Protein AF-A0A1Y2UCR2-F1 (afdb_monomer_lite)

Sequence (639 aa):
MSYIPVLADTTKVDWYMVKNGRCTLCQLPLKKGDPIFFGLPLLSESTAQDSPRFFDPNAMFIGPNFEVCCRCDLYHQHKDVDCFHAGCYQSINVFKITPQFRAAIRYSFQPPVYGSSAKYRSDRLSDIMVRDLKRDSFPKRLPNEIWCMIAKHAPMEFLMATTHEQVQRIQSSDSDVDLSRDVYARFIMYGGVPYLKELSNSSSPGSKGEMLLFRSQPTRKVRKIYIAEDHLGVRGIKLVSSNSSVPPGPSPDIPGVWWRRLSHDRGIYTIRAVTDGFKVRDIRVMSPADARRTVPRGFDSLRWQVWEPPSVAVVNLRTLDATVDNACGDSPRMNFFDCNSPDLIGYSVAITEQNVITVHSHRQDTDLSFYQNVKPIRKPILWLYMPIEKDEYVTEIGRFHLNGWSRPGVYIGLAFTTNRGRTTIFGNNDHLVRRRMNCTLLYSPPRHSTRIYFNAVDQETYERGIRILACGEPQSLGFMQVSPSVYSLRAQSLDPNQDYFYSSCRMNDVTSVTPCINEDHPDKLVIGLLFQYEDGHRECVGQMRLDWTTDTIEVDRTRRTLRVGMTKPKIRNRGRPFGESFINVTRTVGRVVVSNSSKYVGYRSGYTWIDVPWYGTLEWWFSATNTIVSHNCGVAVSG

Structure (mmCIF, N/CA/C/O backbone):
data_AF-A0A1Y2UCR2-F1
#
_entry.id   AF-A0A1Y2UCR2-F1
#
loop_
_atom_site.group_PDB
_atom_site.id
_atom_site.type_symbol
_atom_site.label_atom_id
_atom_site.label_alt_id
_atom_site.label_comp_id
_atom_site.label_asym_id
_atom_site.label_entity_id
_atom_site.label_seq_id
_atom_site.pdbx_PDB_ins_code
_atom_site.Cartn_x
_atom_site.Cartn_y
_atom_site.Cartn_z
_atom_site.occupancy
_atom_site.B_iso_or_equiv
_atom_site.auth_seq_id
_atom_site.auth_comp_id
_atom_site.auth_asym_id
_atom_site.auth_atom_id
_atom_site.pdbx_PDB_model_num
ATOM 1 N N . MET A 1 1 ? 11.506 5.783 10.822 1.00 40.09 1 MET A N 1
ATOM 2 C CA . MET A 1 1 ? 12.866 6.319 10.906 1.00 40.09 1 MET A CA 1
ATOM 3 C C . MET A 1 1 ? 13.338 5.914 12.258 1.00 40.09 1 MET A C 1
ATOM 5 O O . MET A 1 1 ? 12.792 6.313 13.277 1.00 40.09 1 MET A O 1
ATOM 9 N N . SER A 1 2 ? 14.287 5.009 12.211 1.00 33.03 2 SER A N 1
ATOM 10 C CA . SER A 1 2 ? 15.056 4.607 13.357 1.00 33.03 2 SER A CA 1
ATOM 11 C C . SER A 1 2 ? 15.994 5.750 13.708 1.00 33.03 2 SER A C 1
ATOM 13 O O . SER A 1 2 ? 16.797 6.143 12.861 1.00 33.03 2 SER A O 1
ATOM 15 N N . TYR A 1 3 ? 15.881 6.298 14.912 1.00 37.53 3 TYR A N 1
ATOM 16 C CA . TYR A 1 3 ? 16.919 7.180 15.423 1.00 37.53 3 TYR A CA 1
ATOM 17 C C . TYR A 1 3 ? 18.074 6.299 15.881 1.00 37.53 3 TYR A C 1
ATOM 19 O O . TYR A 1 3 ? 17.862 5.308 16.583 1.00 37.53 3 TYR A O 1
ATOM 27 N N . ILE A 1 4 ? 19.286 6.643 15.461 1.00 39.97 4 ILE A N 1
ATOM 28 C CA . ILE A 1 4 ? 20.491 6.028 16.003 1.00 39.97 4 ILE A CA 1
ATOM 29 C C . ILE A 1 4 ? 21.095 7.067 16.947 1.00 39.97 4 ILE A C 1
ATOM 31 O O . ILE A 1 4 ? 21.562 8.106 16.466 1.00 39.97 4 ILE A O 1
ATOM 35 N N . PRO A 1 5 ? 21.048 6.849 18.274 1.00 37.75 5 PRO A N 1
ATOM 36 C CA . PRO A 1 5 ? 21.845 7.646 19.188 1.00 37.75 5 PRO A CA 1
ATOM 37 C C . PRO A 1 5 ? 23.313 7.322 18.933 1.00 37.75 5 PRO A C 1
ATOM 39 O O . PRO A 1 5 ? 23.724 6.164 18.997 1.00 37.75 5 PRO A O 1
ATOM 42 N N . VAL A 1 6 ? 24.110 8.343 18.651 1.00 38.38 6 VAL A N 1
ATOM 43 C CA . VAL A 1 6 ? 25.556 8.217 18.507 1.00 38.38 6 VAL A CA 1
ATOM 44 C C . VAL A 1 6 ? 26.175 9.016 19.640 1.00 38.38 6 VAL A C 1
ATOM 46 O O . VAL A 1 6 ? 26.048 10.236 19.692 1.00 38.38 6 VAL A O 1
ATOM 49 N N . LEU A 1 7 ? 26.842 8.337 20.574 1.00 34.38 7 LEU A N 1
ATOM 50 C CA . LEU A 1 7 ? 27.711 9.020 21.529 1.00 34.38 7 LEU A CA 1
ATOM 51 C C . LEU A 1 7 ? 28.896 9.593 20.749 1.00 34.38 7 LEU A C 1
ATOM 53 O O . LEU A 1 7 ? 29.820 8.875 20.370 1.00 34.38 7 LEU A O 1
ATOM 57 N N . ALA A 1 8 ? 28.833 10.889 20.463 1.00 34.16 8 ALA A N 1
ATOM 58 C CA . ALA A 1 8 ? 29.964 11.658 19.992 1.00 34.16 8 ALA A CA 1
ATOM 59 C C . ALA A 1 8 ? 30.682 12.157 21.247 1.00 34.16 8 ALA A C 1
ATOM 61 O O . ALA A 1 8 ? 30.458 13.270 21.715 1.00 34.16 8 ALA A O 1
ATOM 62 N N . ASP A 1 9 ? 31.518 11.279 21.795 1.00 32.31 9 ASP A N 1
ATOM 63 C CA . ASP A 1 9 ? 32.269 11.499 23.027 1.00 32.31 9 ASP A CA 1
ATOM 64 C C . ASP A 1 9 ? 31.415 11.454 24.310 1.00 32.31 9 ASP A C 1
ATOM 66 O O . ASP A 1 9 ? 30.208 11.696 24.309 1.00 32.31 9 ASP A O 1
ATOM 70 N N . THR A 1 10 ? 32.048 11.105 25.430 1.00 36.91 10 THR A N 1
ATOM 71 C CA . THR A 1 10 ? 31.442 10.737 26.735 1.00 36.91 10 THR A CA 1
ATOM 72 C C . THR A 1 10 ? 30.524 11.788 27.388 1.00 36.91 10 THR A C 1
ATOM 74 O O . THR A 1 10 ? 30.010 11.577 28.486 1.00 36.91 10 THR A O 1
ATOM 77 N N . THR A 1 11 ? 30.268 12.911 26.717 1.00 33.69 11 THR A N 1
ATOM 78 C CA . THR A 1 11 ? 29.457 14.029 27.207 1.00 33.69 11 THR A CA 1
ATOM 79 C C . THR A 1 11 ? 28.368 14.505 26.232 1.00 33.69 11 THR A C 1
ATOM 81 O O . THR A 1 11 ? 27.526 15.308 26.641 1.00 33.69 11 THR A O 1
ATOM 84 N N . LYS A 1 12 ? 28.305 14.001 24.983 1.00 34.72 12 LYS A N 1
ATOM 85 C CA . LYS A 1 12 ? 27.299 14.414 23.982 1.00 34.72 12 LYS A CA 1
ATOM 86 C C . LYS A 1 12 ? 26.735 13.232 23.181 1.00 34.72 12 LYS A C 1
ATOM 88 O O . LYS A 1 12 ? 27.455 12.492 22.519 1.00 34.72 12 LYS A O 1
ATOM 93 N N . VAL A 1 13 ? 25.411 13.069 23.220 1.00 40.81 13 VAL A N 1
ATOM 94 C CA . VAL A 1 13 ? 24.679 12.155 22.326 1.00 40.81 13 VAL A CA 1
ATOM 95 C C . VAL A 1 13 ? 24.207 12.968 21.125 1.00 40.81 13 VAL A C 1
ATOM 97 O O . VAL A 1 13 ? 23.294 13.783 21.260 1.00 40.81 13 VAL A O 1
ATOM 100 N N . ASP A 1 14 ? 24.822 12.747 19.969 1.00 40.62 14 ASP A N 1
ATOM 101 C CA . ASP A 1 14 ? 24.347 13.269 18.693 1.00 40.62 14 ASP A CA 1
ATOM 102 C C . ASP A 1 14 ? 23.336 12.279 18.097 1.00 40.62 14 ASP A C 1
ATOM 104 O O . ASP A 1 14 ? 23.567 11.069 18.036 1.00 40.62 14 ASP A O 1
ATOM 108 N N . TRP A 1 15 ? 22.183 12.785 17.665 1.00 43.53 15 TRP A N 1
ATOM 109 C CA . TRP A 1 15 ? 21.132 11.980 17.044 1.00 43.53 15 TRP A CA 1
ATOM 110 C C . TRP A 1 15 ? 21.194 12.144 15.527 1.00 43.53 15 TRP A C 1
ATOM 112 O O . TRP A 1 15 ? 21.058 13.255 15.016 1.00 43.53 15 TRP A O 1
ATOM 122 N N . TYR A 1 16 ? 21.387 11.041 14.804 1.00 48.03 16 TYR A N 1
ATOM 123 C CA . TYR A 1 16 ? 21.443 11.049 13.341 1.00 48.03 16 TYR A CA 1
ATOM 124 C C . TYR A 1 16 ? 20.155 10.480 12.740 1.00 48.03 16 TYR A C 1
ATOM 126 O O . TYR A 1 16 ? 19.633 9.459 13.202 1.00 48.03 16 TYR A O 1
ATOM 134 N N . MET A 1 17 ? 19.654 11.132 11.684 1.00 51.16 17 MET A N 1
ATOM 135 C CA . MET A 1 17 ? 18.486 10.669 10.933 1.00 51.16 17 MET A CA 1
ATOM 136 C C . MET A 1 17 ? 18.917 9.795 9.759 1.00 51.16 17 MET A C 1
ATOM 138 O O . MET A 1 17 ? 19.530 10.260 8.797 1.00 51.16 17 MET A O 1
ATOM 142 N N . VAL A 1 18 ? 18.551 8.514 9.816 1.00 53.47 18 VAL A N 1
ATOM 143 C CA . VAL A 1 18 ? 18.734 7.592 8.693 1.00 53.47 18 VAL A CA 1
ATOM 144 C C . VAL A 1 18 ? 17.733 7.931 7.600 1.00 53.47 18 VAL A C 1
ATOM 146 O O . VAL A 1 18 ? 16.522 7.761 7.783 1.00 53.47 18 VAL A O 1
ATOM 149 N N . LYS A 1 19 ? 18.250 8.353 6.441 1.00 51.16 19 LYS A N 1
ATOM 150 C CA . LYS A 1 19 ? 17.432 8.924 5.374 1.00 51.16 19 LYS A CA 1
ATOM 151 C C . LYS A 1 19 ? 16.346 7.989 4.866 1.00 51.16 19 LYS A C 1
ATOM 153 O O . LYS A 1 19 ? 15.288 8.512 4.592 1.00 51.16 19 LYS A O 1
ATOM 158 N N . ASN A 1 20 ? 16.539 6.661 4.787 1.00 55.06 20 ASN A N 1
ATOM 159 C CA . ASN A 1 20 ? 15.603 5.779 4.057 1.00 55.06 20 ASN A CA 1
ATOM 160 C C . ASN A 1 20 ? 15.217 4.437 4.711 1.00 55.06 20 ASN A C 1
ATOM 162 O O . ASN A 1 20 ? 14.536 3.630 4.079 1.00 55.06 20 ASN A O 1
ATOM 166 N N . GLY A 1 21 ? 15.672 4.129 5.935 1.00 63.22 21 GLY A N 1
ATOM 167 C CA . GLY A 1 21 ? 15.485 2.788 6.534 1.00 63.22 21 GLY A CA 1
ATOM 168 C C . GLY A 1 21 ? 15.962 1.633 5.629 1.00 63.22 21 GLY A C 1
ATOM 169 O O . GLY A 1 21 ? 15.539 0.489 5.784 1.00 63.22 21 GLY A O 1
ATOM 170 N N . ARG A 1 22 ? 16.801 1.952 4.641 1.00 72.31 22 ARG A N 1
ATOM 171 C CA . ARG A 1 22 ? 17.295 1.108 3.554 1.00 72.31 22 ARG A CA 1
ATOM 172 C C . ARG A 1 22 ? 18.755 1.448 3.333 1.00 72.31 22 ARG A C 1
ATOM 174 O O . ARG A 1 22 ? 19.163 2.587 3.564 1.00 72.31 22 ARG A O 1
ATOM 181 N N . CYS A 1 23 ? 19.518 0.477 2.858 1.00 76.94 23 CYS A N 1
ATOM 182 C CA . CYS A 1 23 ? 20.887 0.735 2.450 1.00 76.94 23 CYS A CA 1
ATOM 183 C C . CYS A 1 23 ? 20.922 1.514 1.130 1.00 76.94 23 CYS A C 1
ATOM 185 O O . CYS A 1 23 ? 20.298 1.125 0.148 1.00 76.94 23 CYS A O 1
ATOM 187 N N . THR A 1 24 ? 21.715 2.580 1.089 1.00 77.56 24 THR A N 1
ATOM 188 C CA . THR A 1 24 ? 21.897 3.457 -0.071 1.00 77.56 24 THR A CA 1
ATOM 189 C C . THR A 1 24 ? 22.513 2.742 -1.290 1.00 77.56 24 THR A C 1
ATOM 191 O O . THR A 1 24 ? 22.338 3.198 -2.418 1.00 77.56 24 THR A O 1
ATOM 194 N N . LEU A 1 25 ? 23.201 1.608 -1.109 1.00 80.31 25 LEU A N 1
ATOM 195 C CA . LEU A 1 25 ? 23.802 0.840 -2.208 1.00 80.31 25 LEU A CA 1
ATOM 196 C C . LEU A 1 25 ? 22.878 -0.259 -2.736 1.00 80.31 25 LEU A C 1
ATOM 198 O O . LEU A 1 25 ? 22.467 -0.218 -3.892 1.00 80.31 25 LEU A O 1
ATOM 202 N N . CYS A 1 26 ? 22.528 -1.232 -1.894 1.00 80.25 26 CYS A N 1
ATOM 203 C CA . CYS A 1 26 ? 21.729 -2.383 -2.317 1.00 80.25 26 CYS A CA 1
ATOM 204 C C . CYS A 1 26 ? 20.216 -2.122 -2.285 1.00 80.25 26 CYS A C 1
ATOM 206 O O . CYS A 1 26 ? 19.450 -2.946 -2.779 1.00 80.25 26 CYS A O 1
ATOM 208 N N . GLN A 1 27 ? 19.774 -0.999 -1.702 1.00 79.31 27 GLN A N 1
ATOM 209 C CA . GLN A 1 27 ? 18.377 -0.544 -1.668 1.00 79.31 27 GLN A CA 1
ATOM 210 C C . GLN A 1 27 ? 17.396 -1.447 -0.898 1.00 79.31 27 GLN A C 1
ATOM 212 O O . GLN A 1 27 ? 16.185 -1.188 -0.829 1.00 79.31 27 GLN A O 1
ATOM 217 N N . LEU A 1 28 ? 17.920 -2.483 -0.247 1.00 77.50 28 LEU A N 1
ATOM 218 C CA . LEU A 1 28 ? 17.166 -3.381 0.610 1.00 77.50 28 LEU A CA 1
ATOM 219 C C . LEU A 1 28 ? 16.955 -2.772 2.010 1.00 77.50 28 LEU A C 1
ATOM 221 O O . LEU A 1 28 ? 17.774 -1.960 2.459 1.00 77.50 28 LEU A O 1
ATOM 225 N N . PRO A 1 29 ? 15.857 -3.136 2.705 1.00 72.88 29 PRO A N 1
ATOM 226 C CA . PRO A 1 29 ? 15.562 -2.634 4.046 1.00 72.88 29 PRO A CA 1
ATOM 227 C C . PRO A 1 29 ? 16.668 -2.954 5.056 1.00 72.88 29 PRO A C 1
ATOM 229 O O . PRO A 1 29 ? 17.224 -4.051 5.042 1.00 72.88 29 PRO A O 1
ATOM 232 N N . LEU A 1 30 ? 16.938 -2.008 5.955 1.00 71.12 30 LEU A N 1
ATOM 233 C CA . LEU A 1 30 ? 17.745 -2.225 7.155 1.00 71.12 30 LEU A CA 1
ATOM 234 C C . LEU A 1 30 ? 16.854 -2.886 8.216 1.00 71.12 30 LEU A C 1
ATOM 236 O O . LEU A 1 30 ? 15.749 -2.405 8.484 1.00 71.12 30 LEU A O 1
ATOM 240 N N . LYS A 1 31 ? 17.308 -3.988 8.812 1.00 67.12 31 LYS A N 1
ATOM 241 C CA . LYS A 1 31 ? 16.588 -4.708 9.868 1.00 67.12 31 LYS A CA 1
ATOM 242 C C . LYS A 1 31 ? 17.213 -4.441 11.235 1.00 67.12 31 LYS A C 1
ATOM 244 O O . LYS A 1 31 ? 18.356 -4.009 11.365 1.00 67.12 31 LYS A O 1
ATOM 249 N N . LYS A 1 32 ? 16.431 -4.692 12.286 1.00 56.81 32 LYS A N 1
ATOM 250 C CA . LYS A 1 32 ? 16.921 -4.630 13.667 1.00 56.81 32 LYS A CA 1
ATOM 251 C C . LYS A 1 32 ? 18.024 -5.676 13.854 1.00 56.81 32 LYS A C 1
ATOM 253 O O . LYS A 1 32 ? 17.802 -6.841 13.542 1.00 56.81 32 LYS A O 1
ATOM 258 N N . GLY A 1 33 ? 19.168 -5.249 14.385 1.00 59.09 33 GLY A N 1
ATOM 259 C CA . GLY A 1 33 ? 20.348 -6.097 14.576 1.00 59.09 33 GLY A CA 1
ATOM 260 C C . GLY A 1 33 ? 21.312 -6.130 13.386 1.00 59.09 33 GLY A C 1
ATOM 261 O O . GLY A 1 33 ? 22.389 -6.701 13.526 1.00 59.09 33 GLY A O 1
ATOM 262 N N . ASP A 1 34 ? 20.979 -5.502 12.250 1.00 63.94 34 ASP A N 1
ATOM 263 C CA . ASP A 1 34 ? 21.917 -5.394 11.129 1.00 63.94 34 ASP A CA 1
ATOM 264 C C . ASP A 1 34 ? 23.109 -4.490 11.516 1.00 63.94 34 ASP A C 1
ATOM 266 O O . ASP A 1 34 ? 22.892 -3.368 11.990 1.00 63.94 34 ASP A O 1
ATOM 270 N N . PRO A 1 35 ? 24.365 -4.910 11.276 1.00 69.19 35 PRO A N 1
ATOM 271 C CA . PRO A 1 35 ? 25.518 -4.021 11.376 1.00 69.19 35 PRO A CA 1
ATOM 272 C C . PRO A 1 35 ? 25.514 -3.019 10.210 1.00 69.19 35 PRO A C 1
ATOM 274 O O . PRO A 1 35 ? 25.358 -3.401 9.042 1.00 69.19 35 PRO A O 1
ATOM 277 N N . ILE A 1 36 ? 25.690 -1.728 10.513 1.00 70.88 36 ILE A N 1
ATOM 278 C CA . ILE A 1 36 ? 25.544 -0.629 9.546 1.00 70.88 36 ILE A CA 1
ATOM 279 C C . ILE A 1 36 ? 26.675 0.402 9.634 1.00 70.88 36 ILE A C 1
ATOM 281 O O . ILE A 1 36 ? 27.288 0.598 10.679 1.00 70.88 36 ILE A O 1
ATOM 285 N N . PHE A 1 37 ? 26.905 1.103 8.525 1.00 69.12 37 PHE A N 1
ATOM 286 C CA . PHE A 1 37 ? 27.762 2.289 8.432 1.00 69.12 37 PHE A CA 1
ATOM 287 C C . PHE A 1 37 ? 26.924 3.498 8.001 1.00 69.12 37 PHE A C 1
ATOM 289 O O . PHE A 1 37 ? 26.002 3.343 7.198 1.00 69.12 37 PHE A O 1
ATOM 296 N N . PHE A 1 38 ? 27.250 4.700 8.482 1.00 63.94 38 PHE A N 1
ATOM 297 C CA . PHE A 1 38 ? 26.561 5.942 8.109 1.00 63.94 38 PHE A CA 1
ATOM 298 C C . PHE A 1 38 ? 27.533 7.119 7.956 1.00 63.94 38 PHE A C 1
ATOM 300 O O . PHE A 1 38 ? 28.656 7.078 8.455 1.00 63.94 38 PHE A O 1
ATOM 307 N N . GLY A 1 39 ? 27.088 8.178 7.272 1.00 53.50 39 GLY A N 1
ATOM 308 C CA . GLY A 1 39 ? 27.812 9.458 7.225 1.00 53.50 39 GLY A CA 1
ATOM 309 C C . GLY A 1 39 ? 28.812 9.620 6.079 1.00 53.50 39 GLY A C 1
ATOM 310 O O . GLY A 1 39 ? 29.680 10.480 6.152 1.00 53.50 39 GLY A O 1
ATOM 311 N N . LEU A 1 40 ? 28.695 8.830 5.009 1.00 51.88 40 LEU A N 1
ATOM 312 C CA . LEU A 1 40 ? 29.531 9.010 3.825 1.00 51.88 40 LEU A CA 1
ATOM 313 C C . LEU A 1 40 ? 28.783 9.764 2.721 1.00 51.88 40 LEU A C 1
ATOM 315 O O . LEU A 1 40 ? 27.743 9.277 2.274 1.00 51.88 40 LEU A O 1
ATOM 319 N N . PRO A 1 41 ? 29.344 10.855 2.173 1.00 49.50 41 PRO A N 1
ATOM 320 C CA . PRO A 1 41 ? 28.899 11.439 0.916 1.00 49.50 41 PRO A CA 1
ATOM 321 C C . PRO A 1 41 ? 29.426 10.588 -0.249 1.00 49.50 41 PRO A C 1
ATOM 323 O O . PRO A 1 41 ? 30.175 11.044 -1.104 1.00 49.50 41 PRO A O 1
ATOM 326 N N . LEU A 1 42 ? 29.070 9.301 -0.297 1.00 50.41 42 LEU A N 1
ATOM 327 C CA . LEU A 1 42 ? 29.429 8.452 -1.439 1.00 50.41 42 LEU A CA 1
ATOM 328 C C . LEU A 1 42 ? 28.599 8.790 -2.684 1.00 50.41 42 LEU A C 1
ATOM 330 O O . LEU A 1 42 ? 28.943 8.324 -3.770 1.00 50.41 42 LEU A O 1
ATOM 334 N N . LEU A 1 43 ? 27.520 9.568 -2.542 1.00 48.47 43 LEU A N 1
ATOM 335 C CA . LEU A 1 43 ? 26.608 9.944 -3.625 1.00 48.47 43 LEU A CA 1
ATOM 336 C C . LEU A 1 43 ? 26.499 11.454 -3.892 1.00 48.47 43 LEU A C 1
ATOM 338 O O . LEU A 1 43 ? 25.902 11.817 -4.904 1.00 48.47 43 LEU A O 1
ATOM 342 N N . SER A 1 44 ? 27.067 12.327 -3.054 1.00 41.44 44 SER A N 1
ATOM 343 C CA . SER A 1 44 ? 27.144 13.767 -3.332 1.00 41.44 44 SER A CA 1
ATOM 344 C C . SER A 1 44 ? 28.548 14.141 -3.791 1.00 41.44 44 SER A C 1
ATOM 346 O O . SER A 1 44 ? 29.528 13.827 -3.127 1.00 41.44 44 SER A O 1
ATOM 348 N N . GLU A 1 45 ? 28.653 14.841 -4.920 1.00 39.25 45 GLU A N 1
ATOM 349 C CA . GLU A 1 45 ? 29.927 15.344 -5.458 1.00 39.25 45 GLU A CA 1
ATOM 350 C C . GLU A 1 45 ? 30.589 16.411 -4.563 1.00 39.25 45 GLU A C 1
ATOM 352 O O . GLU A 1 45 ? 31.739 16.776 -4.784 1.00 39.25 45 GLU A O 1
ATOM 357 N N . SER A 1 46 ? 29.897 16.894 -3.526 1.00 36.75 46 SER A N 1
ATOM 358 C CA . SER A 1 46 ? 30.388 17.925 -2.618 1.00 36.75 46 SER A CA 1
ATOM 359 C C . SER A 1 46 ? 30.716 17.375 -1.226 1.00 36.75 46 SER A C 1
ATOM 361 O O . SER A 1 46 ? 29.900 16.682 -0.618 1.00 36.75 46 SER A O 1
ATOM 363 N N . THR A 1 47 ? 31.883 17.799 -0.730 1.00 34.09 47 THR A N 1
ATOM 364 C CA . THR A 1 47 ? 32.444 17.699 0.633 1.00 34.09 47 THR A CA 1
ATOM 365 C C . THR A 1 47 ? 32.971 16.332 1.075 1.00 34.09 47 THR A C 1
ATOM 367 O O . THR A 1 47 ? 32.309 15.570 1.767 1.00 34.09 47 THR A O 1
ATOM 370 N N . ALA A 1 48 ? 34.235 16.076 0.734 1.00 34.59 48 ALA A N 1
ATOM 371 C CA . ALA A 1 48 ? 35.111 15.169 1.465 1.00 34.59 48 ALA A CA 1
ATOM 372 C C . ALA A 1 48 ? 35.620 15.883 2.728 1.00 34.59 48 ALA A C 1
ATOM 374 O O . ALA A 1 48 ? 36.403 16.819 2.594 1.00 34.59 48 ALA A O 1
ATOM 375 N N . GLN A 1 49 ? 35.178 15.478 3.924 1.00 34.06 49 GLN A N 1
ATOM 376 C CA . GLN A 1 49 ? 35.907 15.788 5.168 1.00 34.06 49 GLN A CA 1
ATOM 377 C C . GLN A 1 49 ? 35.529 14.953 6.404 1.00 34.06 49 GLN A C 1
ATOM 379 O O . GLN A 1 49 ? 36.290 14.978 7.365 1.00 34.06 49 GLN A O 1
ATOM 384 N N . ASP A 1 50 ? 34.457 14.155 6.388 1.00 39.69 50 ASP A N 1
ATOM 385 C CA . ASP A 1 50 ? 34.121 13.302 7.538 1.00 39.69 50 ASP A CA 1
ATOM 386 C C . ASP A 1 50 ? 34.661 11.870 7.369 1.00 39.69 50 ASP A C 1
ATOM 388 O O . ASP A 1 50 ? 34.394 11.185 6.378 1.00 39.69 50 ASP A O 1
ATOM 392 N N . SER A 1 51 ? 35.445 11.412 8.348 1.00 37.69 51 SER A N 1
ATOM 393 C CA . SER A 1 51 ? 35.934 10.035 8.444 1.00 37.69 51 SER A CA 1
ATOM 394 C C . SER A 1 51 ? 34.787 9.059 8.768 1.00 37.69 51 SER A C 1
ATOM 396 O O . SER A 1 51 ? 33.891 9.392 9.551 1.00 37.69 51 SER A O 1
ATOM 398 N N . PRO A 1 52 ? 34.784 7.842 8.182 1.00 43.41 52 PRO A N 1
ATOM 399 C CA . PRO A 1 52 ? 33.704 6.877 8.370 1.00 43.41 52 PRO A CA 1
ATOM 400 C C . PRO A 1 52 ? 33.599 6.460 9.838 1.00 43.41 52 PRO A C 1
ATOM 402 O O . PRO A 1 52 ? 34.583 6.030 10.441 1.00 43.41 52 PRO A O 1
ATOM 405 N N . ARG A 1 53 ? 32.391 6.531 10.406 1.00 48.78 53 ARG A N 1
ATOM 406 C CA . ARG A 1 53 ? 32.106 5.978 11.735 1.00 48.78 53 ARG A CA 1
ATOM 407 C C . ARG A 1 53 ? 31.542 4.565 11.570 1.00 48.78 53 ARG A C 1
ATOM 409 O O . ARG A 1 53 ? 30.458 4.383 11.018 1.00 48.78 53 ARG A O 1
ATOM 416 N N . PHE A 1 54 ? 32.308 3.564 12.005 1.00 41.47 54 PHE A N 1
ATOM 417 C CA . PHE A 1 54 ? 31.835 2.183 12.131 1.00 41.47 54 PHE A CA 1
ATOM 418 C C . PHE A 1 54 ? 30.966 2.051 13.379 1.00 41.47 54 PHE A C 1
ATOM 420 O O . PHE A 1 54 ? 31.300 2.619 14.419 1.00 41.47 54 PHE A O 1
ATOM 427 N N . PHE A 1 55 ? 29.875 1.294 13.284 1.00 49.81 55 PHE A N 1
ATOM 428 C CA . PHE A 1 55 ? 29.004 1.023 14.419 1.00 49.81 55 PHE A CA 1
ATOM 429 C C . PHE A 1 55 ? 28.813 -0.486 14.597 1.00 49.81 55 PHE A C 1
ATOM 431 O O . PHE A 1 55 ? 28.263 -1.155 13.720 1.00 49.81 55 PHE A O 1
ATOM 438 N N . ASP A 1 56 ? 29.256 -1.010 15.743 1.00 38.91 56 ASP A N 1
ATOM 439 C CA . ASP A 1 56 ? 28.964 -2.376 16.183 1.00 38.91 56 ASP A CA 1
ATOM 440 C C . ASP A 1 56 ? 27.686 -2.364 17.046 1.00 38.91 56 ASP A C 1
ATOM 442 O O . ASP A 1 56 ? 27.686 -1.751 18.120 1.00 38.91 56 ASP A O 1
ATOM 446 N N . PRO A 1 57 ? 26.592 -3.026 16.622 1.00 40.25 57 PRO A N 1
ATOM 447 C CA . PRO A 1 57 ? 25.354 -3.087 17.397 1.00 40.25 57 PRO A CA 1
ATOM 448 C C . PRO A 1 57 ? 25.510 -3.761 18.774 1.00 40.25 57 PRO A C 1
ATOM 450 O O . PRO A 1 57 ? 24.647 -3.578 19.627 1.00 40.25 57 PRO A O 1
ATOM 453 N N . ASN A 1 58 ? 26.597 -4.494 19.039 1.00 33.09 58 ASN A N 1
ATOM 454 C CA . ASN A 1 58 ? 26.842 -5.110 20.348 1.00 33.09 58 ASN A CA 1
ATOM 455 C C . ASN A 1 58 ? 27.472 -4.153 21.380 1.00 33.09 58 ASN A C 1
ATOM 457 O O . ASN A 1 58 ? 27.520 -4.486 22.563 1.00 33.09 58 ASN A O 1
ATOM 461 N N . ALA A 1 59 ? 27.949 -2.973 20.963 1.00 30.92 59 ALA A N 1
ATOM 462 C CA . ALA A 1 59 ? 28.726 -2.064 21.810 1.00 30.92 59 ALA A CA 1
ATOM 463 C C . ALA A 1 59 ? 27.898 -1.005 22.576 1.00 30.92 59 ALA A C 1
ATOM 465 O O . ALA A 1 59 ? 28.476 -0.192 23.297 1.00 30.92 59 ALA A O 1
ATOM 466 N N . MET A 1 60 ? 26.558 -0.991 22.484 1.00 33.53 60 MET A N 1
ATOM 467 C CA . MET A 1 60 ? 25.726 -0.111 23.322 1.00 33.53 60 MET A CA 1
ATOM 468 C C . MET A 1 60 ? 24.303 -0.643 23.528 1.00 33.53 60 MET A C 1
ATOM 470 O O . MET A 1 60 ? 23.785 -1.371 22.691 1.00 33.53 60 MET A O 1
ATOM 474 N N . PHE A 1 61 ? 23.672 -0.254 24.645 1.00 29.61 61 PHE A N 1
ATOM 475 C CA . PHE A 1 61 ? 22.305 -0.598 25.060 1.00 29.61 61 PHE A CA 1
ATOM 476 C C . PHE A 1 61 ? 21.267 -0.385 23.940 1.00 29.61 61 PHE A C 1
ATOM 478 O O . PHE A 1 61 ? 20.652 0.675 23.827 1.00 29.61 61 PHE A O 1
ATOM 485 N N . ILE A 1 62 ? 21.027 -1.425 23.143 1.00 29.67 62 ILE A N 1
ATOM 486 C CA . ILE A 1 62 ? 19.862 -1.523 22.267 1.00 29.67 62 ILE A CA 1
ATOM 487 C C . ILE A 1 62 ? 18.678 -1.887 23.164 1.00 29.67 62 ILE A C 1
ATOM 489 O O . ILE A 1 62 ? 18.396 -3.058 23.426 1.00 29.67 62 ILE A O 1
ATOM 493 N N . GLY A 1 63 ? 17.983 -0.866 23.666 1.00 25.27 63 GLY A N 1
ATOM 494 C CA . GLY A 1 63 ? 16.610 -1.044 24.126 1.00 25.27 63 GLY A CA 1
ATOM 495 C C . GLY A 1 63 ? 15.761 -1.668 23.005 1.00 25.27 63 GLY A C 1
ATOM 496 O O . GLY A 1 63 ? 16.091 -1.538 21.825 1.00 25.27 63 GLY A O 1
ATOM 497 N N . PRO A 1 64 ? 14.673 -2.382 23.329 1.00 23.00 64 PRO A N 1
ATOM 498 C CA . PRO A 1 64 ? 13.968 -3.263 22.397 1.00 23.00 64 PRO A CA 1
ATOM 499 C C . PRO A 1 64 ? 13.320 -2.567 21.189 1.00 23.00 64 PRO A C 1
ATOM 501 O O . PRO A 1 64 ? 12.844 -3.267 20.298 1.00 23.00 64 PRO A O 1
ATOM 504 N N . ASN A 1 65 ? 13.383 -1.245 21.074 1.00 30.27 65 ASN A N 1
ATOM 505 C CA . ASN A 1 65 ? 12.809 -0.492 19.973 1.00 30.27 65 ASN A CA 1
ATOM 506 C C . ASN A 1 65 ? 13.887 0.366 19.309 1.00 30.27 65 ASN A C 1
ATOM 508 O O . ASN A 1 65 ? 14.699 0.995 19.982 1.00 30.27 65 ASN A O 1
ATOM 512 N N . PHE A 1 66 ? 13.866 0.437 17.977 1.00 31.66 66 PHE A N 1
ATOM 513 C CA . PHE A 1 66 ? 14.332 1.639 17.297 1.00 31.66 66 PHE A CA 1
ATOM 514 C C . PHE A 1 66 ? 13.451 2.781 17.816 1.00 31.66 66 PHE A C 1
ATOM 516 O O . PHE A 1 66 ? 12.344 2.973 17.315 1.00 31.66 66 PHE A O 1
ATOM 523 N N . GLU A 1 67 ? 13.860 3.445 18.896 1.00 31.05 67 GLU A N 1
ATOM 524 C CA . GLU A 1 67 ? 13.043 4.480 19.515 1.00 31.05 67 GLU A CA 1
ATOM 525 C C . GLU A 1 67 ? 12.883 5.624 18.519 1.00 31.05 67 GLU A C 1
ATOM 527 O O . GLU A 1 67 ? 13.818 6.362 18.214 1.00 31.05 67 GLU A O 1
ATOM 532 N N . VAL A 1 68 ? 11.669 5.754 17.986 1.00 31.27 68 VAL A N 1
ATOM 533 C CA . VAL A 1 68 ? 11.183 7.002 17.414 1.00 31.27 68 VAL A CA 1
ATOM 534 C C . VAL A 1 68 ? 11.164 7.990 18.575 1.00 31.27 68 VAL A C 1
ATOM 536 O O . VAL A 1 68 ? 10.266 7.938 19.415 1.00 31.27 68 VAL A O 1
ATOM 539 N N . CYS A 1 69 ? 12.160 8.872 18.669 1.00 31.72 69 CYS A N 1
ATOM 540 C CA . CYS A 1 69 ? 12.091 10.001 19.587 1.00 31.72 69 CYS A CA 1
ATOM 541 C C . CYS A 1 69 ? 10.979 10.933 19.092 1.00 31.72 69 CYS A C 1
ATOM 543 O O . CYS A 1 69 ? 11.222 11.887 18.357 1.00 31.72 69 CYS A O 1
ATOM 545 N N . CYS A 1 70 ? 9.745 10.673 19.526 1.00 31.81 70 CYS A N 1
ATOM 546 C CA . CYS A 1 70 ? 8.526 11.388 19.133 1.00 31.81 70 CYS A CA 1
ATOM 547 C C . CYS A 1 70 ? 8.536 12.890 19.509 1.00 31.81 70 CYS A C 1
ATOM 549 O O . CYS A 1 70 ? 7.549 13.589 19.309 1.00 31.81 70 CYS A O 1
ATOM 551 N N . ARG A 1 71 ? 9.623 13.398 20.109 1.00 33.03 71 ARG A N 1
ATOM 55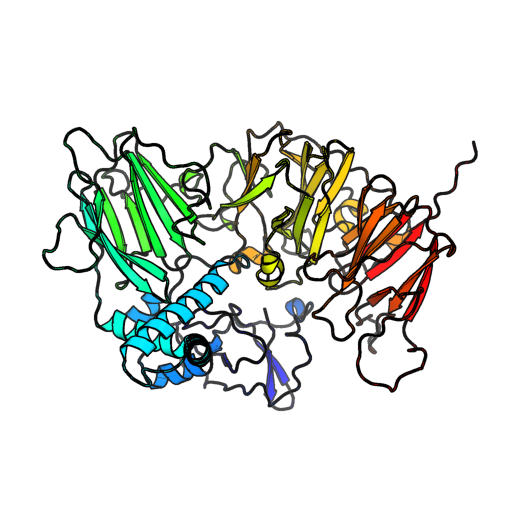2 C CA . ARG A 1 71 ? 9.784 14.790 20.563 1.00 33.03 71 ARG A CA 1
ATOM 553 C C . ARG A 1 71 ? 11.078 15.461 20.082 1.00 33.03 71 ARG A C 1
ATOM 555 O O . ARG A 1 71 ? 11.311 16.615 20.435 1.00 33.03 71 ARG A O 1
ATOM 562 N N . CYS A 1 72 ? 11.909 14.780 19.290 1.00 34.47 72 CYS A N 1
ATOM 563 C CA . CYS A 1 72 ? 13.189 15.334 18.834 1.00 34.47 72 CYS A CA 1
ATOM 564 C C . CYS A 1 72 ? 13.048 16.356 17.687 1.00 34.47 72 CYS A C 1
ATOM 566 O O . CYS A 1 72 ? 14.020 17.041 17.369 1.00 34.47 72 CYS A O 1
ATOM 568 N N . ASP A 1 73 ? 11.848 16.528 17.120 1.00 37.00 73 ASP A N 1
ATOM 569 C CA . ASP A 1 73 ? 11.544 17.554 16.106 1.00 37.00 73 ASP A CA 1
ATOM 570 C C . ASP A 1 73 ? 11.710 18.995 16.623 1.00 37.00 73 ASP A C 1
ATOM 572 O O . ASP A 1 73 ? 11.807 19.930 15.835 1.00 37.00 73 ASP A O 1
ATOM 576 N N . LEU A 1 74 ? 11.753 19.199 17.945 1.00 35.38 74 LEU A N 1
ATOM 577 C CA . LEU A 1 74 ? 11.766 20.537 18.546 1.00 35.38 74 LEU A CA 1
ATOM 578 C C . LEU A 1 74 ? 13.164 21.098 18.854 1.00 35.38 74 LEU A C 1
ATOM 580 O O . LEU A 1 74 ? 13.255 22.287 19.149 1.00 35.38 74 LEU A O 1
ATOM 584 N N . TYR A 1 75 ? 14.239 20.296 18.815 1.00 32.94 75 TYR A N 1
ATOM 585 C CA . TYR A 1 75 ? 15.528 20.724 19.397 1.00 32.94 75 TYR A CA 1
ATOM 586 C C . TYR A 1 75 ? 16.802 20.388 18.613 1.00 32.94 75 TYR A C 1
ATOM 588 O O . TYR A 1 75 ? 17.872 20.861 19.004 1.00 32.94 75 TYR A O 1
ATOM 596 N N . HIS A 1 76 ? 16.744 19.627 17.517 1.00 37.81 76 HIS A N 1
ATOM 597 C CA . HIS A 1 76 ? 17.957 19.210 16.809 1.00 37.81 76 HIS A CA 1
ATOM 598 C C . HIS A 1 76 ? 17.884 19.517 15.310 1.00 37.81 76 HIS A C 1
ATOM 600 O O . HIS A 1 76 ? 16.932 19.153 14.625 1.00 37.81 76 HIS A O 1
ATOM 606 N N . GLN A 1 77 ? 18.910 20.209 14.803 1.00 35.75 77 GLN A N 1
ATOM 607 C CA . GLN A 1 77 ? 19.183 20.325 13.371 1.00 35.75 77 GLN A CA 1
ATOM 608 C C . GLN A 1 77 ? 19.646 18.955 12.879 1.00 35.75 77 GLN A C 1
ATOM 610 O O . GLN A 1 77 ? 20.830 18.627 12.911 1.00 35.75 77 GLN A O 1
ATOM 615 N N . HIS A 1 78 ? 18.694 18.114 12.504 1.00 46.91 78 HIS A N 1
ATOM 616 C CA . HIS A 1 78 ? 18.999 16.769 12.053 1.00 46.91 78 HIS A CA 1
ATOM 617 C C . HIS A 1 78 ? 19.623 16.803 10.654 1.00 46.91 78 HIS A C 1
ATOM 619 O O . HIS A 1 78 ? 19.077 17.421 9.740 1.00 46.91 78 HIS A O 1
ATOM 625 N N . LYS A 1 79 ? 20.759 16.123 10.473 1.00 45.06 79 LYS A N 1
ATOM 626 C CA . LYS A 1 79 ? 21.361 15.898 9.153 1.00 45.06 79 LYS A CA 1
ATOM 627 C C . LYS A 1 79 ? 20.882 14.552 8.611 1.00 45.06 79 LYS A C 1
ATOM 629 O O . LYS A 1 79 ? 21.078 13.527 9.264 1.00 45.06 79 LYS A O 1
ATOM 634 N N . ASP A 1 80 ? 20.273 14.564 7.427 1.00 54.31 80 ASP A N 1
ATOM 635 C CA . ASP A 1 80 ? 19.980 13.344 6.671 1.00 54.31 80 ASP A CA 1
ATOM 636 C C . ASP A 1 80 ? 21.300 12.671 6.287 1.00 54.31 80 ASP A C 1
ATOM 638 O O . ASP A 1 80 ? 22.110 13.260 5.567 1.00 54.31 80 ASP A O 1
ATOM 642 N N . VAL A 1 81 ? 21.516 11.437 6.745 1.00 57.38 81 VAL A N 1
ATOM 643 C CA . VAL A 1 81 ? 22.723 10.670 6.415 1.00 57.38 81 VAL A CA 1
ATOM 644 C C . VAL A 1 81 ? 22.394 9.423 5.603 1.00 57.38 81 VAL A C 1
ATOM 646 O O . VAL A 1 81 ? 21.408 8.722 5.859 1.00 57.38 81 VAL A O 1
ATOM 649 N N . ASP A 1 82 ? 23.249 9.139 4.620 1.00 67.56 82 ASP A N 1
ATOM 650 C CA . ASP A 1 82 ? 23.255 7.861 3.915 1.00 67.56 82 ASP A CA 1
ATOM 651 C C . ASP A 1 82 ? 23.654 6.735 4.870 1.00 67.56 82 ASP A C 1
ATOM 653 O O . ASP A 1 82 ? 24.476 6.924 5.773 1.00 67.56 82 ASP A O 1
ATOM 657 N N . CYS A 1 83 ? 23.062 5.559 4.668 1.00 71.12 83 CYS A N 1
ATOM 658 C CA . CYS A 1 83 ? 23.309 4.376 5.486 1.00 71.12 83 CYS A CA 1
ATOM 659 C C . CYS A 1 83 ? 23.588 3.159 4.613 1.00 71.12 83 CYS A C 1
ATOM 661 O O . CYS A 1 83 ? 23.008 2.991 3.540 1.00 71.12 83 CYS A O 1
ATOM 663 N N . PHE A 1 84 ? 24.460 2.280 5.091 1.00 75.06 84 PHE A N 1
ATOM 664 C CA . PHE A 1 84 ? 24.944 1.125 4.349 1.00 75.06 84 PHE A CA 1
ATOM 665 C C . PHE A 1 84 ? 24.917 -0.122 5.225 1.00 75.06 84 PHE A C 1
ATOM 667 O O . PHE A 1 84 ? 25.323 -0.058 6.383 1.00 75.06 84 PHE A O 1
ATOM 674 N N . HIS A 1 85 ? 24.492 -1.265 4.677 1.00 79.00 85 HIS A N 1
ATOM 675 C CA . HIS A 1 85 ? 24.781 -2.558 5.305 1.00 79.00 85 HIS A CA 1
ATOM 676 C C . HIS A 1 85 ? 26.296 -2.739 5.403 1.00 79.00 85 HIS A C 1
ATOM 678 O O . HIS A 1 85 ? 27.007 -2.387 4.458 1.00 79.00 85 HIS A O 1
ATOM 684 N N . ALA A 1 86 ? 26.791 -3.326 6.495 1.00 77.31 86 ALA A N 1
ATOM 685 C CA . ALA A 1 86 ? 28.225 -3.560 6.673 1.00 77.31 86 ALA A CA 1
ATOM 686 C C . ALA A 1 86 ? 28.852 -4.321 5.498 1.00 77.31 86 ALA A C 1
ATOM 688 O O . ALA A 1 86 ? 29.869 -3.882 4.966 1.00 77.31 86 ALA A O 1
ATOM 689 N N . GLY A 1 87 ? 28.195 -5.379 5.018 1.00 77.44 87 GLY A N 1
ATOM 690 C CA . GLY A 1 87 ? 28.649 -6.128 3.846 1.00 77.44 87 GLY A CA 1
ATOM 691 C C . GLY A 1 87 ? 28.654 -5.313 2.548 1.00 77.44 87 GLY A C 1
ATOM 692 O O . GLY A 1 87 ? 29.595 -5.389 1.757 1.00 77.44 87 GLY A O 1
ATOM 693 N N . CYS A 1 88 ? 27.660 -4.437 2.349 1.00 79.56 88 CYS A N 1
ATOM 694 C CA . CYS A 1 88 ? 27.644 -3.516 1.205 1.00 79.56 88 CYS A CA 1
ATOM 695 C C . CYS A 1 88 ? 28.784 -2.503 1.273 1.00 79.56 88 CYS A C 1
ATOM 697 O O . CYS A 1 88 ? 29.392 -2.206 0.250 1.00 79.56 88 CYS A O 1
ATOM 699 N N . TYR A 1 89 ? 29.074 -1.982 2.466 1.00 77.94 89 TYR A N 1
ATOM 700 C CA . TYR A 1 89 ? 30.176 -1.053 2.672 1.00 77.94 89 TYR A CA 1
ATOM 701 C C . TYR A 1 89 ? 31.532 -1.727 2.439 1.00 77.94 89 TYR A C 1
ATOM 703 O O . TYR A 1 89 ? 32.353 -1.213 1.686 1.00 77.94 89 TYR A O 1
ATOM 711 N N . GLN A 1 90 ? 31.742 -2.918 3.001 1.00 76.31 90 GLN A N 1
ATOM 712 C CA . GLN A 1 90 ? 32.954 -3.710 2.770 1.00 76.31 90 GLN A CA 1
ATOM 713 C C . GLN A 1 90 ? 33.153 -4.030 1.283 1.00 76.31 90 GLN A C 1
ATOM 715 O O . GLN A 1 90 ? 34.279 -3.991 0.790 1.00 76.31 90 GLN A O 1
ATOM 720 N N . SER A 1 91 ? 32.062 -4.256 0.544 1.00 76.25 91 SER A N 1
ATOM 721 C CA . SER A 1 91 ? 32.105 -4.498 -0.902 1.00 76.25 91 SER A CA 1
ATOM 722 C C . SER A 1 91 ? 32.652 -3.310 -1.705 1.00 76.25 91 SER A C 1
ATOM 724 O O . SER A 1 91 ? 33.175 -3.522 -2.795 1.00 76.25 91 SER A O 1
ATOM 726 N N . ILE A 1 92 ? 32.594 -2.076 -1.187 1.00 72.00 92 ILE A N 1
ATOM 727 C CA . ILE A 1 92 ? 33.170 -0.888 -1.849 1.00 72.00 92 ILE A CA 1
ATOM 728 C C . ILE A 1 92 ? 34.696 -0.998 -1.955 1.00 72.00 92 ILE A C 1
ATOM 730 O O . ILE A 1 92 ? 35.282 -0.531 -2.929 1.00 72.00 92 ILE A O 1
ATOM 734 N N . ASN A 1 93 ? 35.343 -1.643 -0.979 1.00 67.31 93 ASN A N 1
ATOM 735 C CA . ASN A 1 93 ? 36.789 -1.872 -1.018 1.00 67.31 93 ASN A CA 1
ATOM 736 C C . ASN A 1 93 ? 37.181 -2.899 -2.091 1.00 67.31 93 ASN A C 1
ATOM 738 O O . ASN A 1 93 ? 38.325 -2.911 -2.534 1.00 67.31 93 ASN A O 1
ATOM 742 N N . VAL A 1 94 ? 36.237 -3.748 -2.509 1.00 73.44 94 VAL A N 1
ATOM 743 C CA . VAL A 1 94 ? 36.445 -4.784 -3.530 1.00 73.44 94 VAL A CA 1
ATOM 744 C C . VAL A 1 94 ? 36.063 -4.273 -4.922 1.00 73.44 94 VAL A C 1
ATOM 746 O O . VAL A 1 94 ? 36.766 -4.534 -5.896 1.00 73.44 94 VAL A O 1
ATOM 749 N N . PHE A 1 95 ? 34.970 -3.516 -5.028 1.00 74.44 95 PHE A N 1
ATOM 750 C CA . PHE A 1 95 ? 34.427 -3.027 -6.292 1.00 74.44 95 PHE A CA 1
ATOM 751 C C . PHE A 1 95 ? 34.257 -1.504 -6.260 1.00 74.44 95 PHE A C 1
ATOM 753 O O . PHE A 1 95 ? 33.498 -0.959 -5.455 1.00 74.44 95 PHE A O 1
ATOM 760 N N . LYS A 1 96 ? 34.931 -0.798 -7.178 1.00 75.81 96 LYS A N 1
ATOM 761 C CA . LYS A 1 96 ? 34.836 0.664 -7.284 1.00 75.81 96 LYS A CA 1
ATOM 762 C C . LYS A 1 96 ? 33.429 1.072 -7.726 1.00 75.81 96 LYS A C 1
ATOM 764 O O . LYS A 1 96 ? 32.971 0.699 -8.803 1.00 75.81 96 LYS A O 1
ATOM 769 N N . ILE A 1 97 ? 32.768 1.915 -6.935 1.00 78.44 97 ILE A N 1
ATOM 770 C CA . ILE A 1 97 ? 31.455 2.472 -7.283 1.00 78.44 97 ILE A CA 1
ATOM 771 C C . ILE A 1 97 ? 31.611 3.487 -8.424 1.00 78.44 97 ILE A C 1
ATOM 773 O O . ILE A 1 97 ? 32.085 4.605 -8.222 1.00 78.44 97 ILE A O 1
ATOM 777 N N . THR A 1 98 ? 31.222 3.094 -9.637 1.00 82.81 98 THR A N 1
ATOM 778 C CA . THR A 1 98 ? 31.276 3.947 -10.835 1.00 82.81 98 THR A CA 1
ATOM 779 C C . THR A 1 98 ? 30.017 4.814 -10.981 1.00 82.81 98 THR A C 1
ATOM 781 O O . THR A 1 98 ? 28.968 4.486 -10.415 1.00 82.81 98 THR A O 1
ATOM 784 N N . PRO A 1 99 ? 30.056 5.906 -11.771 1.00 83.31 99 PRO A N 1
ATOM 785 C CA . PRO A 1 99 ? 28.855 6.672 -12.113 1.00 83.31 99 PRO A CA 1
ATOM 786 C C . PRO A 1 99 ? 27.746 5.811 -12.733 1.00 83.31 99 PRO A C 1
ATOM 788 O O . PRO A 1 99 ? 26.577 5.982 -12.398 1.00 83.31 99 PRO A O 1
ATOM 791 N N . GLN A 1 100 ? 28.107 4.834 -13.569 1.00 85.75 100 GLN A N 1
ATOM 792 C CA . GLN A 1 100 ? 27.166 3.894 -14.180 1.00 85.75 100 GLN A CA 1
ATOM 793 C C . GLN A 1 100 ? 26.520 2.985 -13.127 1.00 85.75 100 GLN A C 1
ATOM 795 O O . GLN A 1 100 ? 25.315 2.753 -13.168 1.00 85.75 100 GLN A O 1
ATOM 800 N N . PHE A 1 101 ? 27.290 2.521 -12.136 1.00 86.06 101 PHE A N 1
ATOM 801 C CA . PHE A 1 101 ? 26.742 1.747 -11.022 1.00 86.06 101 PHE A CA 1
ATOM 802 C C . PHE A 1 101 ? 25.725 2.577 -10.231 1.00 86.06 101 PHE A C 1
ATOM 804 O O . PHE A 1 101 ? 24.620 2.114 -9.952 1.00 86.06 101 PHE A O 1
ATOM 811 N N . ARG A 1 102 ? 26.066 3.837 -9.921 1.00 84.19 102 ARG A N 1
ATOM 812 C CA . ARG A 1 102 ? 25.156 4.771 -9.237 1.00 84.19 102 ARG A CA 1
ATOM 813 C C . ARG A 1 102 ? 23.877 4.999 -10.042 1.00 84.19 102 ARG A C 1
ATOM 815 O O . ARG A 1 102 ? 22.787 4.970 -9.474 1.00 84.19 102 ARG A O 1
ATOM 822 N N . ALA A 1 103 ? 23.999 5.184 -11.355 1.00 86.62 103 ALA A N 1
ATOM 823 C CA . ALA A 1 103 ? 22.858 5.339 -12.249 1.00 86.62 103 ALA A CA 1
ATOM 824 C C . ALA A 1 103 ? 21.961 4.087 -12.241 1.00 86.62 103 ALA A C 1
ATOM 826 O O . ALA A 1 103 ? 20.739 4.215 -12.152 1.00 86.62 103 ALA A O 1
ATOM 827 N N . ALA A 1 104 ? 22.552 2.888 -12.214 1.00 88.31 104 ALA A N 1
ATOM 828 C CA . ALA A 1 104 ? 21.826 1.622 -12.165 1.00 88.31 104 ALA A CA 1
ATOM 829 C C . ALA A 1 104 ? 21.021 1.426 -10.865 1.00 88.31 104 ALA A C 1
ATOM 831 O O . ALA A 1 104 ? 19.911 0.899 -10.910 1.00 88.31 104 ALA A O 1
ATOM 832 N N . ILE A 1 105 ? 21.509 1.869 -9.708 1.00 86.25 105 ILE A N 1
ATOM 833 C CA . ILE A 1 105 ? 20.792 1.668 -8.432 1.00 86.25 105 ILE A CA 1
ATOM 834 C C . ILE A 1 105 ? 19.838 2.814 -8.068 1.00 86.25 105 ILE A C 1
ATOM 836 O O . ILE A 1 105 ? 19.039 2.684 -7.141 1.00 86.25 105 ILE A O 1
ATOM 840 N N . ARG A 1 106 ? 19.908 3.948 -8.779 1.00 85.50 106 ARG A N 1
ATOM 841 C CA . ARG A 1 106 ? 19.107 5.142 -8.479 1.00 85.50 106 ARG A CA 1
ATOM 842 C C . ARG A 1 106 ? 17.615 4.860 -8.631 1.00 85.50 106 ARG A C 1
ATOM 844 O O . ARG A 1 106 ? 17.205 4.172 -9.563 1.00 85.50 106 ARG A O 1
ATOM 851 N N . TYR A 1 107 ? 16.790 5.441 -7.771 1.00 84.75 107 TYR A N 1
ATOM 852 C CA . TYR A 1 107 ? 15.343 5.382 -7.937 1.00 84.75 107 TYR A CA 1
ATOM 853 C C . TYR A 1 107 ? 14.835 6.402 -8.961 1.00 84.75 107 TYR A C 1
ATOM 855 O O . TYR A 1 107 ? 15.233 7.565 -8.934 1.00 84.75 107 TYR A O 1
ATOM 863 N N . SER A 1 108 ? 13.929 5.968 -9.839 1.00 82.19 108 SER A N 1
ATOM 864 C CA . SER A 1 108 ? 13.133 6.854 -10.699 1.00 82.19 108 SER A CA 1
ATOM 865 C C . SER A 1 108 ? 12.099 7.637 -9.880 1.00 82.19 108 SER A C 1
ATOM 867 O O . SER A 1 108 ? 11.707 8.735 -10.258 1.00 82.19 108 SER A O 1
ATOM 869 N N . PHE A 1 109 ? 11.651 7.062 -8.762 1.00 81.25 109 PHE A N 1
ATOM 870 C CA . PHE A 1 109 ? 10.803 7.686 -7.748 1.00 81.25 109 PHE A CA 1
ATOM 871 C C . PHE A 1 109 ? 10.896 6.893 -6.439 1.00 81.25 109 PHE A C 1
ATOM 873 O O . PHE A 1 109 ? 11.213 5.705 -6.478 1.00 81.25 109 PHE A O 1
ATOM 880 N N . GLN A 1 110 ? 10.595 7.502 -5.290 1.00 78.88 110 GLN A N 1
ATOM 881 C CA . GLN A 1 110 ? 10.683 6.790 -4.012 1.00 78.88 110 GLN A CA 1
ATOM 882 C C . GLN A 1 110 ? 9.710 5.600 -3.949 1.00 78.88 110 GLN A C 1
ATOM 884 O O . GLN A 1 110 ? 8.537 5.744 -4.315 1.00 78.88 110 GLN A O 1
ATOM 889 N N . PRO A 1 111 ? 10.154 4.418 -3.478 1.00 77.88 111 PRO A N 1
ATOM 890 C CA . PRO A 1 111 ? 9.243 3.313 -3.223 1.00 77.88 111 PRO A CA 1
ATOM 891 C C . PRO A 1 111 ? 8.211 3.729 -2.160 1.00 77.88 111 PRO A C 1
ATOM 893 O O . PRO A 1 111 ? 8.563 4.452 -1.223 1.00 77.88 111 PRO A O 1
ATOM 896 N N . PRO A 1 112 ? 6.950 3.270 -2.257 1.00 75.94 112 PRO A N 1
ATOM 897 C CA . PRO A 1 112 ? 5.977 3.531 -1.208 1.00 75.94 112 PRO A CA 1
ATOM 898 C C . PRO A 1 112 ? 6.441 2.975 0.138 1.00 75.94 112 PRO A C 1
ATOM 900 O O . PRO A 1 112 ? 7.195 1.999 0.208 1.00 75.94 112 PRO A O 1
ATOM 903 N N . VAL A 1 113 ? 5.933 3.571 1.215 1.00 72.00 113 VAL A N 1
ATOM 904 C CA . VAL A 1 113 ? 6.250 3.181 2.602 1.00 72.00 113 VAL A CA 1
ATOM 905 C C . VAL A 1 113 ? 5.616 1.848 3.009 1.00 72.00 113 VAL A C 1
ATOM 907 O O . VAL A 1 113 ? 5.777 1.406 4.143 1.00 72.00 113 VAL A O 1
ATOM 910 N N . TYR A 1 114 ? 4.878 1.229 2.087 1.00 70.06 114 TYR A N 1
ATOM 911 C CA . TYR A 1 114 ? 4.143 -0.013 2.250 1.00 70.06 114 TYR A CA 1
ATOM 912 C C . TYR A 1 114 ? 4.082 -0.807 0.942 1.00 70.06 114 TYR A C 1
ATOM 914 O O . TYR A 1 114 ? 4.412 -0.312 -0.136 1.00 70.06 114 TYR A O 1
ATOM 922 N N . GLY A 1 115 ? 3.631 -2.056 1.040 1.00 65.62 115 GLY A N 1
ATOM 923 C CA . GLY A 1 115 ? 3.495 -2.971 -0.091 1.00 65.62 115 GLY A CA 1
ATOM 924 C C . GLY A 1 115 ? 4.565 -4.061 -0.130 1.00 65.62 115 GLY A C 1
ATOM 925 O O . GLY A 1 115 ? 5.618 -3.979 0.501 1.00 65.62 115 GLY A O 1
ATOM 926 N N . SER A 1 116 ? 4.277 -5.113 -0.890 1.00 63.25 116 SER A N 1
ATOM 927 C CA . SER A 1 116 ? 5.086 -6.332 -0.946 1.00 63.25 116 SER A CA 1
ATOM 928 C C . SER A 1 116 ? 6.331 -6.211 -1.825 1.00 63.25 116 SER A C 1
ATOM 930 O O . SER A 1 116 ? 7.136 -7.136 -1.847 1.00 63.25 116 SER A O 1
ATOM 932 N N . SER A 1 117 ? 6.552 -5.086 -2.519 1.00 66.44 117 SER A N 1
ATOM 933 C CA . SER A 1 117 ? 7.641 -4.953 -3.498 1.00 66.44 117 SER A CA 1
ATOM 934 C C . SER A 1 117 ? 9.032 -5.190 -2.899 1.00 66.44 117 SER A C 1
ATOM 936 O O . SER A 1 117 ? 9.885 -5.767 -3.566 1.00 66.44 117 SER A O 1
ATOM 938 N N . ALA A 1 118 ? 9.282 -4.788 -1.648 1.00 68.19 118 ALA A N 1
ATOM 939 C CA . ALA A 1 118 ? 10.573 -5.029 -0.993 1.00 68.19 118 ALA A CA 1
ATOM 940 C C . ALA A 1 118 ? 10.775 -6.507 -0.621 1.00 68.19 118 ALA A C 1
ATOM 942 O O . ALA A 1 118 ? 11.836 -7.065 -0.895 1.00 68.19 118 ALA A O 1
ATOM 943 N N . LYS A 1 119 ? 9.744 -7.144 -0.047 1.00 71.56 119 LYS A N 1
ATOM 944 C CA . LYS A 1 119 ? 9.745 -8.576 0.286 1.00 71.56 119 LYS A CA 1
ATOM 945 C C . LYS A 1 119 ? 9.892 -9.422 -0.977 1.00 71.56 119 LYS A C 1
ATOM 947 O O . LYS A 1 119 ? 10.835 -10.193 -1.079 1.00 71.56 119 LYS A O 1
ATOM 952 N N . TYR A 1 120 ? 9.060 -9.152 -1.983 1.00 76.94 120 TYR A N 1
ATOM 953 C CA . TYR A 1 120 ? 9.128 -9.775 -3.302 1.00 76.94 120 TYR A CA 1
ATOM 954 C C . TYR A 1 120 ? 10.540 -9.703 -3.893 1.00 76.94 120 TYR A C 1
ATOM 956 O O . TYR A 1 120 ? 11.063 -10.706 -4.360 1.00 76.94 120 TYR A O 1
ATOM 964 N N . ARG A 1 121 ? 11.205 -8.542 -3.836 1.00 77.19 121 ARG A N 1
ATOM 965 C CA . ARG A 1 121 ? 12.593 -8.423 -4.310 1.00 77.19 121 ARG A CA 1
ATOM 966 C C . ARG A 1 121 ? 13.573 -9.270 -3.512 1.00 77.19 121 ARG A C 1
ATOM 968 O O . ARG A 1 121 ? 14.432 -9.898 -4.116 1.00 77.19 121 ARG A O 1
ATOM 975 N N . SER A 1 122 ? 13.459 -9.278 -2.188 1.00 77.62 122 SER A N 1
ATOM 976 C CA . SER A 1 122 ? 14.316 -10.100 -1.328 1.00 77.62 122 SER A CA 1
ATOM 977 C C . SER A 1 122 ? 14.157 -11.594 -1.630 1.00 77.62 122 SER A C 1
ATOM 979 O O . SER A 1 122 ? 15.149 -12.322 -1.685 1.00 77.62 122 SER A O 1
ATOM 981 N N . ASP A 1 123 ? 12.923 -12.041 -1.863 1.00 81.69 123 ASP A N 1
ATOM 982 C CA . ASP A 1 123 ? 12.617 -13.433 -2.197 1.00 81.69 123 ASP A CA 1
ATOM 983 C C . ASP A 1 123 ? 13.192 -13.784 -3.579 1.00 81.69 123 ASP A C 1
ATOM 985 O O . ASP A 1 123 ? 13.955 -14.736 -3.719 1.00 81.69 123 ASP A O 1
ATOM 989 N N . ARG A 1 124 ? 12.964 -12.929 -4.586 1.00 86.56 124 ARG A N 1
ATOM 990 C CA . ARG A 1 124 ? 13.508 -13.107 -5.945 1.00 86.56 124 ARG A CA 1
ATOM 991 C C . ARG A 1 124 ? 15.033 -13.068 -6.000 1.00 86.56 124 ARG A C 1
ATOM 993 O O . ARG A 1 124 ? 15.635 -13.759 -6.823 1.00 86.56 124 ARG A O 1
ATOM 1000 N N . LEU A 1 125 ? 15.659 -12.255 -5.154 1.00 87.56 125 LEU A N 1
ATOM 1001 C CA . LEU A 1 125 ? 17.108 -12.219 -4.997 1.00 87.56 125 LEU A CA 1
ATOM 1002 C C . LEU A 1 125 ? 17.625 -13.543 -4.422 1.00 87.56 125 LEU A C 1
ATOM 1004 O O . LEU A 1 125 ? 18.597 -14.095 -4.926 1.00 87.56 125 LEU A O 1
ATOM 1008 N N . SER A 1 126 ? 16.937 -14.094 -3.426 1.00 86.25 126 SER A N 1
ATOM 1009 C CA . SER A 1 126 ? 17.293 -15.403 -2.871 1.00 86.25 126 SER A CA 1
ATOM 1010 C C . SER A 1 126 ? 17.155 -16.508 -3.928 1.00 86.25 126 SER A C 1
ATOM 10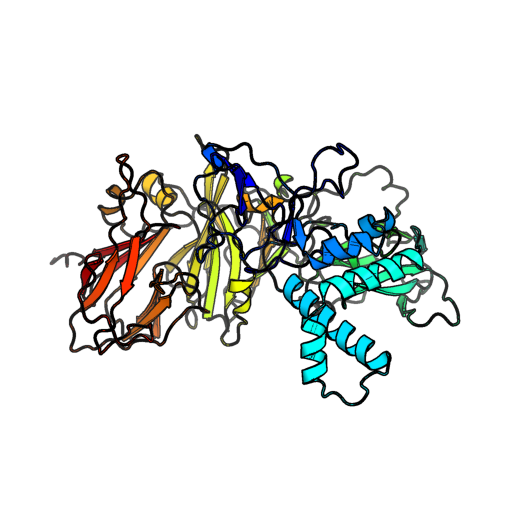12 O O . SER A 1 126 ? 18.056 -17.330 -4.078 1.00 86.25 126 SER A O 1
ATOM 1014 N N . ASP A 1 127 ? 16.086 -16.490 -4.730 1.00 87.31 127 ASP A N 1
ATOM 1015 C CA . ASP A 1 127 ? 15.864 -17.472 -5.800 1.00 87.31 127 ASP A CA 1
ATOM 1016 C C . ASP A 1 127 ? 16.965 -17.442 -6.868 1.00 87.31 127 ASP A C 1
ATOM 1018 O O . ASP A 1 127 ? 17.476 -18.488 -7.286 1.00 87.31 127 ASP A O 1
ATOM 1022 N N . ILE A 1 128 ? 17.344 -16.242 -7.327 1.00 88.81 128 ILE A N 1
ATOM 1023 C CA . ILE A 1 128 ? 18.371 -16.092 -8.364 1.00 88.81 128 ILE A CA 1
ATOM 1024 C C . ILE A 1 128 ? 19.745 -16.521 -7.839 1.00 88.81 128 ILE A C 1
ATOM 1026 O O . ILE A 1 128 ? 20.486 -17.183 -8.562 1.00 88.81 128 ILE A O 1
ATOM 1030 N N . MET A 1 129 ? 20.045 -16.233 -6.570 1.00 88.31 129 MET A N 1
ATOM 1031 C CA . MET A 1 129 ? 21.260 -16.697 -5.903 1.00 88.31 129 MET A CA 1
ATOM 1032 C C . MET A 1 129 ? 21.320 -18.212 -5.828 1.00 88.31 129 MET A C 1
ATOM 1034 O O . MET A 1 129 ? 22.321 -18.798 -6.221 1.00 88.31 129 MET A O 1
ATOM 1038 N N . VAL A 1 130 ? 20.246 -18.862 -5.367 1.00 87.69 130 VAL A N 1
ATOM 1039 C CA . VAL A 1 130 ? 20.167 -20.329 -5.309 1.00 87.69 130 VAL A CA 1
ATOM 1040 C C . VAL A 1 130 ? 20.427 -20.930 -6.687 1.00 87.69 130 VAL A C 1
ATOM 1042 O O . VAL A 1 130 ? 21.154 -21.913 -6.815 1.00 87.69 130 VAL A O 1
ATOM 1045 N N . ARG A 1 131 ? 19.838 -20.345 -7.731 1.00 86.50 131 ARG A N 1
ATOM 1046 C CA . ARG A 1 131 ? 20.016 -20.818 -9.103 1.00 86.50 131 ARG A CA 1
ATOM 1047 C C . ARG A 1 131 ? 21.457 -20.656 -9.593 1.00 86.50 131 ARG A C 1
ATOM 1049 O O . ARG A 1 131 ? 21.978 -21.580 -10.213 1.00 86.50 131 ARG A O 1
ATOM 1056 N N . ASP A 1 132 ? 22.085 -19.517 -9.327 1.00 84.56 132 ASP A N 1
ATOM 1057 C CA . ASP A 1 132 ? 23.450 -19.243 -9.778 1.00 84.56 132 ASP A CA 1
ATOM 1058 C C . ASP A 1 132 ? 24.475 -20.077 -8.975 1.00 84.56 132 ASP A C 1
ATOM 1060 O O . ASP A 1 132 ? 25.339 -20.712 -9.576 1.00 84.56 132 ASP A O 1
ATOM 1064 N N . LEU A 1 133 ? 24.287 -20.238 -7.657 1.00 82.62 133 LEU A N 1
ATOM 1065 C CA . LEU A 1 133 ? 25.079 -21.145 -6.808 1.00 82.62 133 LEU A CA 1
ATOM 1066 C C . LEU A 1 133 ? 25.030 -22.601 -7.298 1.00 82.62 133 LEU A C 1
ATOM 1068 O O . LEU A 1 133 ? 26.049 -23.289 -7.338 1.00 82.62 133 LEU A O 1
ATOM 1072 N N . LYS A 1 134 ? 23.853 -23.076 -7.724 1.00 83.06 134 LYS A N 1
ATOM 1073 C CA . LYS A 1 134 ? 23.696 -24.422 -8.301 1.00 83.06 134 LYS A CA 1
ATOM 1074 C C . LYS A 1 134 ? 24.439 -24.595 -9.626 1.00 83.06 134 LYS A C 1
ATOM 1076 O O . LYS A 1 134 ? 24.838 -25.714 -9.948 1.00 83.06 134 LYS A O 1
ATOM 1081 N N . ARG A 1 135 ? 24.608 -23.520 -10.404 1.00 79.31 135 ARG A N 1
ATOM 1082 C CA . ARG A 1 135 ? 25.315 -23.551 -11.693 1.00 79.31 135 ARG A CA 1
ATOM 1083 C C . ARG A 1 135 ? 26.822 -23.709 -11.498 1.00 79.31 135 ARG A C 1
ATOM 1085 O O . ARG A 1 135 ? 27.447 -24.483 -12.225 1.00 79.31 135 ARG A O 1
ATOM 1092 N N . ASP A 1 136 ? 27.378 -23.059 -10.480 1.00 69.50 136 ASP A N 1
ATOM 1093 C CA . ASP A 1 136 ? 28.827 -22.971 -10.250 1.00 69.50 136 ASP A CA 1
ATOM 1094 C C . ASP A 1 136 ? 29.442 -24.241 -9.616 1.00 69.50 136 ASP A C 1
ATOM 1096 O O . ASP A 1 136 ? 30.607 -24.278 -9.234 1.00 69.50 136 ASP A O 1
ATOM 1100 N N . SER A 1 137 ? 28.706 -25.360 -9.636 1.00 59.72 137 SER A N 1
ATOM 1101 C CA . SER A 1 137 ? 29.251 -26.719 -9.523 1.00 59.72 137 SER A CA 1
ATOM 1102 C C . SER A 1 137 ? 29.936 -27.100 -8.200 1.00 59.72 137 SER A C 1
ATOM 1104 O O . SER A 1 137 ? 30.628 -28.121 -8.179 1.00 59.72 137 SER A O 1
ATOM 1106 N N . PHE A 1 138 ? 29.688 -26.407 -7.080 1.00 60.47 138 PHE A N 1
ATOM 1107 C CA . PHE A 1 138 ? 30.116 -26.895 -5.761 1.00 60.47 138 PHE A CA 1
ATOM 1108 C C . PHE A 1 138 ? 29.272 -26.356 -4.586 1.00 60.47 138 PHE A C 1
ATOM 1110 O O . PHE A 1 138 ? 29.121 -25.142 -4.478 1.00 60.47 138 PHE A O 1
ATOM 1117 N N . PRO A 1 139 ? 28.754 -27.218 -3.677 1.00 65.88 139 PRO A N 1
ATOM 1118 C CA . PRO A 1 139 ? 28.693 -28.685 -3.724 1.00 65.88 139 PRO A CA 1
ATOM 1119 C C . PRO A 1 139 ? 27.425 -29.171 -4.457 1.00 65.88 139 PRO A C 1
ATOM 1121 O O . PRO A 1 139 ? 26.312 -28.927 -4.004 1.00 65.88 139 PRO A O 1
ATOM 1124 N N . LYS A 1 140 ? 27.570 -29.941 -5.549 1.00 65.56 140 LYS A N 1
ATOM 1125 C CA . LYS A 1 140 ? 26.477 -30.413 -6.447 1.00 65.56 140 LYS A CA 1
ATOM 1126 C C . LYS A 1 140 ? 25.358 -31.266 -5.801 1.00 65.56 140 LYS A C 1
ATOM 1128 O O . LYS A 1 140 ? 24.494 -31.757 -6.519 1.00 65.56 140 LYS A O 1
ATOM 1133 N N . ARG A 1 141 ? 25.377 -31.503 -4.485 1.00 69.75 141 ARG A N 1
ATOM 1134 C CA . ARG A 1 141 ? 24.500 -32.462 -3.781 1.00 69.75 141 ARG A CA 1
ATOM 1135 C C . ARG A 1 141 ? 23.749 -31.892 -2.577 1.00 69.75 141 ARG A C 1
ATOM 1137 O O . ARG A 1 141 ? 23.143 -32.657 -1.835 1.00 69.75 141 ARG A O 1
ATOM 1144 N N . LEU A 1 142 ? 23.788 -30.581 -2.352 1.00 81.69 142 LEU A N 1
ATOM 1145 C CA . LEU A 1 142 ? 23.004 -30.000 -1.265 1.00 81.69 142 LEU A CA 1
ATOM 1146 C C . LEU A 1 142 ? 21.504 -29.992 -1.625 1.00 81.69 142 LEU A C 1
ATOM 1148 O O . LEU A 1 142 ? 21.163 -29.619 -2.754 1.00 81.69 142 LEU A O 1
ATOM 1152 N N . PRO A 1 143 ? 20.612 -30.374 -0.691 1.00 86.69 143 PRO A N 1
ATOM 1153 C CA . PRO A 1 143 ? 19.173 -30.177 -0.838 1.00 86.69 143 PRO A CA 1
ATOM 1154 C C . PRO A 1 143 ? 18.817 -28.704 -1.078 1.00 86.69 143 PRO A C 1
ATOM 1156 O O . PRO A 1 143 ? 19.572 -27.797 -0.706 1.00 86.69 143 PRO A O 1
ATOM 1159 N N . ASN A 1 144 ? 17.657 -28.448 -1.689 1.00 84.31 144 ASN A N 1
ATOM 1160 C CA . ASN A 1 144 ? 17.195 -27.085 -1.982 1.00 84.31 144 ASN A CA 1
ATOM 1161 C C . ASN A 1 144 ? 17.118 -26.221 -0.722 1.00 84.31 144 ASN A C 1
ATOM 1163 O O . ASN A 1 144 ? 17.441 -25.039 -0.770 1.00 84.31 144 ASN A O 1
ATOM 1167 N N . GLU A 1 145 ? 16.751 -26.823 0.400 1.00 87.38 145 GLU A N 1
ATOM 1168 C CA . GLU A 1 145 ? 16.636 -26.197 1.709 1.00 87.38 145 GLU A CA 1
ATOM 1169 C C . GLU A 1 145 ? 17.979 -25.611 2.152 1.00 87.38 145 GLU A C 1
ATOM 1171 O O . GLU A 1 145 ? 18.041 -24.455 2.570 1.00 87.38 145 GLU A O 1
ATOM 1176 N N . ILE A 1 146 ? 19.069 -26.366 1.979 1.00 87.06 146 ILE A N 1
ATOM 1177 C CA . ILE A 1 146 ? 20.415 -25.913 2.342 1.00 87.06 146 ILE A CA 1
ATOM 1178 C C . ILE A 1 146 ? 20.880 -24.807 1.397 1.00 87.06 146 ILE A C 1
ATOM 1180 O O . ILE A 1 146 ? 21.455 -23.821 1.851 1.00 87.06 146 ILE A O 1
ATOM 1184 N N . TRP A 1 147 ? 20.572 -24.899 0.100 1.00 85.31 147 TRP A N 1
ATOM 1185 C CA . TRP A 1 147 ? 20.849 -23.797 -0.823 1.00 85.31 147 TRP A CA 1
ATOM 1186 C C . TRP A 1 147 ? 20.111 -22.518 -0.437 1.00 85.31 147 TRP A C 1
ATOM 1188 O O . TRP A 1 147 ? 20.707 -21.443 -0.445 1.00 85.31 147 TRP A O 1
ATOM 1198 N N . CYS A 1 148 ? 18.837 -22.625 -0.064 1.00 85.00 148 CYS A N 1
ATOM 1199 C CA . CYS A 1 148 ? 18.057 -21.495 0.421 1.00 85.00 148 CYS A CA 1
ATOM 1200 C C . CYS A 1 148 ? 18.628 -20.928 1.729 1.00 85.00 148 CYS A C 1
ATOM 1202 O O . CYS A 1 148 ? 18.598 -19.715 1.918 1.00 85.00 148 CYS A O 1
ATOM 1204 N N . MET A 1 149 ? 19.164 -21.766 2.623 1.00 86.25 149 MET A N 1
ATOM 1205 C CA . MET A 1 149 ? 19.877 -21.301 3.819 1.00 86.25 149 MET A CA 1
ATOM 1206 C C . MET A 1 149 ? 21.156 -20.545 3.445 1.00 86.25 149 MET A C 1
ATOM 1208 O O . MET A 1 149 ? 21.349 -19.431 3.918 1.00 86.25 149 MET A O 1
ATOM 1212 N N . ILE A 1 150 ? 21.976 -21.089 2.541 1.00 83.75 150 ILE A N 1
ATOM 1213 C CA . ILE A 1 150 ? 23.209 -20.446 2.057 1.00 83.75 150 ILE A CA 1
ATOM 1214 C C . ILE A 1 150 ? 22.903 -19.090 1.410 1.00 83.75 150 ILE A C 1
ATOM 1216 O O . ILE A 1 150 ? 23.526 -18.089 1.753 1.00 83.75 150 ILE A O 1
ATOM 1220 N N . ALA A 1 151 ? 21.907 -19.029 0.522 1.00 84.25 151 ALA A N 1
ATOM 1221 C CA . ALA A 1 151 ? 21.532 -17.796 -0.167 1.00 84.25 151 ALA A CA 1
ATOM 1222 C C . ALA A 1 151 ? 21.086 -16.679 0.795 1.00 84.25 151 ALA A C 1
ATOM 1224 O O . ALA A 1 151 ? 21.266 -15.500 0.497 1.00 84.25 151 ALA A O 1
ATOM 1225 N N . LYS A 1 152 ? 20.568 -17.025 1.980 1.00 82.31 152 LYS A N 1
ATOM 1226 C CA . LYS A 1 152 ? 20.195 -16.043 3.009 1.00 82.31 152 LYS A CA 1
ATOM 1227 C C . LYS A 1 152 ? 21.394 -15.389 3.704 1.00 82.31 152 LYS A C 1
ATOM 1229 O O . LYS A 1 152 ? 21.195 -14.355 4.334 1.00 82.31 152 LYS A O 1
ATOM 1234 N N . HIS A 1 153 ? 22.603 -15.947 3.602 1.00 83.12 153 HIS A N 1
ATOM 1235 C CA . HIS A 1 153 ? 23.776 -15.421 4.310 1.00 83.12 153 HIS A CA 1
ATOM 1236 C C . HIS A 1 153 ? 24.442 -14.224 3.628 1.00 83.12 153 HIS A C 1
ATOM 1238 O O . HIS A 1 153 ? 24.985 -13.383 4.335 1.00 83.12 153 HIS A O 1
ATOM 1244 N N . ALA A 1 154 ? 24.412 -14.136 2.294 1.00 81.88 154 ALA A N 1
ATOM 1245 C CA . ALA A 1 154 ? 25.106 -13.073 1.555 1.00 81.88 154 ALA A CA 1
ATOM 1246 C C . ALA A 1 154 ? 24.280 -12.428 0.416 1.00 81.88 154 ALA A C 1
ATOM 1248 O O . ALA A 1 154 ? 24.785 -12.270 -0.704 1.00 81.88 154 ALA A O 1
ATOM 1249 N N . PRO A 1 155 ? 22.990 -12.085 0.629 1.00 83.06 155 PRO A N 1
ATOM 1250 C CA . PRO A 1 155 ? 22.159 -11.536 -0.439 1.00 83.06 155 PRO A CA 1
ATOM 1251 C C . PRO A 1 155 ? 22.639 -10.178 -0.940 1.00 83.06 155 PRO A C 1
ATOM 1253 O O . PRO A 1 155 ? 22.534 -9.868 -2.129 1.00 83.06 155 PRO A O 1
ATOM 1256 N N . MET A 1 156 ? 23.200 -9.368 -0.050 1.00 82.75 156 MET A N 1
ATOM 1257 C CA . MET A 1 156 ? 23.547 -7.985 -0.353 1.00 82.75 156 MET A CA 1
ATOM 1258 C C . MET A 1 156 ? 24.825 -7.936 -1.183 1.00 82.75 156 MET A C 1
ATOM 1260 O O . MET A 1 156 ? 24.885 -7.249 -2.196 1.00 82.75 156 MET A O 1
ATOM 1264 N N . GLU A 1 157 ? 25.817 -8.723 -0.784 1.00 84.19 157 GLU A N 1
ATOM 1265 C CA . GLU A 1 157 ? 27.106 -8.904 -1.442 1.00 84.19 157 GLU A CA 1
ATOM 1266 C C . GLU A 1 157 ? 26.911 -9.484 -2.840 1.00 84.19 157 GLU A C 1
ATOM 1268 O O . GLU A 1 157 ? 27.475 -8.972 -3.807 1.00 84.19 157 GLU A O 1
ATOM 1273 N N . PHE A 1 158 ? 26.044 -10.493 -2.973 1.00 86.25 158 PHE A N 1
ATOM 1274 C CA . PHE A 1 158 ? 25.696 -11.053 -4.274 1.00 86.25 158 PHE A CA 1
ATOM 1275 C C . PHE A 1 158 ? 25.051 -10.010 -5.191 1.00 86.25 158 PHE A C 1
ATOM 1277 O O . PHE A 1 158 ? 25.443 -9.882 -6.354 1.00 86.25 158 PHE A O 1
ATOM 1284 N N . LEU A 1 159 ? 24.086 -9.230 -4.686 1.00 87.69 159 LEU A N 1
ATOM 1285 C CA . LEU A 1 159 ? 23.462 -8.163 -5.471 1.00 87.69 159 LEU A CA 1
ATOM 1286 C C . LEU A 1 159 ? 24.499 -7.125 -5.916 1.00 87.69 159 LEU A C 1
ATOM 1288 O O . LEU A 1 159 ? 24.501 -6.725 -7.078 1.00 87.69 159 LEU A O 1
ATOM 1292 N N . MET A 1 160 ? 25.399 -6.712 -5.022 1.00 86.31 160 MET A N 1
ATOM 1293 C CA . MET A 1 160 ? 26.457 -5.748 -5.332 1.00 86.31 160 MET A CA 1
ATOM 1294 C C . MET A 1 160 ? 27.418 -6.277 -6.403 1.00 86.31 160 MET A C 1
ATOM 1296 O O . MET A 1 160 ? 27.648 -5.593 -7.401 1.00 86.31 160 MET A O 1
ATOM 1300 N N . ALA A 1 161 ? 27.929 -7.500 -6.232 1.00 86.25 161 ALA A N 1
ATOM 1301 C CA . ALA A 1 161 ? 28.881 -8.121 -7.149 1.00 86.25 161 ALA A CA 1
ATOM 1302 C C . ALA A 1 161 ? 28.279 -8.324 -8.548 1.00 86.25 161 ALA A C 1
ATOM 1304 O O . ALA A 1 161 ? 28.867 -7.902 -9.545 1.00 86.25 161 ALA A O 1
ATOM 1305 N N . THR A 1 162 ? 27.070 -8.891 -8.623 1.00 88.12 162 THR A N 1
ATOM 1306 C CA . THR A 1 162 ? 26.379 -9.123 -9.904 1.00 88.12 162 THR A CA 1
ATOM 1307 C C . THR A 1 162 ? 26.026 -7.819 -10.612 1.00 88.12 162 THR A C 1
ATOM 1309 O O . THR A 1 162 ? 26.217 -7.704 -11.821 1.00 88.12 162 THR A O 1
ATOM 1312 N N . THR A 1 163 ? 25.573 -6.801 -9.874 1.00 88.56 163 THR A N 1
ATOM 1313 C CA . THR A 1 163 ? 25.288 -5.479 -10.452 1.00 88.56 163 THR A CA 1
ATOM 1314 C C . THR A 1 163 ? 26.555 -4.850 -11.017 1.00 88.56 163 THR A C 1
ATOM 1316 O O . THR A 1 163 ? 26.546 -4.349 -12.139 1.00 88.56 163 THR A O 1
ATOM 1319 N N . HIS A 1 164 ? 27.657 -4.895 -10.267 1.00 87.75 164 HIS A N 1
ATOM 1320 C CA . HIS A 1 164 ? 28.930 -4.336 -10.707 1.00 87.75 164 HIS A CA 1
ATOM 1321 C C . HIS A 1 164 ? 29.452 -5.032 -11.973 1.00 87.75 164 HIS A C 1
ATOM 1323 O O . HIS A 1 164 ? 29.774 -4.359 -12.951 1.00 87.75 164 HIS A O 1
ATOM 1329 N N . GLU A 1 165 ? 29.464 -6.368 -11.995 1.00 88.12 165 GLU A N 1
ATOM 1330 C CA . GLU A 1 165 ? 29.880 -7.158 -13.160 1.00 88.12 165 GLU A CA 1
ATOM 1331 C C . GLU A 1 165 ? 29.036 -6.836 -14.405 1.00 88.12 165 GLU A C 1
ATOM 1333 O O . GLU A 1 165 ? 29.570 -6.637 -15.499 1.00 88.12 165 GLU A O 1
ATOM 1338 N N . GLN A 1 166 ? 27.712 -6.755 -14.253 1.00 89.38 166 GLN A N 1
ATOM 1339 C CA . GLN A 1 166 ? 26.823 -6.482 -15.377 1.00 89.38 166 GLN A CA 1
ATOM 1340 C C . GLN A 1 166 ? 26.974 -5.051 -15.904 1.00 89.38 166 GLN A C 1
ATOM 1342 O O . GLN A 1 166 ? 27.024 -4.865 -17.118 1.00 89.38 166 GLN A O 1
ATOM 1347 N N . VAL A 1 167 ? 27.078 -4.048 -15.026 1.00 88.12 167 VAL A N 1
ATOM 1348 C CA . VAL A 1 167 ? 27.235 -2.636 -15.422 1.00 88.12 167 VAL A CA 1
ATOM 1349 C C . VAL A 1 167 ? 28.553 -2.392 -16.168 1.00 88.12 167 VAL A C 1
ATOM 1351 O O . VAL A 1 167 ? 28.608 -1.536 -17.045 1.00 88.12 167 VAL A O 1
ATOM 1354 N N . GLN A 1 168 ? 29.612 -3.151 -15.876 1.00 85.00 168 GLN A N 1
ATOM 1355 C CA . GLN A 1 168 ? 30.872 -3.055 -16.623 1.00 85.00 168 GLN A CA 1
ATOM 1356 C C . GLN A 1 168 ? 30.782 -3.642 -18.036 1.00 85.00 168 GLN A C 1
ATOM 1358 O O . GLN A 1 168 ? 31.442 -3.155 -18.951 1.00 85.00 168 GLN A O 1
ATOM 1363 N N . ARG A 1 169 ? 29.977 -4.693 -18.221 1.00 85.06 169 ARG A N 1
ATOM 1364 C CA . ARG A 1 169 ? 29.831 -5.388 -19.511 1.00 85.06 169 ARG A CA 1
ATOM 1365 C C . ARG A 1 169 ? 28.756 -4.790 -20.407 1.00 85.06 169 ARG A C 1
ATOM 1367 O O . ARG A 1 169 ? 28.738 -5.063 -21.604 1.00 85.06 169 ARG A O 1
ATOM 1374 N N . ILE A 1 170 ? 27.814 -4.058 -19.825 1.00 82.19 170 ILE A N 1
ATOM 1375 C CA . ILE A 1 170 ? 26.605 -3.611 -20.504 1.00 82.19 170 ILE A CA 1
ATOM 1376 C C . ILE A 1 170 ? 26.603 -2.095 -20.565 1.00 82.19 170 ILE A C 1
ATOM 1378 O O . ILE A 1 170 ? 26.586 -1.420 -19.542 1.00 82.19 170 ILE A O 1
ATOM 1382 N N . GLN A 1 171 ? 26.543 -1.583 -21.787 1.00 79.38 171 GLN A N 1
ATOM 1383 C CA . GLN A 1 171 ? 26.249 -0.188 -22.063 1.00 79.38 171 GLN A CA 1
ATOM 1384 C C . GLN A 1 171 ? 25.122 -0.148 -23.082 1.00 79.38 171 GLN A C 1
ATOM 1386 O O . GLN A 1 171 ? 25.237 -0.698 -24.175 1.00 79.38 171 GLN A O 1
ATOM 1391 N N . SER A 1 172 ? 24.008 0.444 -22.678 1.00 83.25 172 SER A N 1
ATOM 1392 C CA . SER A 1 172 ? 22.864 0.716 -23.542 1.00 83.25 172 SER A CA 1
ATOM 1393 C C . SER A 1 172 ? 22.772 2.224 -23.725 1.00 83.25 172 SER A C 1
ATOM 1395 O O . SER A 1 172 ? 22.954 2.969 -22.763 1.00 83.25 172 SER A O 1
ATOM 1397 N N . SER A 1 173 ? 22.494 2.682 -24.937 1.00 87.94 173 SER A N 1
ATOM 1398 C CA . SER A 1 173 ? 22.192 4.087 -25.204 1.00 87.94 173 SER A CA 1
ATOM 1399 C C . SER A 1 173 ? 20.689 4.291 -25.322 1.00 87.94 173 SER A C 1
ATOM 1401 O O . SER A 1 173 ? 19.926 3.334 -25.489 1.00 87.94 173 SER A O 1
ATOM 1403 N N . ASP A 1 174 ? 20.263 5.548 -25.254 1.00 91.69 174 ASP A N 1
ATOM 1404 C CA . ASP A 1 174 ? 18.907 5.905 -25.650 1.00 91.69 174 ASP A CA 1
ATOM 1405 C C . ASP A 1 174 ? 18.651 5.416 -27.082 1.00 91.69 174 ASP A C 1
ATOM 1407 O O . ASP A 1 174 ? 19.555 5.398 -27.925 1.00 91.69 174 ASP A O 1
ATOM 1411 N N . SER A 1 175 ? 17.420 4.987 -27.343 1.00 92.00 175 SER A N 1
ATOM 1412 C CA . SER A 1 175 ? 17.017 4.434 -28.638 1.00 92.00 175 SER A CA 1
ATOM 1413 C C . SER A 1 175 ? 15.691 5.027 -29.088 1.00 92.00 175 SER A C 1
ATOM 1415 O O . SER A 1 175 ? 14.739 5.113 -28.309 1.00 92.00 175 SER A O 1
ATOM 1417 N N . ASP A 1 176 ? 15.638 5.422 -30.358 1.00 93.75 176 ASP A N 1
ATOM 1418 C CA . ASP A 1 176 ? 14.412 5.834 -31.032 1.00 9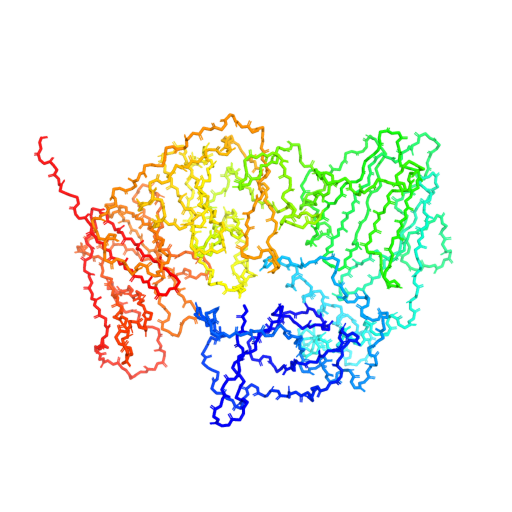3.75 176 ASP A CA 1
ATOM 1419 C C . ASP A 1 176 ? 13.863 4.637 -31.811 1.00 93.75 176 ASP A C 1
ATOM 1421 O O . ASP A 1 176 ? 14.571 4.011 -32.600 1.00 93.75 176 ASP A O 1
ATOM 1425 N N . VAL A 1 177 ? 12.601 4.301 -31.558 1.00 92.94 177 VAL A N 1
ATOM 1426 C CA . VAL A 1 177 ? 11.948 3.097 -32.074 1.00 92.94 177 VAL A CA 1
ATOM 1427 C C . VAL A 1 177 ? 10.744 3.498 -32.902 1.00 92.94 177 VAL A C 1
ATOM 1429 O O . VAL A 1 177 ? 9.824 4.159 -32.411 1.00 92.94 177 VAL A O 1
ATOM 1432 N N . ASP A 1 178 ? 10.748 3.067 -34.156 1.00 91.44 178 ASP A N 1
ATOM 1433 C CA . ASP A 1 178 ? 9.676 3.275 -35.116 1.00 91.44 178 ASP A CA 1
ATOM 1434 C C . ASP A 1 178 ? 8.612 2.177 -34.977 1.00 91.44 178 ASP A C 1
ATOM 1436 O O . ASP A 1 178 ? 8.839 1.007 -35.278 1.00 91.44 178 ASP A O 1
ATOM 1440 N N . LEU A 1 179 ? 7.421 2.554 -34.528 1.00 90.25 179 LEU A N 1
ATOM 1441 C CA . LEU A 1 179 ? 6.286 1.657 -34.326 1.00 90.25 179 LEU A CA 1
ATOM 1442 C C . LEU A 1 179 ? 5.577 1.270 -35.637 1.00 90.25 179 LEU A C 1
ATOM 1444 O O . LEU A 1 179 ? 4.619 0.498 -35.601 1.00 90.25 179 LEU A O 1
ATOM 1448 N N . SER A 1 180 ? 6.022 1.780 -36.791 1.00 87.38 180 SER A N 1
ATOM 1449 C CA . SER A 1 180 ? 5.616 1.282 -38.114 1.00 87.38 180 SER A CA 1
ATOM 1450 C C . SER A 1 180 ? 6.371 0.015 -38.538 1.00 87.38 180 SER A C 1
ATOM 1452 O O . SER A 1 180 ? 6.006 -0.636 -39.521 1.00 87.38 180 SER A O 1
ATOM 1454 N N . ARG A 1 181 ? 7.397 -0.372 -37.775 1.00 90.25 181 ARG A N 1
ATOM 1455 C CA . ARG A 1 181 ? 8.216 -1.569 -37.981 1.00 90.25 181 ARG A CA 1
ATOM 1456 C C . ARG A 1 181 ? 8.012 -2.555 -36.836 1.00 90.25 181 ARG A C 1
ATOM 1458 O O . ARG A 1 181 ? 7.443 -2.212 -35.799 1.00 90.25 181 ARG A O 1
ATOM 1465 N N . ASP A 1 182 ? 8.465 -3.789 -37.035 1.00 91.62 182 ASP A N 1
ATOM 1466 C CA . ASP A 1 182 ? 8.525 -4.763 -35.949 1.00 91.62 182 ASP A CA 1
ATOM 1467 C C . ASP A 1 182 ? 9.324 -4.182 -34.778 1.00 91.62 182 ASP A C 1
ATOM 1469 O O . ASP A 1 182 ? 10.328 -3.496 -34.979 1.00 91.62 182 ASP A O 1
ATOM 1473 N N . VAL A 1 183 ? 8.855 -4.436 -33.559 1.00 91.06 183 VAL A N 1
ATOM 1474 C CA . VAL A 1 183 ? 9.486 -3.953 -32.329 1.00 91.06 183 VAL A CA 1
ATOM 1475 C C . VAL A 1 183 ? 9.893 -5.140 -31.483 1.00 91.06 183 VAL A C 1
ATOM 1477 O O . VAL A 1 183 ? 9.056 -5.960 -31.095 1.00 91.06 183 VAL A O 1
ATOM 1480 N N . TYR A 1 184 ? 11.174 -5.189 -31.152 1.00 91.88 184 TYR A N 1
ATOM 1481 C CA . TYR A 1 184 ? 11.789 -6.202 -30.313 1.00 91.88 184 TYR A CA 1
ATOM 1482 C C . TYR A 1 184 ? 12.180 -5.588 -28.970 1.00 91.88 184 TYR A C 1
ATOM 1484 O O . TYR A 1 184 ? 12.560 -4.420 -28.892 1.00 91.88 184 TYR A O 1
ATOM 1492 N N . ALA A 1 185 ? 12.082 -6.379 -27.905 1.00 91.69 185 ALA A N 1
ATOM 1493 C CA . ALA A 1 185 ? 12.578 -6.029 -26.583 1.00 91.69 185 ALA A CA 1
ATOM 1494 C C . ALA A 1 185 ? 13.611 -7.025 -26.096 1.00 91.69 185 ALA A C 1
ATOM 1496 O O . ALA A 1 185 ? 13.495 -8.234 -26.301 1.00 91.69 185 ALA A O 1
ATOM 1497 N N . ARG A 1 186 ? 14.571 -6.500 -25.342 1.00 91.31 186 ARG A N 1
ATOM 1498 C CA . ARG A 1 186 ? 15.506 -7.292 -24.551 1.00 91.31 186 ARG A CA 1
ATOM 1499 C C . ARG A 1 186 ? 15.331 -6.962 -23.085 1.00 91.31 186 ARG A C 1
ATOM 1501 O O . ARG A 1 186 ? 15.116 -5.806 -22.727 1.00 91.31 186 ARG A O 1
ATOM 1508 N N . PHE A 1 187 ? 15.483 -7.971 -22.237 1.00 91.12 187 PHE A N 1
ATOM 1509 C CA . PHE A 1 187 ? 15.385 -7.814 -20.791 1.00 91.12 187 PHE A CA 1
ATOM 1510 C C . PHE A 1 187 ? 16.712 -8.124 -20.106 1.00 91.12 187 PHE A C 1
ATOM 1512 O O . PHE A 1 187 ? 17.518 -8.919 -20.592 1.00 91.12 187 PHE A O 1
ATOM 1519 N N . ILE A 1 188 ? 16.925 -7.492 -18.958 1.00 90.75 188 ILE A N 1
ATOM 1520 C CA . ILE A 1 188 ? 18.047 -7.737 -18.059 1.00 90.75 188 ILE A CA 1
ATOM 1521 C C . ILE A 1 188 ? 17.524 -8.101 -16.672 1.00 90.75 188 ILE A C 1
ATOM 1523 O O . ILE A 1 188 ? 16.531 -7.548 -16.202 1.00 90.75 188 ILE A O 1
ATOM 1527 N N . MET A 1 189 ? 18.188 -9.050 -16.015 1.00 89.69 189 MET A N 1
ATOM 1528 C CA . MET A 1 189 ? 17.865 -9.440 -14.646 1.00 89.69 189 MET A CA 1
ATOM 1529 C C . MET A 1 189 ? 18.653 -8.583 -13.664 1.00 89.69 189 MET A C 1
ATOM 1531 O O . MET A 1 189 ? 19.880 -8.634 -13.661 1.00 89.69 189 MET A O 1
ATOM 1535 N N . TYR A 1 190 ? 17.943 -7.862 -12.800 1.00 89.12 190 TYR A N 1
ATOM 1536 C CA . TYR A 1 190 ? 18.516 -7.071 -11.715 1.00 89.12 190 TYR A CA 1
ATOM 1537 C C . TYR A 1 190 ? 17.823 -7.425 -10.397 1.00 89.12 190 TYR A C 1
ATOM 1539 O O . TYR A 1 190 ? 16.605 -7.282 -10.267 1.00 89.12 190 TYR A O 1
ATOM 1547 N N . GLY A 1 191 ? 18.588 -7.939 -9.428 1.00 84.56 191 GLY A N 1
ATOM 1548 C CA . GLY A 1 191 ? 18.055 -8.390 -8.137 1.00 84.56 191 GLY A CA 1
ATOM 1549 C C . GLY A 1 191 ? 16.929 -9.423 -8.256 1.00 84.56 191 GLY A C 1
ATOM 1550 O O . GLY A 1 191 ? 15.917 -9.312 -7.573 1.00 84.56 191 GLY A O 1
ATOM 1551 N N . GLY A 1 192 ? 17.055 -10.374 -9.189 1.00 86.00 192 GLY A N 1
ATOM 1552 C CA . GLY A 1 192 ? 16.041 -11.412 -9.428 1.00 86.00 192 GLY A CA 1
ATOM 1553 C C . GLY A 1 192 ? 14.780 -10.943 -10.172 1.00 86.00 192 GLY A C 1
ATOM 1554 O O . GLY A 1 192 ? 13.847 -11.728 -10.381 1.00 86.00 192 GLY A O 1
ATOM 1555 N N . VAL A 1 193 ? 14.750 -9.684 -10.620 1.00 88.94 193 VAL A N 1
ATOM 1556 C CA . VAL A 1 193 ? 13.607 -9.066 -11.302 1.00 88.94 193 VAL A CA 1
ATOM 1557 C C . VAL A 1 193 ? 13.982 -8.666 -12.739 1.00 88.94 193 VAL A C 1
ATOM 1559 O O . VAL A 1 193 ? 15.041 -8.068 -12.934 1.00 88.94 193 VAL A O 1
ATOM 1562 N N . PRO A 1 194 ? 13.147 -8.978 -13.752 1.00 90.94 194 PRO A N 1
ATOM 1563 C CA . PRO A 1 194 ? 13.393 -8.558 -15.128 1.00 90.94 194 PRO A CA 1
ATOM 1564 C C . PRO A 1 194 ? 13.055 -7.076 -15.335 1.00 90.94 194 PRO A C 1
ATOM 1566 O O . PRO A 1 194 ? 11.989 -6.608 -14.922 1.00 90.94 194 PRO A O 1
ATOM 1569 N N . TYR A 1 195 ? 13.956 -6.373 -16.018 1.00 93.19 195 TYR A N 1
ATOM 1570 C CA . TYR A 1 195 ? 13.817 -4.993 -16.478 1.00 93.19 195 TYR A CA 1
ATOM 1571 C C . TYR A 1 195 ? 13.998 -4.911 -17.982 1.00 93.19 195 TYR A C 1
ATOM 1573 O O . TYR A 1 195 ? 14.796 -5.654 -18.551 1.00 93.19 195 TYR A O 1
ATOM 1581 N N . LEU A 1 196 ? 13.282 -3.990 -18.619 1.00 93.94 196 LEU A N 1
ATOM 1582 C CA . LEU A 1 196 ? 13.483 -3.677 -20.023 1.00 93.94 196 LEU A CA 1
ATOM 1583 C C . LEU A 1 196 ? 14.883 -3.079 -20.187 1.00 93.94 196 LEU A C 1
ATOM 1585 O O . LEU A 1 196 ? 15.207 -2.066 -19.575 1.00 93.94 196 LEU A O 1
ATOM 1589 N N . LYS A 1 197 ? 15.722 -3.731 -20.986 1.00 93.06 197 LYS A N 1
ATOM 1590 C CA . LYS A 1 197 ? 17.087 -3.290 -21.276 1.00 93.06 197 LYS A CA 1
ATOM 1591 C C . LYS A 1 197 ? 17.118 -2.366 -22.487 1.00 93.06 197 LYS A C 1
ATOM 1593 O O . LYS A 1 197 ? 17.746 -1.317 -22.437 1.00 93.06 197 LYS A O 1
ATOM 1598 N N . GLU A 1 198 ? 16.450 -2.776 -23.558 1.00 92.12 198 GLU A N 1
ATOM 1599 C CA . GLU A 1 198 ? 16.535 -2.135 -24.868 1.00 92.12 198 GLU A CA 1
ATOM 1600 C C . GLU A 1 198 ? 15.269 -2.422 -25.679 1.00 92.12 198 GLU A C 1
ATOM 1602 O O . GLU A 1 198 ? 14.657 -3.488 -25.526 1.00 92.12 198 GLU A O 1
ATOM 1607 N N . LEU A 1 199 ? 14.910 -1.473 -26.543 1.00 92.62 199 LEU A N 1
ATOM 1608 C CA . LEU A 1 199 ? 13.915 -1.631 -27.595 1.00 92.62 199 LEU A CA 1
ATOM 1609 C C . LEU A 1 199 ? 14.579 -1.374 -28.951 1.00 92.62 199 LEU A C 1
ATOM 1611 O O . LEU A 1 199 ? 15.344 -0.424 -29.087 1.00 92.62 199 LEU A O 1
ATOM 1615 N N . SER A 1 200 ? 14.269 -2.190 -29.954 1.00 91.50 200 SER A N 1
ATOM 1616 C CA . SER A 1 200 ? 14.864 -2.068 -31.287 1.00 91.50 200 SER A CA 1
ATOM 1617 C C . SER A 1 200 ? 13.871 -2.430 -32.393 1.00 91.50 200 SER A C 1
ATOM 1619 O O . SER A 1 200 ? 12.893 -3.147 -32.170 1.00 91.50 200 SER A O 1
ATOM 1621 N N . ASN A 1 201 ? 14.138 -1.953 -33.613 1.00 92.38 201 ASN A N 1
ATOM 1622 C CA . ASN A 1 201 ? 13.399 -2.357 -34.816 1.00 92.38 201 ASN A CA 1
ATOM 1623 C C . ASN A 1 201 ? 14.046 -3.501 -35.604 1.00 92.38 201 ASN A C 1
ATOM 1625 O O . ASN A 1 201 ? 13.511 -3.933 -36.627 1.00 92.38 201 ASN A O 1
ATOM 1629 N N . SER A 1 202 ? 15.205 -3.968 -35.151 1.00 84.81 202 SER A N 1
ATOM 1630 C CA . SER A 1 202 ? 15.976 -5.019 -35.805 1.00 84.81 202 SER A CA 1
ATOM 1631 C C . SER A 1 202 ? 16.136 -6.175 -34.838 1.00 84.81 202 SER A C 1
ATOM 1633 O O . SER A 1 202 ? 16.615 -5.974 -33.720 1.00 84.81 202 SER A O 1
ATOM 1635 N N . SER A 1 203 ? 15.778 -7.376 -35.290 1.00 80.12 203 SER A N 1
ATOM 1636 C CA . SER A 1 203 ? 16.194 -8.587 -34.596 1.00 80.12 203 SER A CA 1
ATOM 1637 C C . SER A 1 203 ? 17.692 -8.775 -34.785 1.00 80.12 203 SER A C 1
ATOM 1639 O O . SER A 1 203 ? 18.207 -8.566 -35.884 1.00 80.12 203 SER A O 1
ATOM 1641 N N . SER A 1 204 ? 18.390 -9.162 -33.723 1.00 69.06 204 SER A N 1
ATOM 1642 C CA . SER A 1 204 ? 19.804 -9.533 -33.789 1.00 69.06 204 SER A CA 1
ATOM 1643 C C . SER A 1 204 ? 19.923 -11.064 -33.811 1.00 69.06 204 SER A C 1
ATOM 1645 O O . SER A 1 204 ? 19.845 -11.679 -32.738 1.00 69.06 204 SER A O 1
ATOM 1647 N N . PRO A 1 205 ? 20.118 -11.710 -34.983 1.00 54.34 205 PRO A N 1
ATOM 1648 C CA . PRO A 1 205 ? 20.145 -13.168 -35.097 1.00 54.34 205 PRO A CA 1
ATOM 1649 C C . PRO A 1 205 ? 21.206 -13.763 -34.162 1.00 54.34 205 PRO A C 1
ATOM 1651 O O . PRO A 1 205 ? 22.374 -13.393 -34.225 1.00 54.34 205 PRO A O 1
ATOM 1654 N N . GLY A 1 206 ? 20.796 -14.652 -33.252 1.00 55.97 206 GLY A N 1
ATOM 1655 C CA . GLY A 1 206 ? 21.680 -15.260 -32.243 1.00 55.97 206 GLY A CA 1
ATOM 1656 C C . GLY A 1 206 ? 21.654 -14.600 -30.856 1.00 55.97 206 GLY A C 1
ATOM 1657 O O . GLY A 1 206 ? 22.226 -15.142 -29.907 1.00 55.97 206 GLY A O 1
ATOM 1658 N N . SER A 1 207 ? 20.941 -13.484 -30.683 1.00 60.78 207 SER A N 1
ATOM 1659 C CA . SER A 1 207 ? 20.738 -12.862 -29.369 1.00 60.78 207 SER A CA 1
ATOM 1660 C C . SER A 1 207 ? 19.749 -13.660 -28.521 1.00 60.78 207 SER A C 1
ATOM 1662 O O . SER A 1 207 ? 18.535 -13.513 -28.651 1.00 60.78 207 SER A O 1
ATOM 1664 N N . LYS A 1 208 ? 20.249 -14.496 -27.602 1.00 61.72 208 LYS A N 1
ATOM 1665 C CA . LYS A 1 208 ? 19.393 -15.137 -26.588 1.00 61.72 208 LYS A CA 1
ATOM 1666 C C . LYS A 1 208 ? 18.656 -14.065 -25.768 1.00 61.72 208 LYS A C 1
ATOM 1668 O O . LYS A 1 208 ? 19.290 -13.156 -25.232 1.00 61.72 208 LYS A O 1
ATOM 1673 N N . GLY A 1 209 ? 17.334 -14.206 -25.638 1.00 69.38 209 GLY A N 1
ATOM 1674 C CA . GLY A 1 209 ? 16.494 -13.351 -24.783 1.00 69.38 209 GLY A CA 1
ATOM 1675 C C . GLY A 1 209 ? 15.865 -12.126 -25.459 1.00 69.38 209 GLY A C 1
ATOM 1676 O O . GLY A 1 209 ? 15.409 -11.228 -24.753 1.00 69.38 209 GLY A O 1
ATOM 1677 N N . GLU A 1 210 ? 15.849 -12.070 -26.793 1.00 81.94 210 GLU A N 1
ATOM 1678 C CA . GLU A 1 210 ? 15.070 -11.089 -27.560 1.00 81.94 210 GLU A CA 1
ATOM 1679 C C . GLU A 1 210 ? 13.615 -11.564 -27.732 1.00 81.94 210 GLU A C 1
ATOM 1681 O O . GLU A 1 210 ? 13.363 -12.734 -28.021 1.00 81.94 210 GLU A O 1
ATOM 1686 N N . MET A 1 211 ? 12.653 -10.662 -27.529 1.00 85.81 211 MET A N 1
ATOM 1687 C CA . MET A 1 211 ? 11.218 -10.941 -27.595 1.00 85.81 211 MET A CA 1
ATOM 1688 C C . MET A 1 211 ? 10.537 -9.969 -28.558 1.00 85.81 211 MET A C 1
ATOM 1690 O O . MET A 1 211 ? 10.626 -8.756 -28.377 1.00 85.81 211 MET A O 1
ATOM 1694 N N . LEU A 1 212 ? 9.823 -10.491 -29.559 1.00 86.94 212 LEU A N 1
ATOM 1695 C CA . LEU A 1 212 ? 8.992 -9.675 -30.446 1.00 86.94 212 LEU A CA 1
ATOM 1696 C C . LEU A 1 212 ? 7.787 -9.134 -29.660 1.00 86.94 212 LEU A C 1
ATOM 1698 O O . LEU A 1 212 ? 6.923 -9.900 -29.238 1.00 86.94 212 LEU A O 1
ATOM 1702 N N . LEU A 1 213 ? 7.727 -7.817 -29.469 1.00 84.94 213 LEU A N 1
ATOM 1703 C CA . LEU A 1 213 ? 6.640 -7.136 -28.761 1.00 84.94 213 LEU A CA 1
ATOM 1704 C C . LEU A 1 213 ? 5.489 -6.740 -29.675 1.00 84.94 213 LEU A C 1
ATOM 1706 O O . LEU A 1 213 ? 4.332 -6.721 -29.254 1.00 84.94 213 LEU A O 1
ATOM 1710 N N . PHE A 1 214 ? 5.812 -6.355 -30.905 1.00 84.12 214 PHE A N 1
ATOM 1711 C CA . PHE A 1 214 ? 4.838 -5.869 -31.866 1.00 84.12 214 PHE A CA 1
ATOM 1712 C C . PHE A 1 214 ? 5.284 -6.232 -33.270 1.00 84.12 214 PHE A C 1
ATOM 1714 O O . PHE A 1 214 ? 6.419 -5.960 -33.649 1.00 84.12 214 PHE A O 1
ATOM 1721 N N . ARG A 1 215 ? 4.370 -6.837 -34.030 1.00 84.62 215 ARG A N 1
ATOM 1722 C CA . ARG A 1 215 ? 4.544 -7.078 -35.458 1.00 84.62 215 ARG A CA 1
ATOM 1723 C C . ARG A 1 215 ? 3.841 -5.971 -36.220 1.00 84.62 215 ARG A C 1
ATOM 1725 O O . ARG A 1 215 ? 2.625 -5.812 -36.055 1.00 84.62 215 ARG A O 1
ATOM 1732 N N . SER A 1 216 ? 4.574 -5.227 -37.036 1.00 80.31 216 SER A N 1
ATOM 1733 C CA . SER A 1 216 ? 3.953 -4.161 -37.805 1.00 80.31 216 SER A CA 1
ATOM 1734 C C . SER A 1 216 ? 3.092 -4.714 -38.932 1.00 80.31 216 SER A C 1
ATOM 1736 O O . SER A 1 216 ? 3.340 -5.778 -39.500 1.00 80.31 216 SER A O 1
ATOM 1738 N N . GLN A 1 217 ? 2.005 -3.999 -39.220 1.00 78.50 217 GLN A N 1
ATOM 1739 C CA . GLN A 1 217 ? 1.122 -4.283 -40.345 1.00 78.50 217 GLN A CA 1
ATOM 1740 C C . GLN A 1 217 ? 0.710 -2.946 -40.976 1.00 78.50 217 GLN A C 1
ATOM 1742 O O . GLN A 1 217 ? 0.443 -2.002 -40.226 1.00 78.50 217 GLN A O 1
ATOM 1747 N N . PRO A 1 218 ? 0.596 -2.843 -42.315 1.00 68.44 218 PRO A N 1
ATOM 1748 C CA . PRO A 1 218 ? 0.373 -1.567 -43.010 1.00 68.44 218 PRO A CA 1
ATOM 1749 C C . PRO A 1 218 ? -0.848 -0.770 -42.523 1.00 68.44 218 PRO A C 1
ATOM 1751 O O . PRO A 1 218 ? -0.851 0.457 -42.535 1.00 68.44 218 PRO A O 1
ATOM 1754 N N . THR A 1 219 ? -1.889 -1.461 -42.058 1.00 66.94 219 THR A N 1
ATOM 1755 C CA . THR A 1 219 ? -3.153 -0.863 -41.600 1.00 66.94 219 THR A CA 1
ATOM 1756 C C . THR A 1 219 ? -3.233 -0.682 -40.081 1.00 66.94 219 THR A C 1
ATOM 1758 O O . THR A 1 219 ? -4.188 -0.090 -39.572 1.00 66.94 219 THR A O 1
ATOM 1761 N N . ARG A 1 220 ? -2.247 -1.180 -39.325 1.00 73.00 220 ARG A N 1
ATOM 1762 C CA . ARG A 1 220 ? -2.346 -1.370 -37.875 1.00 73.00 220 ARG A CA 1
ATOM 1763 C C . ARG A 1 220 ? -1.445 -0.386 -37.134 1.00 73.00 220 ARG A C 1
ATOM 1765 O O . ARG A 1 220 ? -0.290 -0.667 -36.843 1.00 73.00 220 ARG A O 1
ATOM 1772 N N . LYS A 1 221 ? -2.003 0.780 -36.804 1.00 80.62 221 LYS A N 1
ATOM 1773 C CA . LYS A 1 221 ? -1.304 1.821 -36.035 1.00 80.62 221 LYS A CA 1
ATOM 1774 C C . LYS A 1 221 ? -1.388 1.546 -34.537 1.00 80.62 221 LYS A C 1
ATOM 1776 O O . LYS A 1 221 ? -2.470 1.248 -34.022 1.00 80.62 221 LYS A O 1
ATOM 1781 N N . VAL A 1 222 ? -0.271 1.694 -33.827 1.00 85.62 222 VAL A N 1
ATOM 1782 C CA . VAL A 1 222 ? -0.274 1.702 -32.359 1.00 85.62 222 VAL A CA 1
ATOM 1783 C C . VAL A 1 222 ? -1.013 2.954 -31.894 1.00 85.62 222 VAL A C 1
ATOM 1785 O O . VAL A 1 222 ? -0.684 4.063 -32.300 1.00 85.62 222 VAL A O 1
ATOM 1788 N N . ARG A 1 223 ? -2.042 2.782 -31.063 1.00 84.38 223 ARG A N 1
ATOM 1789 C CA . ARG A 1 223 ? -2.822 3.896 -30.492 1.00 84.38 223 ARG A CA 1
ATOM 1790 C C . ARG A 1 223 ? -2.593 4.070 -29.002 1.00 84.38 223 ARG A C 1
ATOM 1792 O O . ARG A 1 223 ? -2.733 5.180 -28.496 1.00 84.38 223 ARG A O 1
ATOM 1799 N N . LYS A 1 224 ? -2.273 2.975 -28.311 1.00 85.25 224 LYS A N 1
ATOM 1800 C CA . LYS A 1 224 ? -2.046 2.949 -26.870 1.00 85.25 224 LYS A CA 1
ATOM 1801 C C . LYS A 1 224 ? -0.767 2.182 -26.556 1.00 85.25 224 LYS A C 1
ATOM 1803 O O . LYS A 1 224 ? -0.507 1.134 -27.149 1.00 85.25 224 LYS A O 1
ATOM 1808 N N . ILE A 1 225 ? -0.003 2.695 -25.602 1.00 87.94 225 ILE A N 1
ATOM 1809 C CA . ILE A 1 225 ? 1.180 2.047 -25.038 1.00 87.94 225 ILE A CA 1
ATOM 1810 C C . ILE A 1 225 ? 0.977 1.968 -23.533 1.00 87.94 225 ILE A C 1
ATOM 1812 O O . ILE A 1 225 ? 0.732 2.988 -22.891 1.00 87.94 225 ILE A O 1
ATOM 1816 N N . TYR A 1 226 ? 1.087 0.767 -22.980 1.00 88.81 226 TYR A N 1
ATOM 1817 C CA . TYR A 1 226 ? 1.039 0.530 -21.541 1.00 88.81 226 TYR A CA 1
ATOM 1818 C C . TYR A 1 226 ? 2.442 0.232 -21.052 1.00 88.81 226 TYR A C 1
ATOM 1820 O O . TYR A 1 226 ? 3.104 -0.651 -21.595 1.00 88.81 226 TYR A O 1
ATOM 1828 N N . ILE A 1 227 ? 2.887 0.963 -20.039 1.00 90.69 227 ILE A N 1
ATOM 1829 C CA . ILE A 1 227 ? 4.234 0.867 -19.484 1.00 90.69 227 ILE A CA 1
ATOM 1830 C C . ILE A 1 227 ? 4.097 0.420 -18.037 1.00 90.69 227 ILE A C 1
ATOM 1832 O O . ILE A 1 227 ? 3.489 1.129 -17.241 1.00 90.69 227 ILE A O 1
ATOM 1836 N N . ALA A 1 228 ? 4.656 -0.741 -17.710 1.00 91.81 228 ALA A N 1
ATOM 1837 C CA . ALA A 1 228 ? 4.782 -1.222 -16.341 1.00 91.81 228 ALA A CA 1
ATOM 1838 C C . ALA A 1 228 ? 6.122 -0.768 -15.772 1.00 91.81 228 ALA A C 1
ATOM 1840 O O . ALA A 1 228 ? 7.175 -1.178 -16.267 1.00 91.81 228 ALA A O 1
ATOM 1841 N N . GLU A 1 229 ? 6.092 0.033 -14.715 1.00 90.94 229 GLU A N 1
ATOM 1842 C CA . GLU A 1 229 ? 7.292 0.567 -14.076 1.00 90.94 229 GLU A CA 1
ATOM 1843 C C . GLU A 1 229 ? 7.220 0.466 -12.549 1.00 90.94 229 GLU A C 1
ATOM 1845 O O . GLU A 1 229 ? 6.159 0.593 -11.932 1.00 90.94 229 GLU A O 1
ATOM 1850 N N . ASP A 1 230 ? 8.368 0.204 -11.928 1.00 89.50 230 ASP A N 1
ATOM 1851 C CA . ASP A 1 230 ? 8.553 0.358 -10.488 1.00 89.50 230 ASP A CA 1
ATOM 1852 C C . ASP A 1 230 ? 9.585 1.453 -10.193 1.00 89.50 230 ASP A C 1
ATOM 1854 O O . ASP A 1 230 ? 10.066 2.148 -11.089 1.00 89.50 230 ASP A O 1
ATOM 1858 N N . HIS A 1 231 ? 9.920 1.620 -8.916 1.00 86.00 231 HIS A N 1
ATOM 1859 C CA . HIS A 1 231 ? 10.847 2.647 -8.446 1.00 86.00 231 HIS A CA 1
ATOM 1860 C C . HIS A 1 231 ? 12.251 2.542 -9.068 1.00 86.00 231 HIS A C 1
ATOM 1862 O O . HIS A 1 231 ? 13.011 3.500 -8.986 1.00 86.00 231 HIS A O 1
ATOM 1868 N N . LEU A 1 232 ? 12.610 1.425 -9.710 1.00 88.62 232 LEU A N 1
ATOM 1869 C CA . LEU A 1 232 ? 13.912 1.205 -10.346 1.00 88.62 232 LEU A CA 1
ATOM 1870 C C . LEU A 1 232 ? 13.864 1.228 -11.877 1.00 88.62 232 LEU A C 1
ATOM 1872 O O . LEU A 1 232 ? 14.921 1.187 -12.492 1.00 88.62 232 LEU A O 1
ATOM 1876 N N . GLY A 1 233 ? 12.701 1.317 -12.518 1.00 92.19 233 GLY A N 1
ATOM 1877 C CA . GLY A 1 233 ? 12.616 1.478 -13.972 1.00 92.19 233 GLY A CA 1
ATOM 1878 C C . GLY A 1 233 ? 11.523 0.650 -14.630 1.00 92.19 233 GLY A C 1
ATOM 1879 O O . GLY A 1 233 ? 10.628 0.113 -13.972 1.00 92.19 233 GLY A O 1
ATOM 1880 N N . VAL A 1 234 ? 11.604 0.557 -15.958 1.00 93.81 234 VAL A N 1
ATOM 1881 C CA . VAL A 1 234 ? 10.585 -0.092 -16.784 1.00 93.81 234 VAL A CA 1
ATOM 1882 C C . VAL A 1 234 ? 10.766 -1.606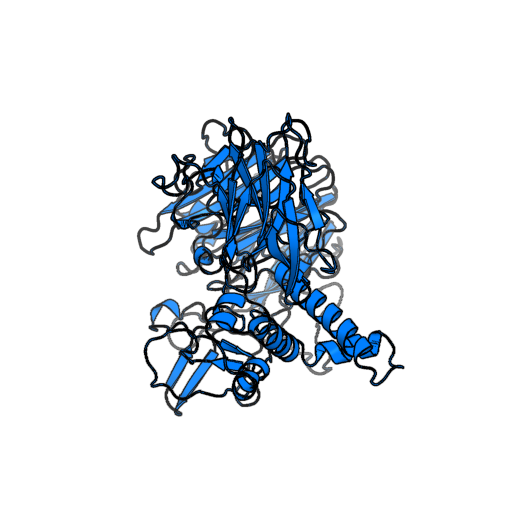 -16.742 1.00 93.81 234 VAL A C 1
ATOM 1884 O O . VAL A 1 234 ? 11.833 -2.136 -17.044 1.00 93.81 234 VAL A O 1
ATOM 1887 N N . ARG A 1 235 ? 9.701 -2.316 -16.379 1.00 92.44 235 ARG A N 1
ATOM 1888 C CA . ARG A 1 235 ? 9.656 -3.780 -16.271 1.00 92.44 235 ARG A CA 1
ATOM 1889 C C . ARG A 1 235 ? 8.896 -4.448 -17.404 1.00 92.44 235 ARG A C 1
ATOM 1891 O O . ARG A 1 235 ? 9.104 -5.630 -17.654 1.00 92.44 235 ARG A O 1
ATOM 1898 N N . GLY A 1 236 ? 8.030 -3.712 -18.089 1.00 90.81 236 GLY A N 1
ATOM 1899 C CA . GLY A 1 236 ? 7.261 -4.242 -19.203 1.00 90.81 236 GLY A CA 1
ATOM 1900 C C . GLY A 1 236 ? 6.629 -3.142 -20.038 1.00 90.81 236 GLY A C 1
ATOM 1901 O O . GLY A 1 236 ? 6.437 -2.017 -19.578 1.00 90.81 236 GLY A O 1
ATOM 1902 N N . ILE A 1 237 ? 6.301 -3.491 -21.274 1.00 90.38 237 ILE A N 1
ATOM 1903 C CA . ILE A 1 237 ? 5.629 -2.616 -22.226 1.00 90.38 237 ILE A CA 1
ATOM 1904 C C . ILE A 1 237 ? 4.633 -3.448 -23.038 1.00 90.38 237 ILE A C 1
ATOM 1906 O O . ILE A 1 237 ? 4.929 -4.581 -23.420 1.00 90.38 237 ILE A O 1
ATOM 1910 N N . LYS A 1 238 ? 3.453 -2.892 -23.313 1.00 88.75 238 LYS A N 1
ATOM 1911 C CA . LYS A 1 238 ? 2.474 -3.475 -24.235 1.00 88.75 238 LYS A CA 1
ATOM 1912 C C . LYS A 1 238 ? 2.026 -2.439 -25.252 1.00 88.75 238 LYS A C 1
ATOM 1914 O O . LYS A 1 238 ? 1.537 -1.372 -24.885 1.00 88.75 238 LYS A O 1
ATOM 1919 N N . LEU A 1 239 ? 2.179 -2.783 -26.526 1.00 88.12 239 LEU A N 1
ATOM 1920 C CA . LEU A 1 239 ? 1.804 -1.957 -27.669 1.00 88.12 239 LEU A CA 1
ATOM 1921 C C . LEU A 1 239 ? 0.449 -2.431 -28.202 1.00 88.12 239 LEU A C 1
ATOM 1923 O O . LEU A 1 239 ? 0.280 -3.603 -28.532 1.00 88.12 239 LEU A O 1
ATOM 1927 N N . VAL A 1 240 ? -0.532 -1.528 -28.259 1.00 85.12 240 VAL A N 1
ATOM 1928 C CA . VAL A 1 240 ? -1.918 -1.855 -28.613 1.00 85.12 240 VAL A CA 1
ATOM 1929 C C . VAL A 1 240 ? -2.390 -1.021 -29.796 1.00 85.12 240 VAL A C 1
ATOM 1931 O O . VAL A 1 240 ? -2.325 0.211 -29.808 1.00 85.12 240 VAL A O 1
ATOM 1934 N N . SER A 1 241 ? -2.927 -1.720 -30.790 1.00 78.00 241 SER A N 1
ATOM 1935 C CA . SER A 1 241 ? -3.525 -1.158 -31.997 1.00 78.00 241 SER A CA 1
ATOM 1936 C C . SER A 1 241 ? -5.044 -1.263 -31.900 1.00 78.00 241 SER A C 1
ATOM 1938 O O . SER A 1 241 ? -5.576 -2.341 -32.112 1.00 78.00 241 SER A O 1
ATOM 1940 N N . SER A 1 242 ? -5.703 -0.162 -31.524 1.00 67.19 242 SER A N 1
ATOM 1941 C CA . SER A 1 242 ? -7.155 0.168 -31.490 1.00 67.19 242 SER A CA 1
ATOM 1942 C C . SER A 1 242 ? -8.213 -0.880 -31.081 1.00 67.19 242 SER A C 1
ATOM 1944 O O . SER A 1 242 ? -9.142 -0.513 -30.374 1.00 67.19 242 SER A O 1
ATOM 1946 N N . ASN A 1 243 ? -8.116 -2.137 -31.518 1.00 56.56 243 ASN A N 1
ATOM 1947 C CA . ASN A 1 243 ? -9.162 -3.160 -31.453 1.00 56.56 243 ASN A CA 1
ATOM 1948 C C . ASN A 1 243 ? -8.911 -4.248 -30.396 1.00 56.56 243 ASN A C 1
ATOM 1950 O O . ASN A 1 243 ? -9.793 -5.062 -30.156 1.00 56.56 243 ASN A O 1
ATOM 1954 N N . SER A 1 244 ? -7.729 -4.308 -29.773 1.00 58.44 244 SER A N 1
ATOM 1955 C CA . SER A 1 244 ? -7.479 -5.258 -28.679 1.00 58.44 244 SER A CA 1
ATOM 1956 C C . SER A 1 244 ? -7.677 -4.577 -27.329 1.00 58.44 244 SER A C 1
ATOM 1958 O O . SER A 1 244 ? -6.927 -3.659 -26.988 1.00 58.44 244 SER A O 1
ATOM 1960 N N . SER A 1 245 ? -8.659 -5.044 -26.560 1.00 58.81 245 SER A N 1
ATOM 1961 C CA . SER A 1 245 ? -8.810 -4.690 -25.152 1.00 58.81 245 SER A CA 1
ATOM 1962 C C . SER A 1 245 ? -7.708 -5.352 -24.322 1.00 58.81 245 SER A C 1
ATOM 1964 O O . SER A 1 245 ? -7.226 -6.448 -24.618 1.00 58.81 245 SER A O 1
ATOM 1966 N N . VAL A 1 246 ? -7.258 -4.650 -23.288 1.00 64.44 246 VAL A N 1
ATOM 1967 C CA . VAL A 1 246 ? -6.419 -5.228 -22.239 1.00 64.44 246 VAL A CA 1
ATOM 1968 C C . VAL A 1 246 ? -7.350 -5.663 -21.101 1.00 64.44 246 VAL A C 1
ATOM 1970 O O . VAL A 1 246 ? -8.347 -4.973 -20.876 1.00 64.44 246 VAL A O 1
ATOM 1973 N N . PRO A 1 247 ? -7.084 -6.786 -20.405 1.00 61.56 247 PRO A N 1
ATOM 1974 C CA . PRO A 1 247 ? -7.930 -7.213 -19.298 1.00 61.56 247 PRO A CA 1
ATOM 1975 C C . PRO A 1 247 ? -8.062 -6.115 -18.228 1.00 61.56 247 PRO A C 1
ATOM 1977 O O . PRO A 1 247 ? -7.065 -5.458 -17.910 1.00 61.56 247 PRO A O 1
ATOM 1980 N N . PRO A 1 248 ? -9.262 -5.910 -17.655 1.00 58.75 248 PRO A N 1
ATOM 1981 C CA . PRO A 1 248 ? -9.436 -5.011 -16.525 1.00 58.75 248 PRO A CA 1
ATOM 1982 C C . PRO A 1 248 ? -8.786 -5.609 -15.269 1.00 58.75 248 PRO A C 1
ATOM 1984 O O . PRO A 1 248 ? -8.981 -6.780 -14.956 1.00 58.75 248 PRO A O 1
ATOM 1987 N N . GLY A 1 249 ? -8.045 -4.792 -14.516 1.00 62.38 249 GLY A N 1
ATOM 1988 C CA . GLY A 1 249 ? -7.450 -5.188 -13.233 1.00 62.38 249 GLY A CA 1
ATOM 1989 C C . GLY A 1 249 ? -5.919 -5.170 -13.188 1.00 62.38 249 GLY A C 1
ATOM 1990 O O . GLY A 1 249 ? -5.281 -4.661 -14.112 1.00 62.38 249 GLY A O 1
ATOM 1991 N N . PRO A 1 250 ? -5.322 -5.627 -12.070 1.00 64.06 250 PRO A N 1
ATOM 1992 C CA . PRO A 1 250 ? -3.874 -5.717 -11.917 1.00 64.06 250 PRO A CA 1
ATOM 1993 C C . PRO A 1 250 ? -3.291 -6.812 -12.816 1.00 64.06 250 PRO A C 1
ATOM 1995 O O . PRO A 1 250 ? -3.967 -7.777 -13.165 1.00 64.06 250 PRO A O 1
ATOM 1998 N N . SER A 1 251 ? -2.020 -6.667 -13.192 1.00 70.00 251 SER A N 1
ATOM 1999 C CA . SER A 1 251 ? -1.323 -7.706 -13.952 1.00 70.00 251 SER A CA 1
ATOM 2000 C C . SER A 1 251 ? -0.944 -8.879 -13.060 1.00 70.00 251 SER A C 1
ATOM 2002 O O . SER A 1 251 ? -0.175 -8.653 -12.121 1.00 70.00 251 SER A O 1
ATOM 2004 N N . PRO A 1 252 ? -1.390 -10.114 -13.354 1.00 60.25 252 PRO A N 1
ATOM 2005 C CA . PRO A 1 252 ? -0.859 -11.283 -12.662 1.00 60.25 252 PRO A CA 1
ATOM 2006 C C . PRO A 1 252 ? 0.622 -11.509 -13.011 1.00 60.25 252 PRO A C 1
ATOM 2008 O O . PRO A 1 252 ? 1.388 -11.979 -12.175 1.00 60.25 252 PRO A O 1
ATOM 2011 N N . ASP A 1 253 ? 1.049 -11.105 -14.211 1.00 72.12 253 ASP A N 1
ATOM 2012 C CA . ASP A 1 253 ? 2.370 -11.444 -14.754 1.00 72.12 253 ASP A CA 1
ATOM 2013 C C . ASP A 1 253 ? 3.500 -10.544 -14.229 1.00 72.12 253 ASP A C 1
ATOM 2015 O O . ASP A 1 253 ? 4.669 -10.933 -14.215 1.00 72.12 253 ASP A O 1
ATOM 2019 N N . ILE A 1 254 ? 3.176 -9.313 -13.812 1.00 81.19 254 ILE A N 1
ATOM 2020 C CA . ILE A 1 254 ? 4.167 -8.321 -13.371 1.00 81.19 254 ILE A CA 1
ATOM 2021 C C . ILE A 1 254 ? 3.721 -7.704 -12.037 1.00 81.19 254 ILE A C 1
ATOM 2023 O O . ILE A 1 254 ? 3.135 -6.621 -12.024 1.00 81.19 254 ILE A O 1
ATOM 2027 N N . PRO A 1 255 ? 4.000 -8.357 -10.895 1.00 80.06 255 PRO A N 1
ATOM 2028 C CA . PRO A 1 255 ? 3.599 -7.847 -9.588 1.00 80.06 255 PRO A CA 1
ATOM 2029 C C . PRO A 1 255 ? 4.434 -6.629 -9.164 1.00 80.06 255 PRO A C 1
ATOM 2031 O O . PRO A 1 255 ? 5.615 -6.511 -9.514 1.00 80.06 255 PRO A O 1
ATOM 2034 N N . GLY A 1 256 ? 3.835 -5.750 -8.353 1.00 80.56 256 GLY A N 1
ATOM 2035 C CA . GLY A 1 256 ? 4.531 -4.643 -7.679 1.00 80.56 256 GLY A CA 1
ATOM 2036 C C . GLY A 1 256 ? 4.899 -3.448 -8.566 1.00 80.56 256 GLY A C 1
ATOM 2037 O O . GLY A 1 256 ? 5.828 -2.716 -8.221 1.00 80.56 256 GLY A O 1
ATOM 2038 N N . VAL A 1 257 ? 4.209 -3.270 -9.696 1.00 87.75 257 VAL A N 1
ATOM 2039 C CA . VAL A 1 257 ? 4.402 -2.160 -10.647 1.00 87.75 257 VAL A CA 1
ATOM 2040 C C . VAL A 1 257 ? 3.197 -1.231 -10.671 1.00 87.75 257 VAL A C 1
ATOM 2042 O O . VAL A 1 257 ? 2.086 -1.629 -10.317 1.00 87.75 257 VAL A O 1
ATOM 2045 N N . TRP A 1 258 ? 3.415 -0.015 -11.161 1.00 90.06 258 TRP A N 1
ATOM 2046 C CA . TRP A 1 258 ? 2.338 0.845 -11.630 1.00 90.06 258 TRP A CA 1
ATOM 2047 C C . TRP A 1 258 ? 2.390 0.946 -13.151 1.00 90.06 258 TRP A C 1
ATOM 2049 O O . TRP A 1 258 ? 3.457 0.961 -13.765 1.00 90.06 258 TRP A O 1
ATOM 2059 N N . TRP A 1 259 ? 1.210 1.009 -13.743 1.00 89.50 259 TRP A N 1
ATOM 2060 C CA . TRP A 1 259 ? 0.974 1.114 -15.164 1.00 89.50 259 TRP A CA 1
ATOM 2061 C C . TRP A 1 259 ? 0.696 2.559 -15.540 1.00 89.50 259 TRP A C 1
ATOM 2063 O O . TRP A 1 259 ? -0.144 3.229 -14.939 1.00 89.50 259 TRP A O 1
ATOM 2073 N N . ARG A 1 260 ? 1.382 3.027 -16.573 1.00 87.81 260 ARG A N 1
ATOM 2074 C CA . ARG A 1 260 ? 1.118 4.309 -17.221 1.00 87.81 260 ARG A CA 1
ATOM 2075 C C . ARG A 1 260 ? 0.668 4.057 -18.649 1.00 87.81 260 ARG A C 1
ATOM 2077 O O . ARG A 1 260 ? 1.235 3.204 -19.334 1.00 87.81 260 ARG A O 1
ATOM 2084 N N . ARG A 1 261 ? -0.339 4.804 -19.100 1.00 86.00 261 ARG A N 1
ATOM 2085 C CA . ARG A 1 261 ? -0.848 4.735 -20.471 1.00 86.00 261 ARG A CA 1
ATOM 2086 C C . ARG A 1 261 ? -0.390 5.962 -21.246 1.00 86.00 261 ARG A C 1
ATOM 2088 O O . ARG A 1 261 ? -0.623 7.082 -20.816 1.00 86.00 261 ARG A O 1
ATOM 2095 N N . LEU A 1 262 ? 0.195 5.739 -22.414 1.00 85.06 262 LEU A N 1
ATOM 2096 C CA . LEU A 1 262 ? 0.391 6.766 -23.432 1.00 85.06 262 LEU A CA 1
ATOM 2097 C C . LEU A 1 262 ? -0.616 6.513 -24.550 1.00 85.06 262 LEU A C 1
ATOM 2099 O O . LEU A 1 262 ? -0.722 5.387 -25.040 1.00 85.06 262 LEU A O 1
ATOM 2103 N N . SER A 1 263 ? -1.363 7.536 -24.947 1.00 80.69 263 SER A N 1
ATOM 2104 C CA . SER A 1 263 ? -2.367 7.435 -26.008 1.00 80.69 263 SER A CA 1
ATOM 2105 C C . SER A 1 263 ? -2.317 8.641 -26.928 1.00 80.69 263 SER A C 1
ATOM 2107 O O . SER A 1 263 ? -2.107 9.758 -26.467 1.00 80.69 263 SER A O 1
ATOM 2109 N N . HIS A 1 264 ? -2.532 8.413 -28.224 1.00 79.12 264 HIS A N 1
ATOM 2110 C CA . HIS A 1 264 ? -2.611 9.488 -29.209 1.00 79.12 264 HIS A CA 1
ATOM 2111 C C . HIS A 1 264 ? -3.628 9.147 -30.308 1.00 79.12 264 HIS A C 1
ATOM 2113 O O . HIS A 1 264 ? -3.525 8.104 -30.957 1.00 79.12 264 HIS A O 1
ATOM 2119 N N . ASP A 1 265 ? -4.577 10.055 -30.564 1.00 73.31 265 ASP A N 1
ATOM 2120 C CA . ASP A 1 265 ? -5.697 9.835 -31.501 1.00 73.31 265 ASP A CA 1
ATOM 2121 C C . ASP A 1 265 ? -5.254 9.518 -32.934 1.00 73.31 265 ASP A C 1
ATOM 2123 O O . ASP A 1 265 ? -5.845 8.683 -33.620 1.00 73.31 265 ASP A O 1
ATOM 2127 N N . ARG A 1 266 ? -4.166 10.154 -33.383 1.00 77.88 266 ARG A N 1
ATOM 2128 C CA . ARG A 1 266 ? -3.596 9.979 -34.727 1.00 77.88 266 ARG A CA 1
ATOM 2129 C C . ARG A 1 266 ? -2.662 8.768 -34.838 1.00 77.88 266 ARG A C 1
ATOM 2131 O O . ARG A 1 266 ? -2.117 8.525 -35.918 1.00 77.88 266 ARG A O 1
ATOM 2138 N N . GLY A 1 267 ? -2.516 8.002 -33.758 1.00 81.31 267 GLY A N 1
ATOM 2139 C CA . GLY A 1 267 ? -1.531 6.938 -33.616 1.00 81.31 267 GLY A CA 1
ATOM 2140 C C . GLY A 1 267 ? -0.174 7.456 -33.140 1.00 81.31 267 GLY A C 1
ATOM 2141 O O . GLY A 1 267 ? 0.158 8.629 -33.297 1.00 81.31 267 GLY A O 1
ATOM 2142 N N . ILE A 1 268 ? 0.599 6.554 -32.546 1.00 85.19 268 ILE A N 1
ATOM 2143 C CA . ILE A 1 268 ? 1.957 6.790 -32.066 1.00 85.19 268 ILE A CA 1
ATOM 2144 C C . ILE A 1 268 ? 2.905 6.122 -33.060 1.00 85.19 268 ILE A C 1
ATOM 2146 O O . ILE A 1 268 ? 2.788 4.922 -33.308 1.00 85.19 268 ILE A O 1
ATOM 2150 N N . TYR A 1 269 ? 3.815 6.906 -33.636 1.00 87.50 269 TYR A N 1
ATOM 2151 C CA . TYR A 1 269 ? 4.732 6.446 -34.685 1.00 87.50 269 TYR A CA 1
ATOM 2152 C C . TYR A 1 269 ? 6.136 6.200 -34.158 1.00 87.50 269 TYR A C 1
ATOM 2154 O O . TYR A 1 269 ? 6.773 5.238 -34.558 1.00 87.50 269 TYR A O 1
ATOM 2162 N N . THR A 1 270 ? 6.611 7.035 -33.237 1.00 89.88 270 THR A N 1
ATOM 2163 C CA . THR A 1 270 ? 7.972 6.927 -32.720 1.00 89.88 270 THR A CA 1
ATOM 2164 C C . THR A 1 270 ? 7.973 7.120 -31.217 1.00 89.88 270 THR A C 1
ATOM 2166 O O . THR A 1 270 ? 7.292 8.002 -30.682 1.00 89.88 270 THR A O 1
ATOM 2169 N N . ILE A 1 271 ? 8.748 6.287 -30.535 1.00 92.25 271 ILE A N 1
ATOM 2170 C CA . ILE A 1 271 ? 9.018 6.419 -29.108 1.00 92.25 271 ILE A CA 1
ATOM 2171 C C . ILE A 1 271 ? 10.517 6.469 -28.862 1.00 92.25 271 ILE A C 1
ATOM 2173 O O . ILE A 1 271 ? 11.284 5.852 -29.594 1.00 92.25 271 ILE A O 1
ATOM 2177 N N . ARG A 1 272 ? 10.915 7.169 -27.803 1.00 93.94 272 ARG A N 1
ATOM 2178 C CA . ARG A 1 272 ? 12.276 7.148 -27.274 1.00 93.94 272 ARG A CA 1
ATOM 2179 C C . ARG A 1 272 ? 12.310 6.333 -25.993 1.00 93.94 272 ARG A C 1
ATOM 2181 O O . ARG A 1 272 ? 11.591 6.661 -25.044 1.00 93.94 272 ARG A O 1
ATOM 2188 N N . ALA A 1 273 ? 13.144 5.300 -25.958 1.00 93.94 273 ALA A N 1
ATOM 2189 C CA . ALA A 1 273 ? 13.482 4.580 -24.739 1.00 93.94 273 ALA A CA 1
ATOM 2190 C C . ALA A 1 273 ? 14.689 5.269 -24.088 1.00 93.94 273 ALA A C 1
ATOM 2192 O O . ALA A 1 273 ? 15.774 5.292 -24.667 1.00 93.94 273 ALA A O 1
ATOM 2193 N N . VAL A 1 274 ? 14.483 5.848 -22.905 1.00 93.56 274 VAL A N 1
ATOM 2194 C CA . VAL A 1 274 ? 15.519 6.559 -22.142 1.00 93.56 274 VAL A CA 1
ATOM 2195 C C . VAL A 1 274 ? 16.136 5.597 -21.136 1.00 93.56 274 VAL A C 1
ATOM 2197 O O . VAL A 1 274 ? 15.403 4.965 -20.372 1.00 93.56 274 VAL A O 1
ATOM 2200 N N . THR A 1 275 ? 17.461 5.478 -21.109 1.00 92.94 275 THR A N 1
ATOM 2201 C CA . THR A 1 275 ? 18.185 4.483 -20.299 1.00 92.94 275 THR A CA 1
ATOM 2202 C C . THR A 1 275 ? 19.148 5.118 -19.295 1.00 92.94 275 THR A C 1
ATOM 2204 O O . THR A 1 275 ? 19.577 6.257 -19.439 1.00 92.94 275 THR A O 1
ATOM 2207 N N . ASP A 1 276 ? 19.489 4.370 -18.244 1.00 90.19 276 ASP A N 1
ATOM 2208 C CA . ASP A 1 276 ? 20.575 4.706 -17.310 1.00 90.19 276 ASP A CA 1
ATOM 2209 C C . ASP A 1 276 ? 21.927 4.080 -17.716 1.00 90.19 276 ASP A C 1
ATOM 2211 O O . ASP A 1 276 ? 22.871 4.068 -16.925 1.00 90.19 276 ASP A O 1
ATOM 2215 N N . GLY A 1 277 ? 22.011 3.519 -18.927 1.00 89.81 277 GLY A N 1
ATOM 2216 C CA . GLY A 1 277 ? 23.150 2.734 -19.408 1.00 89.81 277 GLY A CA 1
ATOM 2217 C C . GLY A 1 277 ? 23.011 1.231 -19.152 1.00 89.81 277 GLY A C 1
ATOM 2218 O O . GLY A 1 277 ? 23.611 0.424 -19.861 1.00 89.81 277 GLY A O 1
ATOM 2219 N N . PHE A 1 278 ? 22.178 0.837 -18.190 1.00 91.38 278 PHE A N 1
ATOM 2220 C CA . PHE A 1 278 ? 21.997 -0.542 -17.743 1.00 91.38 278 PHE A CA 1
ATOM 2221 C C . PHE A 1 278 ? 20.590 -1.079 -18.057 1.00 91.38 278 PHE A C 1
ATOM 2223 O O . PHE A 1 278 ? 20.446 -2.238 -18.451 1.00 91.38 278 PHE A O 1
ATOM 2230 N N . LYS A 1 279 ? 19.557 -0.241 -17.922 1.00 93.81 279 LYS A N 1
ATOM 2231 C CA . LYS A 1 279 ? 18.148 -0.547 -18.206 1.00 93.81 279 LYS A CA 1
ATOM 2232 C C . LYS A 1 279 ? 17.341 0.708 -18.551 1.00 93.81 279 LYS A C 1
ATOM 2234 O O . LYS A 1 279 ? 17.668 1.822 -18.140 1.00 93.81 279 LYS A O 1
ATOM 2239 N N . VAL A 1 280 ? 16.225 0.508 -19.246 1.00 94.88 280 VAL A N 1
ATOM 2240 C CA . VAL A 1 280 ? 15.270 1.564 -19.596 1.00 94.88 280 VAL A CA 1
ATOM 2241 C C . VAL A 1 280 ? 14.599 2.115 -18.336 1.00 94.88 280 VAL A C 1
ATOM 2243 O O . VAL A 1 280 ? 14.057 1.384 -17.499 1.00 94.88 280 VAL A O 1
ATOM 2246 N N . ARG A 1 281 ? 14.625 3.441 -18.215 1.00 92.31 281 ARG A N 1
ATOM 2247 C CA . ARG A 1 281 ? 14.062 4.220 -17.110 1.00 92.31 281 ARG A CA 1
ATOM 2248 C C . ARG A 1 281 ? 12.766 4.921 -17.457 1.00 92.31 281 ARG A C 1
ATOM 2250 O O . ARG A 1 281 ? 11.960 5.126 -16.556 1.00 92.31 281 ARG A O 1
ATOM 2257 N N . ASP A 1 282 ? 12.584 5.283 -18.719 1.00 91.12 282 ASP A N 1
ATOM 2258 C CA . ASP A 1 282 ? 11.390 5.972 -19.190 1.00 91.12 282 ASP A CA 1
ATOM 2259 C C . ASP A 1 282 ? 11.161 5.690 -20.679 1.00 91.12 282 ASP A C 1
ATOM 2261 O O . ASP A 1 282 ? 12.089 5.367 -21.421 1.00 91.12 282 ASP A O 1
ATOM 2265 N N . ILE A 1 283 ? 9.912 5.822 -21.113 1.00 90.94 283 ILE A N 1
ATOM 2266 C CA . ILE A 1 283 ? 9.503 5.734 -22.513 1.00 90.94 283 ILE A CA 1
ATOM 2267 C C . ILE A 1 283 ? 8.679 6.976 -22.828 1.00 90.94 283 ILE A C 1
ATOM 2269 O O . ILE A 1 283 ? 7.670 7.260 -22.171 1.00 90.94 283 ILE A O 1
ATOM 2273 N N . ARG A 1 284 ? 9.109 7.700 -23.861 1.00 89.00 284 ARG A N 1
ATOM 2274 C CA . ARG A 1 284 ? 8.520 8.974 -24.281 1.00 89.00 284 ARG A CA 1
ATOM 2275 C C . ARG A 1 284 ? 8.001 8.874 -25.703 1.00 89.00 284 ARG A C 1
ATOM 2277 O O . ARG A 1 284 ? 8.653 8.275 -26.552 1.00 89.00 284 ARG A O 1
ATOM 2284 N N . VAL A 1 285 ? 6.846 9.476 -25.973 1.00 85.94 285 VAL A N 1
ATOM 2285 C CA . VAL A 1 285 ? 6.374 9.651 -27.351 1.00 85.94 285 VAL A CA 1
ATOM 2286 C C . VAL A 1 285 ? 7.173 10.770 -28.003 1.00 85.94 285 VAL A C 1
ATOM 2288 O O . VAL A 1 285 ? 7.306 11.852 -27.436 1.00 85.94 285 VAL A O 1
ATOM 2291 N N . MET A 1 286 ? 7.688 10.509 -29.200 1.00 80.44 286 MET A N 1
ATOM 2292 C CA . MET A 1 286 ? 8.367 11.504 -30.019 1.00 80.44 286 MET A CA 1
ATOM 2293 C C . MET A 1 286 ? 7.347 12.057 -31.016 1.00 80.44 286 MET A C 1
ATOM 2295 O O . MET A 1 286 ? 7.027 11.416 -32.014 1.00 80.44 286 MET A O 1
ATOM 2299 N N . SER A 1 287 ? 6.796 13.232 -30.721 1.00 67.38 287 SER A N 1
ATOM 2300 C CA . SER A 1 287 ? 5.931 13.977 -31.641 1.00 67.38 287 SER A CA 1
ATOM 2301 C C . SER A 1 287 ? 6.635 15.265 -32.073 1.00 67.38 287 SER A C 1
ATOM 2303 O O . SER A 1 287 ? 7.204 15.949 -31.215 1.00 67.38 287 SER A O 1
ATOM 2305 N N . PRO A 1 288 ? 6.560 15.663 -33.359 1.00 53.31 288 PRO A N 1
ATOM 2306 C CA . PRO A 1 288 ? 7.101 16.939 -33.832 1.00 53.31 288 PRO A CA 1
ATOM 2307 C C . PRO A 1 288 ? 6.556 18.166 -33.077 1.00 53.31 288 PRO A C 1
ATOM 2309 O O . PRO A 1 288 ? 7.224 19.195 -33.022 1.00 53.31 288 PRO A O 1
ATOM 2312 N N . ALA A 1 289 ? 5.363 18.066 -32.474 1.00 53.88 289 ALA A N 1
ATOM 2313 C CA . ALA A 1 289 ? 4.730 19.147 -31.713 1.00 53.88 289 ALA A CA 1
ATOM 2314 C C . ALA A 1 289 ? 5.064 19.141 -30.204 1.00 53.88 289 ALA A C 1
ATOM 2316 O O . ALA A 1 289 ? 4.887 20.163 -29.539 1.00 53.88 289 ALA A O 1
ATOM 2317 N N . ASP A 1 290 ? 5.572 18.028 -29.659 1.00 51.38 290 ASP A N 1
ATOM 2318 C CA . ASP A 1 290 ? 5.744 17.837 -28.207 1.00 51.38 290 ASP A CA 1
ATOM 2319 C C . ASP A 1 290 ? 7.147 18.190 -27.691 1.00 51.38 290 ASP A C 1
ATOM 2321 O O . ASP A 1 290 ? 7.364 18.235 -26.483 1.00 51.38 290 ASP A O 1
ATOM 2325 N N . ALA A 1 291 ? 8.087 18.567 -28.566 1.00 44.09 291 ALA A N 1
ATOM 2326 C CA . ALA A 1 291 ? 9.420 19.033 -28.159 1.00 44.09 291 ALA A CA 1
ATOM 2327 C C . ALA A 1 291 ? 9.402 20.321 -27.298 1.00 44.09 291 ALA A C 1
ATOM 2329 O O . ALA A 1 291 ? 10.428 20.695 -26.733 1.00 44.09 291 ALA A O 1
ATOM 2330 N N . ARG A 1 292 ? 8.253 21.012 -27.191 1.00 37.19 292 ARG A N 1
ATOM 2331 C CA . ARG A 1 292 ? 8.078 22.249 -26.401 1.00 37.19 292 ARG A CA 1
ATOM 2332 C C . ARG A 1 292 ? 6.983 22.184 -25.333 1.00 37.19 292 ARG A C 1
ATOM 2334 O O . ARG A 1 292 ? 6.792 23.171 -24.626 1.00 37.19 292 ARG A O 1
ATOM 2341 N N . ARG A 1 293 ? 6.256 21.071 -25.196 1.00 40.44 293 ARG A N 1
ATOM 2342 C CA . ARG A 1 293 ? 5.244 20.930 -24.141 1.00 40.44 293 ARG A CA 1
ATOM 2343 C C . ARG A 1 293 ? 5.852 20.194 -22.957 1.00 40.44 293 ARG A C 1
ATOM 2345 O O . ARG A 1 293 ? 6.200 19.022 -23.039 1.00 40.44 293 ARG A O 1
ATOM 2352 N N . THR A 1 294 ? 5.985 20.914 -21.847 1.00 39.31 294 THR A N 1
ATOM 2353 C CA . THR A 1 294 ? 6.118 20.332 -20.512 1.00 39.31 294 THR A CA 1
ATOM 2354 C C . THR A 1 294 ? 5.098 19.204 -20.358 1.00 39.31 294 THR A C 1
ATOM 2356 O O . THR A 1 294 ? 3.942 19.367 -20.745 1.00 39.31 294 THR A O 1
ATOM 2359 N N . VAL A 1 295 ? 5.557 18.060 -19.833 1.00 44.31 295 VAL A N 1
ATOM 2360 C CA . VAL A 1 295 ? 4.760 16.862 -19.516 1.00 44.31 295 VAL A CA 1
ATOM 2361 C C . VAL A 1 295 ? 3.357 17.276 -19.054 1.00 44.31 295 VAL A C 1
ATOM 2363 O O . VAL A 1 295 ? 3.281 18.126 -18.159 1.00 44.31 295 VAL A O 1
ATOM 2366 N N . PRO A 1 296 ? 2.260 16.741 -19.632 1.00 41.16 296 PRO A N 1
ATOM 2367 C CA . PRO A 1 296 ? 0.919 17.113 -19.205 1.00 41.16 296 PRO A CA 1
ATOM 2368 C C . PRO A 1 296 ? 0.787 16.887 -17.696 1.00 41.16 296 PRO A C 1
ATOM 2370 O O . PRO A 1 296 ? 0.816 15.752 -17.223 1.00 41.16 296 PRO A O 1
ATOM 2373 N N . ARG A 1 297 ? 0.684 17.975 -16.923 1.00 48.66 297 ARG A N 1
ATOM 2374 C CA . ARG A 1 297 ? 0.292 17.902 -15.514 1.00 48.66 297 ARG A CA 1
ATOM 2375 C C . ARG A 1 297 ? -1.199 17.573 -15.511 1.00 48.66 297 ARG A C 1
ATOM 2377 O O . ARG A 1 297 ? -1.992 18.395 -15.961 1.00 48.66 297 ARG A O 1
ATOM 2384 N N . GLY A 1 298 ? -1.580 16.369 -15.088 1.00 57.84 298 GLY A N 1
ATOM 2385 C CA . GLY A 1 298 ? -2.979 15.936 -15.117 1.00 57.84 298 GLY A CA 1
ATOM 2386 C C . GLY A 1 298 ? -3.152 14.419 -15.059 1.00 57.84 298 GLY A C 1
ATOM 2387 O O . GLY A 1 298 ? -2.236 13.693 -14.689 1.00 57.84 298 GLY A O 1
ATOM 2388 N N . PHE A 1 299 ? -4.335 13.933 -15.441 1.00 58.41 299 PHE A N 1
ATOM 2389 C CA . PHE A 1 299 ? -4.709 12.512 -15.363 1.00 58.41 299 PHE A CA 1
ATOM 2390 C C . PHE A 1 299 ? -3.747 11.577 -16.122 1.00 58.41 299 PHE A C 1
ATOM 2392 O O . PHE A 1 299 ? -3.493 10.460 -15.677 1.00 58.41 299 PHE A O 1
ATOM 2399 N N . ASP A 1 300 ? -3.151 12.049 -17.221 1.00 62.28 300 ASP A N 1
ATOM 2400 C CA . ASP A 1 300 ? -2.206 11.273 -18.037 1.00 62.28 300 ASP A CA 1
ATOM 2401 C C . ASP A 1 300 ? -0.834 11.058 -17.367 1.00 62.28 300 ASP A C 1
ATOM 2403 O O . ASP A 1 300 ? -0.076 10.180 -17.788 1.00 62.28 300 ASP A O 1
ATOM 2407 N N . SER A 1 301 ? -0.506 11.811 -16.305 1.00 71.12 301 SER A N 1
ATOM 2408 C CA . SER A 1 301 ? 0.699 11.572 -15.495 1.00 71.12 301 SER A CA 1
ATOM 2409 C C . SER A 1 301 ? 0.468 10.587 -14.345 1.00 71.12 301 SER A C 1
ATOM 2411 O O . SER A 1 301 ? 1.439 10.154 -13.713 1.00 71.12 301 SER A O 1
ATOM 2413 N N . LEU A 1 302 ? -0.787 10.199 -14.081 1.00 84.00 302 LEU A N 1
ATOM 2414 C CA . LEU A 1 302 ? -1.126 9.227 -13.046 1.00 84.00 302 LEU A CA 1
ATOM 2415 C C . LEU A 1 302 ? -0.717 7.819 -13.474 1.00 84.00 302 LEU A C 1
ATOM 2417 O O . LEU A 1 302 ? -0.937 7.381 -14.606 1.00 84.00 302 LEU A O 1
ATOM 2421 N N . ARG A 1 303 ? -0.150 7.083 -12.523 1.00 88.56 303 ARG A N 1
ATOM 2422 C CA . ARG A 1 303 ? 0.210 5.675 -12.693 1.00 88.56 303 ARG A CA 1
ATOM 2423 C C . ARG A 1 303 ? -0.730 4.821 -11.866 1.00 88.56 303 ARG A C 1
ATOM 2425 O O . ARG A 1 303 ? -0.991 5.163 -10.723 1.00 88.56 303 ARG A O 1
ATOM 2432 N N . TRP A 1 304 ? -1.192 3.694 -12.378 1.00 89.38 304 TRP A N 1
ATOM 2433 C CA . TRP A 1 304 ? -2.252 2.902 -11.754 1.00 89.38 304 TRP A CA 1
ATOM 2434 C C . TRP A 1 304 ? -1.766 1.495 -11.426 1.00 89.38 304 TRP A C 1
ATOM 2436 O O . TRP A 1 304 ? -1.025 0.903 -12.196 1.00 89.38 304 TRP A O 1
ATOM 2446 N N . GLN A 1 305 ? -2.212 0.889 -10.327 1.00 87.50 305 GLN A N 1
ATOM 2447 C CA . GLN A 1 305 ? -1.939 -0.541 -10.077 1.00 87.50 305 GLN A CA 1
ATOM 2448 C C . GLN A 1 305 ? -2.686 -1.496 -11.036 1.00 87.50 305 GLN A C 1
ATOM 2450 O O . GLN A 1 305 ? -2.560 -2.714 -10.924 1.00 87.50 305 GLN A O 1
ATOM 2455 N N . VAL A 1 306 ? -3.456 -0.959 -11.986 1.00 85.62 306 VAL A N 1
ATOM 2456 C CA . VAL A 1 306 ? -4.240 -1.695 -12.986 1.00 85.62 306 VAL A CA 1
ATOM 2457 C C . VAL A 1 306 ? -3.801 -1.319 -14.400 1.00 85.62 306 VAL A C 1
ATOM 2459 O O . VAL A 1 306 ? -3.361 -0.195 -14.616 1.00 85.62 306 VAL A O 1
ATOM 2462 N N . TRP A 1 307 ? -3.927 -2.245 -15.356 1.00 77.25 307 TRP A N 1
ATOM 2463 C CA . TRP A 1 307 ? -3.452 -2.039 -16.733 1.00 77.25 307 TRP A CA 1
ATOM 2464 C C . TRP A 1 307 ? -4.113 -0.846 -17.431 1.00 77.25 307 TRP A C 1
ATOM 2466 O O . TRP A 1 307 ? -3.421 0.021 -17.961 1.00 77.25 307 TRP A O 1
ATOM 2476 N N . GLU A 1 308 ? -5.448 -0.820 -17.470 1.00 79.12 308 GLU A N 1
ATOM 2477 C CA . GLU A 1 308 ? -6.205 0.291 -18.050 1.00 79.12 308 GLU A CA 1
ATOM 2478 C C . GLU A 1 308 ? -6.513 1.310 -16.949 1.00 79.12 308 GLU A C 1
ATOM 2480 O O . GLU A 1 308 ? -7.130 0.932 -15.946 1.00 79.12 308 GLU A O 1
ATOM 2485 N N . PRO A 1 309 ? -6.132 2.589 -17.129 1.00 78.31 309 PRO A N 1
ATOM 2486 C CA . PRO A 1 309 ? -6.588 3.660 -16.260 1.00 78.31 309 PRO A CA 1
ATOM 2487 C C . PRO A 1 309 ? -8.120 3.641 -16.151 1.00 78.31 309 PRO A C 1
ATOM 2489 O O . PRO A 1 309 ? -8.798 3.645 -17.183 1.00 78.31 309 PRO A O 1
ATOM 2492 N N . PRO A 1 310 ? -8.675 3.606 -14.934 1.00 81.69 310 PRO A N 1
ATOM 2493 C CA . PRO A 1 310 ? -10.115 3.592 -14.736 1.00 81.69 310 PRO A CA 1
ATOM 2494 C C . PRO A 1 310 ? -10.742 4.919 -15.190 1.00 81.69 310 PRO A C 1
ATOM 2496 O O . PRO A 1 310 ? -10.130 5.979 -15.078 1.00 81.69 310 PRO A O 1
ATOM 2499 N N . SER A 1 311 ? -11.981 4.877 -15.680 1.00 82.62 311 SER A N 1
ATOM 2500 C CA . SER A 1 311 ? -12.782 6.079 -15.948 1.00 82.62 311 SER A CA 1
ATOM 2501 C C . SER A 1 311 ? -13.383 6.587 -14.639 1.00 82.62 311 SER A C 1
ATOM 2503 O O . SER A 1 311 ? -14.522 6.275 -14.307 1.00 82.62 311 SER A O 1
ATOM 2505 N N . VAL A 1 312 ? -12.575 7.306 -13.862 1.00 84.19 312 VAL A N 1
ATOM 2506 C CA . VAL A 1 312 ? -12.901 7.794 -12.514 1.00 84.19 312 VAL A CA 1
ATOM 2507 C C . VAL A 1 312 ? -12.573 9.273 -12.391 1.00 84.19 312 VAL A C 1
ATOM 2509 O O . VAL A 1 312 ? -11.626 9.762 -13.010 1.00 84.19 312 VAL A O 1
ATOM 2512 N N . ALA A 1 313 ? -13.331 9.981 -11.562 1.00 85.19 313 ALA A N 1
ATOM 2513 C CA . ALA A 1 313 ? -13.017 11.349 -11.206 1.00 85.19 313 ALA A CA 1
ATOM 2514 C C . ALA A 1 313 ? -11.971 11.388 -10.102 1.00 85.19 313 ALA A C 1
ATOM 2516 O O . ALA A 1 313 ? -11.996 10.590 -9.167 1.00 85.19 313 ALA A O 1
ATOM 2517 N N . VAL A 1 314 ? -11.052 12.339 -10.227 1.00 86.00 314 VAL A N 1
ATOM 2518 C CA . VAL A 1 314 ? -9.982 12.592 -9.268 1.00 86.00 314 VAL A CA 1
ATOM 2519 C C . VAL A 1 314 ? -10.401 13.754 -8.381 1.00 86.00 314 VAL A C 1
ATOM 2521 O O . VAL A 1 314 ? -10.844 14.781 -8.887 1.00 86.00 314 VAL A O 1
ATOM 2524 N N . VAL A 1 315 ? -10.244 13.598 -7.070 1.00 86.25 315 VAL A N 1
ATOM 2525 C CA . VAL A 1 315 ? -10.561 14.618 -6.072 1.00 86.25 315 VAL A CA 1
ATOM 2526 C C . VAL A 1 315 ? -9.342 14.869 -5.199 1.00 86.25 315 VAL A C 1
ATOM 2528 O O . VAL A 1 315 ? -8.802 13.959 -4.560 1.00 86.25 315 VAL A O 1
ATOM 2531 N N . ASN A 1 316 ? -8.929 16.130 -5.142 1.00 86.00 316 ASN A N 1
ATOM 2532 C CA . ASN A 1 316 ? -7.921 16.606 -4.216 1.00 86.00 316 ASN A CA 1
ATOM 2533 C C . ASN A 1 316 ? -8.517 16.714 -2.809 1.00 86.00 316 ASN A C 1
ATOM 2535 O O . ASN A 1 316 ? -9.425 17.501 -2.552 1.00 86.00 316 ASN A O 1
ATOM 2539 N N . LEU A 1 317 ? -7.981 15.958 -1.857 1.00 86.06 317 LEU A N 1
ATOM 2540 C CA . LEU A 1 317 ? -8.487 15.937 -0.490 1.00 86.06 317 LEU A CA 1
ATOM 2541 C C . LEU A 1 317 ? -8.220 17.222 0.285 1.00 86.06 317 LEU A C 1
ATOM 2543 O O . LEU A 1 317 ? -8.793 17.376 1.357 1.00 86.06 317 LEU A O 1
ATOM 2547 N N . ARG A 1 318 ? -7.367 18.129 -0.197 1.00 81.56 318 ARG A N 1
ATOM 2548 C CA . ARG A 1 318 ? -7.120 19.438 0.418 1.00 81.56 318 ARG A CA 1
ATOM 2549 C C . ARG A 1 318 ? -8.072 20.491 -0.151 1.00 81.56 318 ARG A C 1
ATOM 2551 O O . ARG A 1 318 ? -8.767 21.146 0.627 1.00 81.56 318 ARG A O 1
ATOM 2558 N N . THR A 1 319 ? -8.110 20.634 -1.476 1.00 81.06 319 THR A N 1
ATOM 2559 C CA . THR A 1 319 ? -8.834 21.709 -2.183 1.00 81.06 319 THR A CA 1
ATOM 2560 C C . THR A 1 319 ? -10.244 21.331 -2.638 1.00 81.06 319 THR A C 1
ATOM 2562 O O . THR A 1 319 ? -11.041 22.233 -2.861 1.00 81.06 319 THR A O 1
ATOM 2565 N N . LEU A 1 320 ? -10.577 20.036 -2.710 1.00 81.19 320 LEU A N 1
ATOM 2566 C CA . LEU A 1 320 ? -11.828 19.482 -3.263 1.00 81.19 320 LEU A CA 1
ATOM 2567 C C . LEU A 1 320 ? -12.064 19.741 -4.755 1.00 81.19 320 LEU A C 1
ATOM 2569 O O . LEU A 1 320 ? -13.179 19.581 -5.241 1.00 81.19 320 LEU A O 1
ATOM 2573 N N . ASP A 1 321 ? -11.023 20.108 -5.491 1.00 78.50 321 ASP A N 1
ATOM 2574 C CA . ASP A 1 321 ? -11.077 20.237 -6.943 1.00 78.50 321 ASP A CA 1
ATOM 2575 C C . ASP A 1 321 ? -10.467 19.003 -7.633 1.00 78.50 321 ASP A C 1
ATOM 2577 O O . ASP A 1 321 ? -9.954 18.079 -6.994 1.00 78.50 321 ASP A O 1
ATOM 2581 N N . ALA A 1 322 ? -10.515 18.996 -8.965 1.00 74.19 322 ALA A N 1
ATOM 2582 C CA . ALA A 1 322 ? -9.906 17.958 -9.790 1.00 74.19 322 ALA A CA 1
ATOM 2583 C C . ALA A 1 322 ? -8.388 18.151 -9.990 1.00 74.19 322 ALA A C 1
ATOM 2585 O O . ALA A 1 322 ? -7.794 17.518 -10.868 1.00 74.19 322 ALA A O 1
ATOM 2586 N N . THR A 1 323 ? -7.739 19.046 -9.234 1.00 69.88 323 THR A N 1
ATOM 2587 C CA . THR A 1 323 ? -6.311 19.312 -9.419 1.00 69.88 323 THR A CA 1
ATOM 2588 C C . THR A 1 323 ? -5.471 18.215 -8.782 1.00 69.88 323 THR A C 1
ATOM 2590 O O . THR A 1 323 ? -5.653 17.817 -7.631 1.00 69.88 323 THR A O 1
ATOM 2593 N N . VAL A 1 324 ? -4.487 17.734 -9.533 1.00 67.38 324 VAL A N 1
ATOM 2594 C CA . VAL A 1 324 ? -3.436 16.889 -8.977 1.00 67.38 324 VAL A CA 1
ATOM 2595 C C . VAL A 1 324 ? -2.459 17.812 -8.253 1.00 67.38 324 VAL A C 1
ATOM 2597 O O . VAL A 1 324 ? -1.787 18.623 -8.889 1.00 67.38 324 VAL A O 1
ATOM 2600 N N . ASP A 1 325 ? -2.417 17.729 -6.921 1.00 63.16 325 ASP A N 1
ATOM 2601 C CA . ASP A 1 325 ? -1.530 18.562 -6.106 1.00 63.16 325 ASP A CA 1
ATOM 2602 C C . ASP A 1 325 ? -0.065 18.341 -6.522 1.00 63.16 325 ASP A C 1
ATOM 2604 O O . ASP A 1 325 ? 0.420 17.207 -6.495 1.00 63.16 325 ASP A O 1
ATOM 2608 N N . ASN A 1 326 ? 0.670 19.420 -6.824 1.00 60.16 326 ASN A N 1
ATOM 2609 C CA . ASN A 1 326 ? 2.124 19.362 -7.034 1.00 60.16 326 ASN A CA 1
ATOM 2610 C C . ASN A 1 326 ? 2.836 18.740 -5.813 1.00 60.16 326 ASN A C 1
ATOM 2612 O O . ASN A 1 326 ? 3.917 18.166 -5.933 1.00 60.16 326 ASN A O 1
ATOM 2616 N N . ALA A 1 327 ? 2.220 18.811 -4.627 1.00 54.91 327 ALA A N 1
ATOM 2617 C CA . ALA A 1 327 ? 2.707 18.186 -3.406 1.00 54.91 327 ALA A CA 1
ATOM 2618 C C . ALA A 1 327 ? 2.679 16.640 -3.427 1.00 54.91 327 ALA A C 1
ATOM 2620 O O . ALA A 1 327 ? 3.276 16.021 -2.544 1.00 54.91 327 ALA A O 1
ATOM 2621 N N . CYS A 1 328 ? 2.024 16.003 -4.401 1.00 56.69 328 CYS A N 1
ATOM 2622 C CA . CYS A 1 328 ? 2.055 14.548 -4.605 1.00 56.69 328 CYS A CA 1
ATOM 2623 C C . CYS A 1 328 ? 3.175 14.093 -5.563 1.00 56.69 328 CYS A C 1
ATOM 2625 O O . CYS A 1 328 ? 3.256 12.907 -5.887 1.00 56.69 328 CYS A O 1
ATOM 2627 N N . GLY A 1 329 ? 4.032 15.026 -6.000 1.00 63.03 329 GLY A N 1
ATOM 2628 C CA . GLY A 1 329 ? 5.083 14.806 -6.993 1.00 63.03 329 GLY A CA 1
ATOM 2629 C C . GLY A 1 329 ? 4.577 14.920 -8.435 1.00 63.03 329 GLY A C 1
ATOM 2630 O O . GLY A 1 329 ? 3.376 14.982 -8.687 1.00 63.03 329 GLY A O 1
ATOM 2631 N N . ASP A 1 330 ? 5.503 14.916 -9.398 1.00 60.62 330 ASP A N 1
ATOM 2632 C CA . ASP A 1 330 ? 5.192 15.136 -10.823 1.00 60.62 330 ASP A CA 1
ATOM 2633 C C . ASP A 1 330 ? 4.356 14.005 -11.465 1.00 60.62 330 ASP A C 1
ATOM 2635 O O . ASP A 1 330 ? 3.747 14.185 -12.520 1.00 60.62 330 ASP A O 1
ATOM 2639 N N . SER A 1 331 ? 4.315 12.824 -10.838 1.00 74.31 331 SER A N 1
ATOM 2640 C CA . SER A 1 331 ? 3.582 11.648 -11.327 1.00 74.31 331 SER A CA 1
ATOM 2641 C C . SER A 1 331 ? 3.112 10.772 -10.156 1.00 74.31 331 SER A C 1
ATOM 2643 O O . SER A 1 331 ? 3.812 9.824 -9.760 1.00 74.31 331 SER A O 1
ATOM 2645 N N . PRO A 1 332 ? 1.943 11.093 -9.567 1.00 84.06 332 PRO A N 1
ATOM 2646 C CA . PRO A 1 332 ? 1.365 10.313 -8.485 1.00 84.06 332 PRO A CA 1
ATOM 2647 C C . PRO A 1 332 ? 1.047 8.884 -8.920 1.00 84.06 332 PRO A C 1
ATOM 2649 O O . PRO A 1 332 ? 0.631 8.605 -10.047 1.00 84.06 332 PRO A O 1
ATOM 2652 N N . ARG A 1 333 ? 1.237 7.961 -7.984 1.00 89.56 333 ARG A N 1
ATOM 2653 C CA . ARG A 1 333 ? 0.999 6.530 -8.168 1.00 89.56 333 ARG A CA 1
ATOM 2654 C C . ARG A 1 333 ? -0.265 6.164 -7.415 1.00 89.56 333 ARG A C 1
ATOM 2656 O O . ARG A 1 333 ? -0.321 6.402 -6.222 1.00 89.56 333 ARG A O 1
ATOM 2663 N N . MET A 1 334 ? -1.256 5.602 -8.078 1.00 90.19 334 MET A N 1
ATOM 2664 C CA . MET A 1 334 ? -2.570 5.302 -7.531 1.00 90.19 334 MET A CA 1
ATOM 2665 C C . MET A 1 334 ? -2.641 3.828 -7.129 1.00 90.19 334 MET A C 1
ATOM 2667 O O . MET A 1 334 ? -2.575 2.933 -7.979 1.00 90.19 334 MET A O 1
ATOM 2671 N N . ASN A 1 335 ? -2.769 3.590 -5.828 1.00 90.25 335 ASN A N 1
ATOM 2672 C CA . ASN A 1 335 ? -3.164 2.307 -5.255 1.00 90.25 335 ASN A CA 1
ATOM 2673 C C . ASN A 1 335 ? -4.687 2.237 -5.170 1.00 90.25 335 ASN A C 1
ATOM 2675 O O . ASN A 1 335 ? -5.355 3.241 -5.408 1.00 90.25 335 ASN A O 1
ATOM 2679 N N . PHE A 1 336 ? -5.242 1.074 -4.840 1.00 92.62 336 PHE A N 1
ATOM 2680 C CA . PHE A 1 336 ? -6.677 0.942 -4.611 1.00 92.62 336 PHE A CA 1
ATOM 2681 C C . PHE A 1 336 ? -6.994 -0.000 -3.458 1.00 92.62 336 PHE A C 1
ATOM 2683 O O . PHE A 1 336 ? -6.180 -0.843 -3.085 1.00 92.62 336 PHE A O 1
ATOM 2690 N N . PHE A 1 337 ? -8.208 0.133 -2.938 1.00 93.00 337 PHE A N 1
ATOM 2691 C CA . PHE A 1 337 ? -8.864 -0.900 -2.149 1.00 93.00 337 PHE A CA 1
ATOM 2692 C C . PHE A 1 337 ? -10.198 -1.256 -2.806 1.00 93.00 337 PHE A C 1
ATOM 2694 O O . PHE A 1 337 ? -10.816 -0.421 -3.480 1.00 93.00 337 PHE A O 1
ATOM 2701 N N . ASP A 1 338 ? -10.622 -2.507 -2.642 1.00 93.81 338 ASP A N 1
ATOM 2702 C CA . ASP A 1 338 ? -11.943 -2.928 -3.092 1.00 93.81 338 ASP A CA 1
ATOM 2703 C C . ASP A 1 338 ? -12.976 -2.465 -2.055 1.00 93.81 338 ASP A C 1
ATOM 2705 O O . ASP A 1 338 ? -12.811 -2.690 -0.859 1.00 93.81 338 ASP A O 1
ATOM 2709 N N . CYS A 1 339 ? -14.038 -1.811 -2.509 1.00 95.31 339 CYS A N 1
ATOM 2710 C CA . CYS A 1 339 ? -15.128 -1.294 -1.695 1.00 95.31 339 CYS A CA 1
ATOM 2711 C C . CYS A 1 339 ? -16.413 -2.056 -2.026 1.00 95.31 339 CYS A C 1
ATOM 2713 O O . CYS A 1 339 ? -16.713 -2.286 -3.197 1.00 95.31 339 CYS A O 1
ATOM 2715 N N . ASN A 1 340 ? -17.158 -2.456 -0.995 1.00 95.31 340 ASN A N 1
ATOM 2716 C CA . ASN A 1 340 ? -18.447 -3.150 -1.108 1.00 95.31 340 ASN A CA 1
ATOM 2717 C C . ASN A 1 340 ? -18.406 -4.433 -1.956 1.00 95.31 340 ASN A C 1
ATOM 2719 O O . ASN A 1 340 ? -19.390 -4.798 -2.600 1.00 95.31 340 ASN A O 1
ATOM 2723 N N . SER A 1 341 ? -17.266 -5.132 -1.981 1.00 92.69 341 SER A N 1
ATOM 2724 C CA . SER A 1 341 ? -17.259 -6.488 -2.540 1.00 92.69 341 SER A CA 1
ATOM 2725 C C . SER A 1 341 ? -18.043 -7.420 -1.607 1.00 92.69 341 SER A C 1
ATOM 2727 O O . SER A 1 341 ? -17.955 -7.257 -0.389 1.00 92.69 341 SER A O 1
ATOM 2729 N N . PRO A 1 342 ? -18.830 -8.367 -2.146 1.00 89.62 342 PRO A N 1
ATOM 2730 C CA . PRO A 1 342 ? -19.762 -9.180 -1.355 1.00 89.62 342 PRO A CA 1
ATOM 2731 C C . PRO A 1 342 ? -19.075 -10.106 -0.340 1.00 89.62 342 PRO A C 1
ATOM 2733 O O . PRO A 1 342 ? -19.724 -10.618 0.563 1.00 89.62 342 PRO A O 1
ATOM 2736 N N . ASP A 1 343 ? -17.774 -10.327 -0.503 1.00 92.62 343 ASP A N 1
ATOM 2737 C CA . ASP A 1 343 ? -16.905 -11.159 0.324 1.00 92.62 343 ASP A CA 1
ATOM 2738 C C . ASP A 1 343 ? -16.066 -10.353 1.336 1.00 92.62 343 ASP A C 1
ATOM 2740 O O . ASP A 1 343 ? -15.206 -10.920 2.016 1.00 92.62 343 ASP A O 1
ATOM 2744 N N . LEU A 1 344 ? -16.275 -9.033 1.432 1.00 94.44 344 LEU A N 1
ATOM 2745 C CA . LEU A 1 344 ? -15.553 -8.203 2.392 1.00 94.44 344 LEU A CA 1
ATOM 2746 C C . LEU A 1 344 ? -16.029 -8.453 3.820 1.00 94.44 344 LEU A C 1
ATOM 2748 O O . LEU A 1 344 ? -17.222 -8.466 4.101 1.00 94.44 344 LEU A O 1
ATOM 2752 N N . ILE A 1 345 ? -15.065 -8.559 4.732 1.00 94.94 345 ILE A N 1
ATOM 2753 C CA . ILE A 1 345 ? -15.296 -8.715 6.173 1.00 94.94 345 ILE A CA 1
ATOM 2754 C C . ILE A 1 345 ? -14.885 -7.479 6.979 1.00 94.94 345 ILE A C 1
ATOM 2756 O O . ILE A 1 345 ? -15.149 -7.420 8.181 1.00 94.94 345 ILE A O 1
ATOM 2760 N N . GLY A 1 346 ? -14.228 -6.502 6.345 1.00 95.94 346 GLY A N 1
ATOM 2761 C CA . GLY A 1 346 ? -13.824 -5.258 6.991 1.00 95.94 346 GLY A CA 1
ATOM 2762 C C . GLY A 1 346 ? -12.799 -4.432 6.217 1.00 95.94 346 GLY A C 1
ATOM 2763 O O . GLY A 1 346 ? -12.332 -4.817 5.146 1.00 95.94 346 GLY A O 1
ATOM 2764 N N . TYR A 1 347 ? -12.411 -3.300 6.802 1.00 97.44 347 TYR A N 1
ATOM 2765 C CA . TYR A 1 347 ? -11.360 -2.411 6.308 1.00 97.44 347 TYR A CA 1
ATOM 2766 C C . TYR A 1 347 ? -10.349 -2.109 7.413 1.00 97.44 347 TYR A C 1
ATOM 2768 O O . TYR A 1 347 ? -10.737 -1.767 8.528 1.00 97.44 347 TYR A O 1
ATOM 2776 N N . SER A 1 348 ? -9.054 -2.171 7.102 1.00 96.88 348 SER A N 1
ATOM 2777 C CA . SER A 1 348 ? -7.997 -1.623 7.954 1.00 96.88 348 SER A CA 1
ATOM 2778 C C . SER A 1 348 ? -7.418 -0.353 7.374 1.00 96.88 348 SER A C 1
ATOM 2780 O O . SER A 1 348 ? -7.059 -0.300 6.200 1.00 96.88 348 SER A O 1
ATOM 2782 N N . VAL A 1 349 ? -7.261 0.653 8.223 1.00 95.88 349 VAL A N 1
ATOM 2783 C CA . VAL A 1 349 ? -6.725 1.952 7.834 1.00 95.88 349 VAL A CA 1
ATOM 2784 C C . VAL A 1 349 ? -5.525 2.278 8.707 1.00 95.88 349 VAL A C 1
ATOM 2786 O O . VAL A 1 349 ? -5.631 2.329 9.933 1.00 95.88 349 VAL A O 1
ATOM 2789 N N . ALA A 1 350 ? -4.380 2.489 8.061 1.00 93.06 350 ALA A N 1
ATOM 2790 C CA . ALA A 1 350 ? -3.179 2.971 8.723 1.00 93.06 350 ALA A CA 1
ATOM 2791 C C . ALA A 1 350 ? -3.231 4.493 8.796 1.00 93.06 350 ALA A C 1
ATOM 2793 O O . ALA A 1 350 ? -3.395 5.172 7.775 1.00 93.06 350 ALA A O 1
ATOM 2794 N N . ILE A 1 351 ? -3.042 5.026 9.992 1.00 89.44 351 ILE A N 1
ATOM 2795 C CA . ILE A 1 351 ? -3.082 6.456 10.265 1.00 89.44 351 ILE A CA 1
ATOM 2796 C C . ILE A 1 351 ? -1.839 6.888 11.038 1.00 89.44 351 ILE A C 1
ATOM 2798 O O . ILE A 1 351 ? -1.226 6.121 11.776 1.00 89.44 351 ILE A O 1
ATOM 2802 N N . THR A 1 352 ? -1.484 8.151 10.872 1.00 82.62 352 THR A N 1
ATOM 2803 C CA . THR A 1 352 ? -0.625 8.884 11.804 1.00 82.62 352 THR A CA 1
ATOM 2804 C C . THR A 1 352 ? -1.500 9.811 12.644 1.00 82.62 352 THR A C 1
ATOM 2806 O O . THR A 1 352 ? -2.696 9.942 12.389 1.00 82.62 352 THR A O 1
ATOM 2809 N N . GLU A 1 353 ? -0.899 10.534 13.585 1.00 74.62 353 GLU A N 1
ATOM 2810 C CA . GLU A 1 353 ? -1.556 11.623 14.329 1.00 74.62 353 GLU A CA 1
ATOM 2811 C C . GLU A 1 353 ? -2.285 12.644 13.434 1.00 74.62 353 GLU A C 1
ATOM 2813 O O . GLU A 1 353 ? -3.230 13.295 13.875 1.00 74.62 353 GLU A O 1
ATOM 2818 N N . GLN A 1 354 ? -1.870 12.786 12.168 1.00 77.31 354 GLN A N 1
ATOM 2819 C CA . GLN A 1 354 ? -2.343 13.859 11.291 1.00 77.31 354 GLN A CA 1
ATOM 2820 C C . GLN A 1 354 ? -3.040 13.389 10.016 1.00 77.31 354 GLN A C 1
ATOM 2822 O O . GLN A 1 354 ? -3.889 14.111 9.493 1.00 77.31 354 GLN A O 1
ATOM 2827 N N . ASN A 1 355 ? -2.651 12.232 9.478 1.00 85.25 355 ASN A N 1
ATOM 2828 C CA . ASN A 1 355 ? -3.030 11.830 8.126 1.00 85.25 355 ASN A CA 1
ATOM 2829 C C . ASN A 1 355 ? -3.250 10.325 7.993 1.00 85.25 355 ASN A C 1
ATOM 2831 O O . ASN A 1 355 ? -2.563 9.524 8.633 1.00 85.25 355 ASN A O 1
ATOM 2835 N N . VAL A 1 356 ? -4.146 9.963 7.076 1.00 91.25 356 VAL A N 1
ATOM 2836 C CA . VAL A 1 356 ? -4.314 8.593 6.579 1.00 91.25 356 VAL A CA 1
ATOM 2837 C C . VAL A 1 356 ? -3.159 8.227 5.644 1.00 91.25 356 VAL A C 1
ATOM 2839 O O . VAL A 1 356 ? -2.773 9.027 4.794 1.00 91.25 356 VAL A O 1
ATOM 2842 N N . ILE A 1 357 ? -2.606 7.021 5.791 1.00 90.19 357 ILE A N 1
ATOM 2843 C CA . ILE A 1 357 ? -1.442 6.536 5.029 1.00 90.19 357 ILE A CA 1
ATOM 2844 C C . ILE A 1 357 ? -1.838 5.501 3.973 1.00 90.19 357 ILE A C 1
ATOM 2846 O O . ILE A 1 357 ? -1.379 5.568 2.832 1.00 90.19 357 ILE A O 1
ATOM 2850 N N . THR A 1 358 ? -2.673 4.532 4.345 1.00 93.06 358 THR A N 1
ATOM 2851 C CA . THR A 1 358 ? -3.165 3.482 3.442 1.00 93.06 358 THR A CA 1
ATOM 2852 C C . THR A 1 358 ? -4.477 2.901 3.958 1.00 93.06 358 THR A C 1
ATOM 2854 O O . THR A 1 358 ? -4.748 2.944 5.160 1.00 93.06 358 THR A O 1
ATOM 2857 N N . VAL A 1 359 ? -5.271 2.349 3.044 1.00 94.88 359 VAL A N 1
ATOM 2858 C CA . VAL A 1 359 ? -6.525 1.641 3.313 1.00 94.88 359 VAL A CA 1
ATOM 2859 C C . VAL A 1 359 ? -6.418 0.245 2.704 1.00 94.88 359 VAL A C 1
ATOM 2861 O O . VAL A 1 359 ? -6.001 0.100 1.556 1.00 94.88 359 VAL A O 1
ATOM 2864 N N . HIS A 1 360 ? -6.796 -0.773 3.470 1.00 94.75 360 HIS A N 1
ATOM 2865 C CA . HIS A 1 360 ? -6.793 -2.175 3.068 1.00 94.75 360 HIS A CA 1
ATOM 2866 C C . HIS A 1 360 ? -8.175 -2.784 3.283 1.00 94.75 360 HIS A C 1
ATOM 2868 O O . HIS A 1 360 ? -8.747 -2.671 4.364 1.00 94.75 360 HIS A O 1
ATOM 2874 N N . SER A 1 361 ? -8.701 -3.439 2.254 1.00 95.50 361 SER A N 1
ATOM 2875 C CA . SER A 1 361 ? -9.927 -4.233 2.311 1.00 95.50 361 SER A CA 1
ATOM 2876 C C . SER A 1 361 ? -9.610 -5.665 2.746 1.00 95.50 361 SER A C 1
ATOM 2878 O O . SER A 1 361 ? -8.649 -6.250 2.242 1.00 95.50 361 SER A O 1
ATOM 2880 N N . HIS A 1 362 ? -10.425 -6.233 3.632 1.00 95.62 362 HIS A N 1
ATOM 2881 C CA . HIS A 1 362 ? -10.264 -7.589 4.155 1.00 95.62 362 HIS A CA 1
ATOM 2882 C C . HIS A 1 362 ? -11.335 -8.537 3.634 1.00 95.62 362 HIS A C 1
ATOM 2884 O O . HIS A 1 362 ? -12.510 -8.195 3.570 1.00 95.62 362 HIS A O 1
ATOM 2890 N N . ARG A 1 363 ? -10.893 -9.753 3.353 1.00 93.81 363 ARG A N 1
ATOM 2891 C CA . ARG A 1 363 ? -11.606 -10.995 3.026 1.00 93.81 363 ARG A CA 1
ATOM 2892 C C . ARG A 1 363 ? -11.089 -12.114 3.935 1.00 93.81 363 ARG A C 1
ATOM 2894 O O . ARG A 1 363 ? -10.038 -11.945 4.556 1.00 93.81 363 ARG A O 1
ATOM 2901 N N . GLN A 1 364 ? -11.763 -13.261 3.954 1.00 88.12 364 GLN A N 1
ATOM 2902 C CA . GLN A 1 364 ? -11.399 -14.401 4.807 1.00 88.12 364 GLN A CA 1
ATOM 2903 C C . GLN A 1 364 ? -9.923 -14.827 4.668 1.00 88.12 364 GLN A C 1
ATOM 2905 O O . GLN A 1 364 ? -9.249 -14.992 5.679 1.00 88.12 364 GLN A O 1
ATOM 2910 N N . ASP A 1 365 ? -9.394 -14.880 3.442 1.00 87.31 365 ASP A N 1
ATOM 2911 C CA . ASP A 1 365 ? -8.018 -15.334 3.165 1.00 87.31 365 ASP A CA 1
ATOM 2912 C C . ASP A 1 365 ? -7.029 -14.183 2.914 1.00 87.31 365 ASP A C 1
ATOM 2914 O O . ASP A 1 365 ? -6.081 -14.298 2.133 1.00 87.31 365 ASP A O 1
ATOM 2918 N N . THR A 1 366 ? -7.265 -13.020 3.522 1.00 88.25 366 THR A N 1
ATOM 2919 C CA . THR A 1 366 ? -6.399 -11.853 3.293 1.00 88.25 366 THR A CA 1
ATOM 2920 C C . THR A 1 366 ? -5.011 -12.078 3.876 1.00 88.25 366 THR A C 1
ATOM 2922 O O . THR A 1 366 ? -4.867 -12.333 5.068 1.00 88.25 366 THR A O 1
ATOM 2925 N N . ASP A 1 367 ? -3.970 -11.897 3.058 1.00 86.75 367 ASP A N 1
ATOM 2926 C CA . ASP A 1 367 ? -2.592 -11.852 3.550 1.00 86.75 367 ASP A CA 1
ATOM 2927 C C . ASP A 1 367 ? -2.393 -10.629 4.453 1.00 86.75 367 ASP A C 1
ATOM 2929 O O . ASP A 1 367 ? -2.374 -9.489 3.989 1.00 86.75 367 ASP A O 1
ATOM 2933 N N . LEU A 1 368 ? -2.193 -10.873 5.746 1.00 90.50 368 LEU A N 1
ATOM 2934 C CA . LEU A 1 368 ? -1.994 -9.837 6.758 1.00 90.50 368 LEU A CA 1
ATOM 2935 C C . LEU A 1 368 ? -0.558 -9.284 6.783 1.00 90.50 368 LEU A C 1
ATOM 2937 O O . LEU A 1 368 ? -0.251 -8.380 7.563 1.00 90.50 368 LEU A O 1
ATOM 2941 N N . SER A 1 369 ? 0.343 -9.759 5.913 1.00 83.25 369 SER A N 1
ATOM 2942 C CA . SER A 1 369 ? 1.733 -9.288 5.870 1.00 83.25 369 SER A CA 1
ATOM 2943 C C . SER A 1 369 ? 1.866 -7.787 5.579 1.00 83.25 369 SER A C 1
ATOM 2945 O O . SER A 1 369 ? 2.896 -7.182 5.897 1.00 83.25 369 SER A O 1
ATOM 2947 N N . PHE A 1 370 ? 0.826 -7.141 5.033 1.00 83.38 370 PHE A N 1
ATOM 2948 C CA . PHE A 1 370 ? 0.818 -5.695 4.815 1.00 83.38 370 PHE A CA 1
ATOM 2949 C C . PHE A 1 370 ? 0.983 -4.890 6.114 1.00 83.38 370 PHE A C 1
ATOM 2951 O O . PHE A 1 370 ? 1.614 -3.833 6.062 1.00 83.38 370 PHE A O 1
ATOM 2958 N N . TYR A 1 371 ? 0.523 -5.391 7.270 1.00 86.31 371 TYR A N 1
ATOM 2959 C CA . TYR A 1 371 ? 0.735 -4.724 8.560 1.00 86.31 371 TYR A CA 1
ATOM 2960 C C . TYR A 1 371 ? 2.221 -4.558 8.872 1.00 86.31 371 TYR A C 1
ATOM 2962 O O . TYR A 1 371 ? 2.661 -3.515 9.352 1.00 86.31 371 TYR A O 1
ATOM 2970 N N . GLN A 1 372 ? 3.018 -5.574 8.539 1.00 79.25 372 GLN A N 1
ATOM 2971 C CA . GLN A 1 372 ? 4.462 -5.554 8.742 1.00 79.25 372 GLN A CA 1
ATOM 2972 C C . GLN A 1 372 ? 5.177 -4.686 7.705 1.00 79.25 372 GLN A C 1
ATOM 2974 O O . GLN A 1 372 ? 6.253 -4.162 8.001 1.00 79.25 372 GLN A O 1
ATOM 2979 N N . ASN A 1 373 ? 4.591 -4.531 6.514 1.00 73.88 373 ASN A N 1
ATOM 2980 C CA . ASN A 1 373 ? 5.163 -3.754 5.416 1.00 73.88 373 ASN A CA 1
ATOM 2981 C C . ASN A 1 373 ? 5.006 -2.240 5.615 1.00 73.88 373 ASN A C 1
ATOM 2983 O O . ASN A 1 373 ? 5.791 -1.483 5.055 1.00 73.88 373 ASN A O 1
ATOM 2987 N N . VAL A 1 374 ? 4.024 -1.796 6.402 1.00 75.12 374 VAL A N 1
ATOM 2988 C CA . VAL A 1 374 ? 3.813 -0.385 6.744 1.00 75.12 374 VAL A CA 1
ATOM 2989 C C . VAL A 1 374 ? 4.676 -0.045 7.965 1.00 75.12 374 VAL A C 1
ATOM 2991 O O . VAL A 1 374 ? 4.326 -0.366 9.100 1.00 75.12 374 VAL A O 1
ATOM 2994 N N . LYS A 1 375 ? 5.838 0.579 7.747 1.00 68.25 375 LYS A N 1
ATOM 2995 C CA . LYS A 1 375 ? 6.763 0.949 8.834 1.00 68.25 375 LYS A CA 1
ATOM 2996 C C . LYS A 1 375 ? 6.675 2.441 9.174 1.00 68.25 375 LYS A C 1
ATOM 2998 O O . LYS A 1 375 ? 6.618 3.261 8.256 1.00 68.25 375 LYS A O 1
ATOM 3003 N N . PRO A 1 376 ? 6.721 2.821 10.466 1.00 64.25 376 PRO A N 1
ATOM 3004 C CA . PRO A 1 376 ? 6.717 4.224 10.858 1.00 64.25 376 PRO A CA 1
ATOM 3005 C C . PRO A 1 376 ? 7.960 4.933 10.314 1.00 64.25 376 PRO A C 1
ATOM 3007 O O . PRO A 1 376 ? 9.094 4.488 10.518 1.00 64.25 376 PRO A O 1
ATOM 3010 N N . ILE A 1 377 ? 7.753 6.057 9.621 1.00 61.56 377 ILE A N 1
ATOM 3011 C CA . ILE A 1 377 ? 8.841 6.917 9.141 1.00 61.56 377 ILE A CA 1
ATOM 3012 C C . ILE A 1 377 ? 9.100 8.024 10.156 1.00 61.56 377 ILE A C 1
ATOM 3014 O O . ILE A 1 377 ? 10.000 7.875 10.964 1.00 61.56 377 ILE A O 1
ATOM 3018 N N . ARG A 1 378 ? 8.328 9.105 10.182 1.00 60.97 378 ARG A N 1
ATOM 3019 C CA . ARG A 1 378 ? 8.558 10.183 11.166 1.00 60.97 378 ARG A CA 1
ATOM 3020 C C . ARG A 1 378 ? 7.676 10.070 12.401 1.00 60.97 378 ARG A C 1
ATOM 3022 O O . ARG A 1 378 ? 8.076 10.447 13.491 1.00 60.97 378 ARG A O 1
ATOM 3029 N N . LYS A 1 379 ? 6.480 9.514 12.219 1.00 66.06 379 LYS A N 1
ATOM 3030 C CA . LYS A 1 379 ? 5.443 9.425 13.248 1.00 66.06 379 LYS A CA 1
ATOM 3031 C C . LYS A 1 379 ? 5.013 7.980 13.461 1.00 66.06 379 LYS A C 1
ATOM 3033 O O . LYS A 1 379 ? 5.032 7.228 12.480 1.00 66.06 379 LYS A O 1
ATOM 3038 N N . PRO A 1 380 ? 4.608 7.606 14.686 1.00 72.88 380 PRO A N 1
ATOM 3039 C CA . PRO A 1 380 ? 3.972 6.324 14.955 1.00 72.88 380 PRO A CA 1
ATOM 3040 C C . PRO A 1 380 ? 2.787 6.083 14.016 1.00 72.88 380 PRO A C 1
ATOM 3042 O O . PRO A 1 380 ? 2.074 7.020 13.647 1.00 72.88 380 PRO A O 1
ATOM 3045 N N .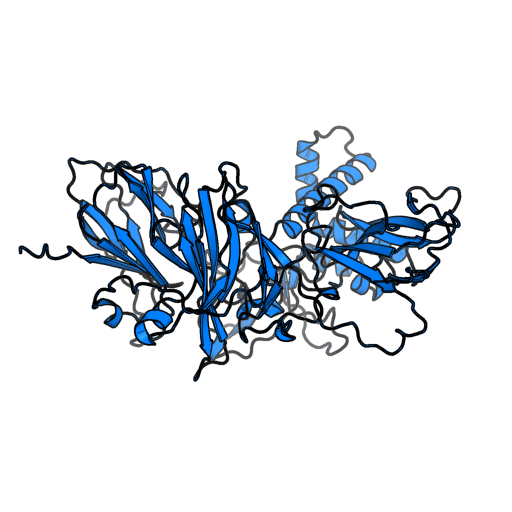 ILE A 1 381 ? 2.612 4.825 13.615 1.00 81.12 381 ILE A N 1
ATOM 3046 C CA . ILE A 1 381 ? 1.481 4.388 12.799 1.00 81.12 381 ILE A CA 1
ATOM 3047 C C . ILE A 1 381 ? 0.528 3.639 13.711 1.00 81.12 381 ILE A C 1
ATOM 3049 O O . ILE A 1 381 ? 0.932 2.683 14.370 1.00 81.12 381 ILE A O 1
ATOM 3053 N N . LEU A 1 382 ? -0.726 4.074 13.721 1.00 86.56 382 LEU A N 1
ATOM 3054 C CA . LEU A 1 382 ? -1.815 3.390 14.399 1.00 86.56 382 LEU A CA 1
ATOM 3055 C C . LEU A 1 382 ? -2.687 2.716 13.345 1.00 86.56 382 LEU A C 1
ATOM 3057 O O . LEU A 1 382 ? -2.842 3.220 12.229 1.00 86.56 382 LEU A O 1
ATOM 3061 N N . TRP A 1 383 ? -3.258 1.576 13.707 1.00 92.69 383 TRP A N 1
ATOM 3062 C CA . TRP A 1 383 ? -4.150 0.825 12.837 1.00 92.69 383 TRP A CA 1
ATOM 3063 C C . TRP A 1 383 ? -5.558 0.837 13.394 1.00 92.69 383 TRP A C 1
ATOM 3065 O O . TRP A 1 383 ? -5.778 0.483 14.550 1.00 92.69 383 TRP A O 1
ATOM 3075 N N . LEU A 1 384 ? -6.502 1.239 12.554 1.00 94.44 384 LEU A N 1
ATOM 3076 C CA . LEU A 1 384 ? -7.927 1.208 12.845 1.00 94.44 384 LEU A CA 1
ATOM 3077 C C . LEU A 1 384 ? -8.576 0.126 11.993 1.00 94.44 384 LEU A C 1
ATOM 3079 O O . LEU A 1 384 ? -8.188 -0.065 10.839 1.00 94.44 384 LEU A O 1
ATOM 3083 N N . TYR A 1 385 ? -9.567 -0.562 12.550 1.00 96.00 385 TYR A N 1
ATOM 3084 C CA . TYR A 1 385 ? -10.313 -1.598 11.850 1.00 96.00 385 TYR A CA 1
ATOM 3085 C C . TYR A 1 385 ? -11.810 -1.327 11.931 1.00 96.00 385 TYR A C 1
ATOM 3087 O O . TYR A 1 385 ? -12.351 -1.074 13.005 1.00 96.00 385 TYR A O 1
ATOM 3095 N N . MET A 1 386 ? -12.467 -1.405 10.781 1.00 95.69 386 MET A N 1
ATOM 3096 C CA . MET A 1 386 ? -13.912 -1.337 10.643 1.00 95.69 386 MET A CA 1
ATOM 3097 C C . MET A 1 386 ? -14.394 -2.696 10.130 1.00 95.69 386 MET A C 1
ATOM 3099 O O . MET A 1 386 ? -14.228 -2.957 8.937 1.00 95.69 386 MET A O 1
ATOM 3103 N N . PRO A 1 387 ? -14.953 -3.578 10.982 1.00 95.50 387 PRO A N 1
ATOM 3104 C CA . PRO A 1 387 ? -15.572 -4.814 10.503 1.00 95.50 387 PRO A CA 1
ATOM 3105 C C . PRO A 1 387 ? -16.752 -4.474 9.591 1.00 95.50 387 PRO A C 1
ATOM 3107 O O . PRO A 1 387 ? -17.366 -3.430 9.783 1.00 95.50 387 PRO A O 1
ATOM 3110 N N . ILE A 1 388 ? -17.058 -5.318 8.612 1.00 95.06 388 ILE A N 1
ATOM 3111 C CA . ILE A 1 388 ? -18.231 -5.207 7.736 1.00 95.06 388 ILE A CA 1
ATOM 3112 C C . ILE A 1 388 ? -19.002 -6.515 7.836 1.00 95.06 388 ILE A C 1
ATOM 3114 O O . ILE A 1 388 ? -18.420 -7.590 7.666 1.00 95.06 388 ILE A O 1
ATOM 3118 N N . GLU A 1 389 ? -20.293 -6.410 8.141 1.00 92.56 389 GLU A N 1
ATOM 3119 C CA . GLU A 1 389 ? -21.166 -7.570 8.272 1.00 92.56 389 GLU A CA 1
ATOM 3120 C C . GLU A 1 389 ? -21.807 -7.995 6.955 1.00 92.56 389 GLU A C 1
ATOM 3122 O O . GLU A 1 389 ? -21.824 -7.269 5.959 1.00 92.56 389 GLU A O 1
ATOM 3127 N N . LYS A 1 390 ? -22.388 -9.197 6.958 1.00 90.38 390 LYS A N 1
ATOM 3128 C CA . LYS A 1 390 ? -23.170 -9.682 5.822 1.00 90.38 390 LYS A CA 1
ATOM 3129 C C . LYS A 1 390 ? -24.281 -8.680 5.484 1.00 90.38 390 LYS A C 1
ATOM 3131 O O . LYS A 1 390 ? -24.989 -8.195 6.370 1.00 90.38 390 LYS A O 1
ATOM 3136 N N . ASP A 1 391 ? -24.412 -8.366 4.197 1.00 90.50 391 ASP A N 1
ATOM 3137 C CA . ASP A 1 391 ? -25.350 -7.370 3.656 1.00 90.50 391 ASP A CA 1
ATOM 3138 C C . ASP A 1 391 ? -25.126 -5.921 4.143 1.00 90.50 391 ASP A C 1
ATOM 3140 O O . ASP A 1 391 ? -25.912 -5.024 3.822 1.00 90.50 391 ASP A O 1
ATOM 3144 N N . GLU A 1 392 ? -24.047 -5.663 4.886 1.00 94.25 392 GLU A N 1
ATOM 3145 C CA . GLU A 1 392 ? -23.591 -4.317 5.203 1.00 94.25 392 GLU A CA 1
ATOM 3146 C C . GLU A 1 392 ? -22.646 -3.807 4.111 1.00 94.25 392 GLU A C 1
ATOM 3148 O O . GLU A 1 392 ? -21.777 -4.522 3.617 1.00 94.25 392 GLU A O 1
ATOM 3153 N N . TYR A 1 393 ? -22.815 -2.549 3.718 1.00 95.00 393 TYR A N 1
ATOM 3154 C CA . TYR A 1 393 ? -21.968 -1.909 2.720 1.00 95.00 393 TYR A CA 1
ATOM 3155 C C . TYR A 1 393 ? -21.816 -0.419 3.020 1.00 95.00 393 TYR A C 1
ATOM 3157 O O . TYR A 1 393 ? -22.685 0.204 3.631 1.00 95.00 393 TYR A O 1
ATOM 3165 N N . VAL A 1 394 ? -20.693 0.153 2.594 1.00 96.12 394 VAL A N 1
ATOM 3166 C CA . VAL A 1 394 ? -20.386 1.579 2.729 1.00 96.12 394 VAL A CA 1
ATOM 3167 C C . VAL A 1 394 ? -21.273 2.368 1.773 1.00 96.12 394 VAL A C 1
ATOM 3169 O O . VAL A 1 394 ? -21.258 2.125 0.569 1.00 96.12 394 VAL A O 1
ATOM 3172 N N . THR A 1 395 ? -22.036 3.314 2.303 1.00 94.44 395 THR A N 1
ATOM 3173 C CA . THR A 1 395 ? -22.908 4.215 1.542 1.00 94.44 395 THR A CA 1
ATOM 3174 C C . THR A 1 395 ? -22.278 5.577 1.324 1.00 94.44 395 THR A C 1
ATOM 3176 O O . THR A 1 395 ? -22.579 6.213 0.321 1.00 94.44 395 THR A O 1
ATOM 3179 N N . GLU A 1 396 ? -21.401 6.022 2.227 1.00 93.56 396 GLU A N 1
ATOM 3180 C CA . GLU A 1 396 ? -20.802 7.356 2.174 1.00 93.56 396 GLU A CA 1
ATOM 3181 C C . GLU A 1 396 ? -19.333 7.316 2.593 1.00 93.56 396 GLU A C 1
ATOM 3183 O O . GLU A 1 396 ? -18.946 6.629 3.542 1.00 93.56 396 GLU A O 1
ATOM 3188 N N . ILE A 1 397 ? -18.512 8.081 1.880 1.00 93.44 397 ILE A N 1
ATOM 3189 C CA . ILE A 1 397 ? -17.116 8.343 2.208 1.00 93.44 397 ILE A CA 1
ATOM 3190 C C . ILE A 1 397 ? -16.927 9.850 2.252 1.00 93.44 397 ILE A C 1
ATOM 3192 O O . ILE A 1 397 ? -17.128 10.543 1.253 1.00 93.44 397 ILE A O 1
ATOM 3196 N N . GLY A 1 398 ? -16.507 10.355 3.407 1.00 90.31 398 GLY A N 1
ATOM 3197 C CA . GLY A 1 398 ? -16.248 11.770 3.635 1.00 90.31 398 GLY A CA 1
ATOM 3198 C C . GLY A 1 398 ? -14.810 12.063 4.051 1.00 90.31 398 GLY A C 1
ATOM 3199 O O . GLY A 1 398 ? -14.061 11.172 4.457 1.00 90.31 398 GLY A O 1
ATOM 3200 N N . ARG A 1 399 ? -14.431 13.344 3.979 1.00 87.75 399 ARG A N 1
ATOM 3201 C CA . ARG A 1 399 ? -13.210 13.882 4.601 1.00 87.75 399 ARG A CA 1
ATOM 3202 C C . ARG A 1 399 ? -13.531 14.847 5.725 1.00 87.75 399 ARG A C 1
ATOM 3204 O O . ARG A 1 399 ? -14.545 15.540 5.697 1.00 87.75 399 ARG A O 1
ATOM 3211 N N . PHE A 1 400 ? -12.584 15.008 6.631 1.00 82.62 400 PHE A N 1
ATOM 3212 C CA . PHE A 1 400 ? -12.482 16.189 7.481 1.00 82.62 400 PHE A CA 1
ATOM 3213 C C . PHE A 1 400 ? -11.078 16.773 7.361 1.00 82.62 400 PHE A C 1
ATOM 3215 O O . PHE A 1 400 ? -10.100 16.045 7.177 1.00 82.62 400 PHE A O 1
ATOM 3222 N N . HIS A 1 401 ? -10.995 18.101 7.396 1.00 75.88 401 HIS A N 1
ATOM 3223 C CA . HIS A 1 401 ? -9.789 18.834 7.036 1.00 75.88 401 HIS A CA 1
ATOM 3224 C C . HIS A 1 401 ? -9.567 20.030 7.959 1.00 75.88 401 HIS A C 1
ATOM 3226 O O . HIS A 1 401 ? -10.447 20.880 8.096 1.00 75.88 401 HIS A O 1
ATOM 3232 N N . LEU A 1 402 ? -8.360 20.130 8.520 1.00 68.44 402 LEU A N 1
ATOM 3233 C CA . LEU A 1 402 ? -7.933 21.266 9.335 1.00 68.44 402 LEU A CA 1
ATOM 3234 C C . LEU A 1 402 ? -6.706 21.946 8.723 1.00 68.44 402 LEU A C 1
ATOM 3236 O O . LEU A 1 402 ? -5.667 21.313 8.513 1.00 68.44 402 LEU A O 1
ATOM 3240 N N . ASN A 1 403 ? -6.802 23.264 8.548 1.00 58.00 403 ASN A N 1
ATOM 3241 C CA . ASN A 1 403 ? -5.641 24.124 8.334 1.00 58.00 403 ASN A CA 1
ATOM 3242 C C . ASN A 1 403 ? -5.011 24.443 9.697 1.00 58.00 403 ASN A C 1
ATOM 3244 O O . ASN A 1 403 ? -5.640 25.091 10.537 1.00 58.00 403 ASN A O 1
ATOM 3248 N N . GLY A 1 404 ? -3.792 23.963 9.952 1.00 52.12 404 GLY A N 1
ATOM 3249 C CA . GLY A 1 404 ? -3.072 24.273 11.186 1.00 52.12 404 GLY A CA 1
ATOM 3250 C C . GLY A 1 404 ? -2.746 25.767 11.285 1.00 52.12 404 GLY A C 1
ATOM 3251 O O . GLY A 1 404 ? -1.982 26.279 10.478 1.00 52.12 404 GLY A O 1
ATOM 3252 N N . TRP A 1 405 ? -3.295 26.465 12.287 1.00 41.59 405 TRP A N 1
ATOM 3253 C CA . TRP A 1 405 ? -2.974 27.878 12.566 1.00 41.59 405 TRP A CA 1
ATOM 3254 C C . TRP A 1 405 ? -1.628 28.061 13.296 1.00 41.59 405 TRP A C 1
ATOM 3256 O O . TRP A 1 405 ? -1.081 29.156 13.300 1.00 41.59 405 TRP A O 1
ATOM 3266 N N . SER A 1 406 ? -1.085 27.006 13.918 1.00 40.53 406 SER A N 1
ATOM 3267 C CA . SER A 1 406 ? 0.094 27.081 14.805 1.00 40.53 406 SER A CA 1
ATOM 3268 C C . SER A 1 406 ? 1.183 26.033 14.540 1.00 40.53 406 SER A C 1
ATOM 3270 O O . SER A 1 406 ? 2.250 26.092 15.146 1.00 40.53 406 SER A O 1
ATOM 3272 N N . ARG A 1 407 ? 0.948 25.074 13.635 1.00 45.28 407 ARG A N 1
ATOM 3273 C CA . ARG A 1 407 ? 1.950 24.103 13.168 1.00 45.28 407 ARG A CA 1
ATOM 3274 C C . ARG A 1 407 ? 1.856 23.998 11.644 1.00 45.28 407 ARG A C 1
ATOM 3276 O O . ARG A 1 407 ? 0.734 23.865 11.153 1.00 45.28 407 ARG A O 1
ATOM 3283 N N . PRO A 1 408 ? 2.973 24.034 10.898 1.00 39.22 408 PRO A N 1
ATOM 3284 C CA . PRO A 1 408 ? 2.952 23.827 9.454 1.00 39.22 408 PRO A CA 1
ATOM 3285 C C . PRO A 1 408 ? 2.490 22.391 9.163 1.00 39.22 408 PRO A C 1
ATOM 3287 O O . PRO A 1 408 ? 3.253 21.442 9.298 1.00 39.22 408 PRO A O 1
ATOM 3290 N N . GLY A 1 409 ? 1.210 22.212 8.835 1.00 55.12 409 GLY A N 1
ATOM 3291 C CA . GLY A 1 409 ? 0.636 20.899 8.549 1.00 55.12 409 GLY A CA 1
ATOM 3292 C C . GLY A 1 409 ? -0.860 20.956 8.242 1.00 55.12 409 GLY A C 1
ATOM 3293 O O . GLY A 1 409 ? -1.621 21.648 8.918 1.00 55.12 409 GLY A O 1
ATOM 3294 N N . VAL A 1 410 ? -1.271 20.220 7.208 1.00 65.12 410 VAL A N 1
ATOM 3295 C CA . VAL A 1 410 ? -2.679 19.975 6.865 1.00 65.12 410 VAL A CA 1
ATOM 3296 C C . VAL A 1 410 ? -3.072 18.620 7.450 1.00 65.12 410 VAL A C 1
ATOM 3298 O O . VAL A 1 410 ? -2.411 17.624 7.145 1.00 65.12 410 VAL A O 1
ATOM 3301 N N . TYR A 1 411 ? -4.123 18.589 8.272 1.00 77.06 411 TYR A N 1
ATOM 3302 C CA . TYR A 1 411 ? -4.678 17.352 8.832 1.00 77.06 411 TYR A CA 1
ATOM 3303 C C . TYR A 1 411 ? -5.807 16.880 7.932 1.00 77.06 411 TYR A C 1
ATOM 3305 O O . TYR A 1 411 ? -6.720 17.662 7.653 1.00 77.06 411 TYR A O 1
ATOM 3313 N N . ILE A 1 412 ? -5.748 15.626 7.492 1.00 82.81 412 ILE A N 1
ATOM 3314 C CA . ILE A 1 412 ? -6.802 15.015 6.681 1.00 82.81 412 ILE A CA 1
ATOM 3315 C C . ILE A 1 412 ? -7.122 13.640 7.242 1.00 82.81 412 ILE A C 1
ATOM 3317 O O . ILE A 1 412 ? -6.269 12.750 7.253 1.00 82.81 412 ILE A O 1
ATOM 3321 N N . GLY A 1 413 ? -8.372 13.469 7.657 1.00 88.12 413 GLY A N 1
ATOM 3322 C CA . GLY A 1 413 ? -8.934 12.165 7.973 1.00 88.12 413 GLY A CA 1
ATOM 3323 C C . GLY A 1 413 ? -10.092 11.810 7.051 1.00 88.12 413 GLY A C 1
ATOM 3324 O O . GLY A 1 413 ? -10.652 12.668 6.362 1.00 88.12 413 GLY A O 1
ATOM 3325 N N . LEU A 1 414 ? -10.424 10.524 7.039 1.00 91.88 414 LEU A N 1
ATOM 3326 C CA . LEU A 1 414 ? -11.531 9.962 6.272 1.00 91.88 414 LEU A CA 1
ATOM 3327 C C . LEU A 1 414 ? -12.604 9.449 7.224 1.00 91.88 414 LEU A C 1
ATOM 3329 O O . LEU A 1 414 ? -12.302 9.082 8.354 1.00 91.88 414 LEU A O 1
ATOM 3333 N N . ALA A 1 415 ? -13.847 9.391 6.773 1.00 91.44 415 ALA A N 1
ATOM 3334 C CA . ALA A 1 415 ? -14.913 8.739 7.517 1.00 91.44 415 ALA A CA 1
ATOM 3335 C C . ALA A 1 415 ? -15.796 7.936 6.565 1.00 91.44 415 ALA A C 1
ATOM 3337 O O . ALA A 1 415 ? -16.108 8.411 5.473 1.00 91.44 415 ALA A O 1
ATOM 3338 N N . PHE A 1 416 ? -16.127 6.707 6.962 1.00 94.06 416 PHE A N 1
ATOM 3339 C CA . PHE A 1 416 ? -16.951 5.780 6.187 1.00 94.06 416 PHE A CA 1
ATOM 3340 C C . PHE A 1 416 ? -18.251 5.526 6.941 1.00 94.06 416 PHE A C 1
ATOM 3342 O O . PHE A 1 416 ? -18.207 5.153 8.116 1.00 94.06 416 PHE A O 1
ATOM 3349 N N . THR A 1 417 ? -19.381 5.682 6.259 1.00 93.38 417 THR A N 1
ATOM 3350 C CA . THR A 1 417 ? -20.717 5.393 6.794 1.00 93.38 417 THR A CA 1
ATOM 3351 C C . THR A 1 417 ? -21.336 4.234 6.032 1.00 93.38 417 THR A C 1
ATOM 3353 O O . THR A 1 417 ? -21.194 4.152 4.812 1.00 93.38 417 THR A O 1
ATOM 3356 N N . THR A 1 418 ? -21.993 3.315 6.741 1.00 94.31 418 THR A N 1
ATOM 3357 C CA . THR A 1 418 ? -22.652 2.144 6.143 1.00 94.31 418 THR A CA 1
ATOM 3358 C C . THR A 1 418 ? -24.160 2.318 6.017 1.00 94.31 418 THR A C 1
ATOM 3360 O O . THR A 1 418 ? -24.768 3.156 6.684 1.00 94.31 418 THR A O 1
ATOM 3363 N N . ASN A 1 419 ? -24.795 1.446 5.231 1.00 93.88 419 ASN A N 1
ATOM 3364 C CA . ASN A 1 419 ? -26.255 1.343 5.120 1.00 93.88 419 ASN A CA 1
ATOM 3365 C C . ASN A 1 419 ? -26.967 1.022 6.447 1.00 93.88 419 ASN A C 1
ATOM 3367 O O . ASN A 1 419 ? -28.188 1.126 6.519 1.00 93.88 419 ASN A O 1
ATOM 3371 N N . ARG A 1 420 ? -26.224 0.637 7.491 1.00 90.69 420 ARG A N 1
ATOM 3372 C CA . ARG A 1 420 ? -26.735 0.437 8.854 1.00 90.69 420 ARG A CA 1
ATOM 3373 C C . ARG A 1 420 ? -26.613 1.694 9.729 1.00 90.69 420 ARG A C 1
ATOM 3375 O O . ARG A 1 420 ? -26.862 1.628 10.927 1.00 90.69 420 ARG A O 1
ATOM 3382 N N . GLY A 1 421 ? -26.204 2.830 9.158 1.00 87.06 421 GLY A N 1
ATOM 3383 C CA . GLY A 1 421 ? -26.024 4.099 9.871 1.00 87.06 421 GLY A CA 1
ATOM 3384 C C . GLY A 1 421 ? -24.775 4.151 10.756 1.00 87.06 421 GLY A C 1
ATOM 3385 O O . GLY A 1 421 ? -24.620 5.078 11.550 1.00 87.06 421 GLY A O 1
ATOM 3386 N N . ARG A 1 422 ? -23.876 3.166 10.644 1.00 86.94 422 ARG A N 1
ATOM 3387 C CA . ARG A 1 422 ? -22.629 3.121 11.412 1.00 86.94 422 ARG A CA 1
ATOM 3388 C C . ARG A 1 422 ? -21.560 3.940 10.703 1.00 86.94 422 ARG A C 1
ATOM 3390 O O . ARG A 1 422 ? -21.247 3.666 9.548 1.00 86.94 422 ARG A O 1
ATOM 3397 N N . THR A 1 423 ? -20.965 4.891 11.419 1.00 87.88 423 THR A N 1
ATOM 3398 C CA . THR A 1 423 ? -19.879 5.738 10.910 1.00 87.88 423 THR A CA 1
ATOM 3399 C C . THR A 1 423 ? -18.582 5.435 11.646 1.00 87.88 423 THR A C 1
ATOM 3401 O O . THR A 1 423 ? -18.526 5.520 12.870 1.00 87.88 423 THR A O 1
ATOM 3404 N N . THR A 1 424 ? -17.521 5.100 10.911 1.00 89.31 424 THR A N 1
ATOM 3405 C CA . THR A 1 424 ? -16.163 4.957 11.455 1.00 89.31 424 THR A CA 1
ATOM 3406 C C . THR A 1 424 ? -15.275 6.083 10.954 1.00 89.31 424 THR A C 1
ATOM 3408 O O . THR A 1 424 ? -15.262 6.399 9.765 1.00 89.31 424 THR A O 1
ATOM 3411 N N . ILE A 1 425 ? -14.526 6.686 11.875 1.00 87.56 425 ILE A N 1
ATOM 3412 C CA . ILE A 1 425 ? -13.658 7.828 11.607 1.00 87.56 425 ILE A CA 1
ATOM 3413 C C . ILE A 1 425 ? -12.203 7.367 11.626 1.00 87.56 425 ILE A C 1
ATOM 3415 O O . ILE A 1 425 ? -11.721 6.803 12.607 1.00 87.56 425 ILE A O 1
ATOM 3419 N N . PHE A 1 426 ? -11.498 7.643 10.536 1.00 90.00 426 PHE A N 1
ATOM 3420 C CA . PHE A 1 426 ? -10.095 7.329 10.331 1.00 90.00 426 PHE A CA 1
ATOM 3421 C C . PHE A 1 426 ? -9.260 8.608 10.343 1.00 90.00 426 PHE A C 1
ATOM 3423 O O . PHE A 1 426 ? -8.977 9.215 9.308 1.00 90.00 426 PHE A O 1
ATOM 3430 N N . GLY A 1 427 ? -8.878 9.030 11.543 1.00 82.19 427 GLY A N 1
ATOM 3431 C CA . GLY A 1 427 ? -8.068 10.220 11.779 1.00 82.19 427 GLY A CA 1
ATOM 3432 C C . GLY A 1 427 ? -8.317 10.790 13.172 1.00 82.19 427 GLY A C 1
ATOM 3433 O O . GLY A 1 427 ? -9.021 10.193 13.980 1.00 82.19 427 GLY A O 1
ATOM 3434 N N . ASN A 1 428 ? -7.692 11.926 13.467 1.00 77.06 428 ASN A N 1
ATOM 3435 C CA . ASN A 1 428 ? -7.716 12.526 14.798 1.00 77.06 428 ASN A CA 1
ATOM 3436 C C . ASN A 1 428 ? -9.124 13.023 15.170 1.00 77.06 428 ASN A C 1
ATOM 3438 O O . ASN A 1 428 ? -9.663 13.927 14.523 1.00 77.06 428 ASN A O 1
ATOM 3442 N N . ASN A 1 429 ? -9.688 12.450 16.237 1.00 71.12 429 ASN A N 1
ATOM 3443 C CA . ASN A 1 429 ? -11.043 12.753 16.694 1.00 71.12 429 ASN A CA 1
ATOM 3444 C C . ASN A 1 429 ? -11.099 13.995 17.592 1.00 71.12 429 ASN A C 1
ATOM 3446 O O . ASN A 1 429 ? -12.114 14.688 17.569 1.00 71.12 429 ASN A O 1
ATOM 3450 N N . ASP A 1 430 ? -10.025 14.343 18.318 1.00 65.44 430 ASP A N 1
ATOM 3451 C CA . ASP A 1 430 ? -9.976 15.552 19.169 1.00 65.44 430 ASP A CA 1
ATOM 3452 C C . ASP A 1 430 ? -10.369 16.809 18.380 1.00 65.44 430 ASP A C 1
ATOM 3454 O O . ASP A 1 430 ? -11.092 17.695 18.836 1.00 65.44 430 ASP A O 1
ATOM 3458 N N . HIS A 1 431 ? -9.935 16.842 17.128 1.00 62.12 431 HIS A N 1
ATOM 3459 C CA . HIS A 1 431 ? -10.192 17.909 16.186 1.00 62.12 431 HIS A CA 1
ATOM 3460 C C . HIS A 1 431 ? -11.655 18.008 15.732 1.00 62.12 431 HIS A C 1
ATOM 3462 O O . HIS A 1 431 ? -12.176 19.119 15.631 1.00 62.12 431 HIS A O 1
ATOM 3468 N N . LEU A 1 432 ? -12.341 16.889 15.498 1.00 60.06 432 LEU A N 1
ATOM 3469 C CA . LEU A 1 432 ? -13.774 16.900 15.180 1.00 60.06 432 LEU A CA 1
ATOM 3470 C C . LEU A 1 432 ? -14.599 17.402 16.370 1.00 60.06 432 LEU A C 1
ATOM 3472 O O . LEU A 1 432 ? -15.503 18.220 16.197 1.00 60.06 432 LEU A O 1
ATOM 3476 N N . VAL A 1 433 ? -14.230 16.973 17.580 1.00 60.84 433 VAL A N 1
ATOM 3477 C CA . VAL A 1 433 ? -14.979 17.237 18.814 1.00 60.84 433 VAL A CA 1
ATOM 3478 C C . VAL A 1 433 ? -14.767 18.657 19.326 1.00 60.84 433 VAL A C 1
ATOM 3480 O O . VAL A 1 433 ? -15.724 19.415 19.480 1.00 60.84 433 VAL A O 1
ATOM 3483 N N . ARG A 1 434 ? -13.513 19.055 19.573 1.00 60.88 434 ARG A N 1
ATOM 3484 C CA . ARG A 1 434 ? -13.210 20.370 20.159 1.00 60.88 434 ARG A CA 1
ATOM 3485 C C . ARG A 1 434 ? -13.415 21.513 19.174 1.00 60.88 434 ARG A C 1
ATOM 3487 O O . ARG A 1 434 ? -13.708 22.626 19.601 1.00 60.88 434 ARG A O 1
ATOM 3494 N N . ARG A 1 435 ? -13.249 21.265 17.868 1.00 61.50 435 ARG A N 1
ATOM 3495 C CA . ARG A 1 435 ? -13.303 22.318 16.837 1.00 61.50 435 ARG A CA 1
ATOM 3496 C C . ARG A 1 435 ? -14.569 22.297 15.979 1.00 61.50 435 ARG A C 1
ATOM 3498 O O . ARG A 1 435 ? -14.653 23.117 15.072 1.00 61.50 435 ARG A O 1
ATOM 3505 N N . ARG A 1 436 ? -15.536 21.409 16.268 1.00 62.88 436 ARG A N 1
ATOM 3506 C CA . ARG A 1 436 ? -16.830 21.288 15.559 1.00 62.88 436 ARG A CA 1
ATOM 3507 C C . ARG A 1 436 ? -16.662 21.291 14.038 1.00 62.88 436 ARG A C 1
ATOM 3509 O O . ARG A 1 436 ? -17.216 22.135 13.337 1.00 62.88 436 ARG A O 1
ATOM 3516 N N . MET A 1 437 ? -15.829 20.387 13.535 1.00 65.88 437 MET A N 1
ATOM 3517 C CA . MET A 1 437 ? -15.540 20.336 12.105 1.00 65.88 437 MET A CA 1
ATOM 3518 C C . MET A 1 437 ? -16.619 19.593 11.324 1.00 65.88 437 MET A C 1
ATOM 3520 O O . MET A 1 437 ? -17.068 18.523 11.725 1.00 65.88 437 MET A O 1
ATOM 3524 N N . ASN A 1 438 ? -16.978 20.154 10.171 1.00 70.19 438 ASN A N 1
ATOM 3525 C CA . ASN A 1 438 ? -17.885 19.520 9.226 1.00 70.19 438 ASN A CA 1
ATOM 3526 C C . ASN A 1 438 ? -17.148 18.440 8.432 1.00 70.19 438 ASN A C 1
ATOM 3528 O O . ASN A 1 438 ? -16.025 18.655 7.965 1.00 70.19 438 ASN A O 1
ATOM 3532 N N . CYS A 1 439 ? -17.802 17.297 8.238 1.00 82.00 439 CYS A N 1
ATOM 3533 C CA . CYS A 1 439 ? -17.327 16.273 7.324 1.00 82.00 439 CYS A CA 1
ATOM 3534 C C . CYS A 1 439 ? -17.918 16.521 5.932 1.00 82.00 439 CYS A C 1
ATOM 3536 O O . CYS A 1 439 ? -19.136 16.598 5.772 1.00 82.00 439 CYS A O 1
ATOM 3538 N N . THR A 1 440 ? -17.062 16.690 4.927 1.00 86.62 440 THR A N 1
ATOM 3539 C CA . THR A 1 440 ? -17.495 16.862 3.537 1.00 86.62 440 THR A CA 1
ATOM 3540 C C . THR A 1 440 ? -17.646 15.498 2.885 1.00 86.62 440 THR A C 1
ATOM 3542 O O . THR A 1 440 ? -16.683 14.729 2.877 1.00 86.62 440 THR A O 1
ATOM 3545 N N . LEU A 1 441 ? -18.815 15.222 2.311 1.00 89.50 441 LEU A N 1
ATOM 3546 C CA . LEU A 1 441 ? -19.052 14.030 1.503 1.00 89.50 441 LEU A CA 1
ATOM 3547 C C . LEU A 1 441 ? -18.193 14.096 0.232 1.00 89.50 441 LEU A C 1
ATOM 3549 O O . LEU A 1 441 ? -18.221 15.095 -0.486 1.00 89.50 441 LEU A O 1
ATOM 3553 N N . LEU A 1 442 ? -17.425 13.040 -0.029 1.00 89.12 442 LEU A N 1
ATOM 3554 C CA . LEU A 1 442 ? -16.580 12.916 -1.217 1.00 89.12 442 LEU A CA 1
ATOM 3555 C C . LEU A 1 442 ? -17.201 12.001 -2.265 1.00 89.12 442 LEU A C 1
ATOM 3557 O O . LEU A 1 442 ? -17.118 12.278 -3.458 1.00 89.12 442 LEU A O 1
ATOM 3561 N N . TYR A 1 443 ? -17.763 10.880 -1.818 1.00 90.69 443 TYR A N 1
ATOM 3562 C CA . TYR A 1 443 ? -18.244 9.829 -2.698 1.00 90.69 443 TYR A CA 1
ATOM 3563 C C . TYR A 1 443 ? -19.288 8.973 -1.988 1.00 90.69 443 TYR A C 1
ATOM 3565 O O . TYR A 1 443 ? -19.147 8.698 -0.796 1.00 90.69 443 TYR A O 1
ATOM 3573 N N . SER A 1 444 ? -20.281 8.509 -2.742 1.00 91.62 444 SER A N 1
ATOM 3574 C CA . SER A 1 444 ? -21.294 7.568 -2.265 1.00 91.62 444 SER A CA 1
ATOM 3575 C C . SER A 1 444 ? -21.163 6.268 -3.057 1.00 91.62 444 SER A C 1
ATOM 3577 O O . SER A 1 444 ? -21.677 6.184 -4.179 1.00 91.62 444 SER A O 1
ATOM 3579 N N . PRO A 1 445 ? -20.412 5.274 -2.545 1.00 92.12 445 PRO A N 1
ATOM 3580 C CA . PRO A 1 445 ? -20.207 4.022 -3.255 1.00 92.12 445 PRO A CA 1
ATOM 3581 C C . PRO A 1 445 ? -21.535 3.301 -3.519 1.00 92.12 445 PRO A C 1
ATOM 3583 O O . PRO A 1 445 ? -22.412 3.276 -2.652 1.00 92.12 445 PRO A O 1
ATOM 3586 N N . PRO A 1 446 ? -21.703 2.661 -4.689 1.00 91.88 446 PRO A N 1
ATOM 3587 C CA . PRO A 1 446 ? -22.858 1.810 -4.913 1.00 91.88 446 PRO A CA 1
ATOM 3588 C C . PRO A 1 446 ? -22.758 0.537 -4.059 1.00 91.88 446 PRO A C 1
ATOM 3590 O O . PRO A 1 446 ? -21.690 0.170 -3.568 1.00 91.88 446 PRO A O 1
ATOM 3593 N N . ARG A 1 447 ? -23.874 -0.189 -3.924 1.00 92.06 447 ARG A N 1
ATOM 3594 C CA . ARG A 1 447 ? -23.925 -1.462 -3.177 1.00 92.06 447 ARG A CA 1
ATOM 3595 C C . ARG A 1 447 ? -23.013 -2.551 -3.758 1.00 92.06 447 ARG A C 1
ATOM 3597 O O . ARG A 1 447 ? -22.606 -3.449 -3.033 1.00 92.06 447 ARG A O 1
ATOM 3604 N N . HIS A 1 448 ? -22.750 -2.516 -5.061 1.00 90.00 448 HIS A N 1
ATOM 3605 C CA . HIS A 1 448 ? -21.908 -3.510 -5.721 1.00 90.00 448 HIS A CA 1
ATOM 3606 C C . HIS A 1 448 ? -20.418 -3.173 -5.592 1.00 90.00 448 HIS A C 1
ATOM 3608 O O . HIS A 1 448 ? -20.041 -2.031 -5.329 1.00 90.00 448 HIS A O 1
ATOM 3614 N N . SER A 1 449 ? -19.577 -4.182 -5.829 1.00 91.81 449 SER A N 1
ATOM 3615 C CA . SER A 1 449 ? -18.120 -4.057 -5.780 1.00 91.81 449 SER A CA 1
ATOM 3616 C C . SER A 1 449 ? -17.620 -2.914 -6.666 1.00 91.81 449 SER A C 1
ATOM 3618 O O . SER A 1 449 ? -17.896 -2.871 -7.867 1.00 91.81 449 SER A O 1
ATOM 3620 N N . THR A 1 450 ? -16.860 -1.998 -6.073 1.00 91.75 450 THR A N 1
ATOM 3621 C CA . THR A 1 450 ? -16.153 -0.920 -6.773 1.00 91.75 450 THR A CA 1
ATOM 3622 C C . THR A 1 450 ? -14.727 -0.797 -6.260 1.00 91.75 450 THR A C 1
ATOM 3624 O O . THR A 1 450 ? -14.379 -1.329 -5.210 1.00 91.75 450 THR A O 1
ATOM 3627 N N . ARG A 1 451 ? -13.872 -0.091 -7.002 1.00 92.75 451 ARG A N 1
ATOM 3628 C CA . ARG A 1 451 ? -12.519 0.242 -6.549 1.00 92.75 451 ARG A CA 1
ATOM 3629 C C . ARG A 1 451 ? -12.406 1.720 -6.280 1.00 92.75 451 ARG A C 1
ATOM 3631 O O . ARG A 1 451 ? -12.799 2.539 -7.108 1.00 92.75 451 ARG A O 1
ATOM 3638 N N . ILE A 1 452 ? -11.809 2.032 -5.141 1.00 93.69 452 ILE A N 1
ATOM 3639 C CA . ILE A 1 452 ? -11.481 3.396 -4.761 1.00 93.69 452 ILE A CA 1
ATOM 3640 C C . ILE A 1 452 ? -9.973 3.518 -4.796 1.00 93.69 452 ILE A C 1
ATOM 3642 O O . ILE A 1 452 ? -9.255 2.759 -4.143 1.00 93.69 452 ILE A O 1
ATOM 3646 N N . TYR A 1 453 ? -9.507 4.469 -5.591 1.00 93.44 453 TYR A N 1
ATOM 3647 C CA . TYR A 1 453 ? -8.097 4.696 -5.826 1.00 93.44 453 TYR A CA 1
ATOM 3648 C C . TYR A 1 453 ? -7.591 5.838 -4.957 1.00 93.44 453 TYR A C 1
ATOM 3650 O O . TYR A 1 453 ? -8.312 6.796 -4.692 1.00 93.44 453 TYR A O 1
ATOM 3658 N N . PHE A 1 454 ? -6.337 5.756 -4.534 1.00 92.19 454 PHE A N 1
ATOM 3659 C CA . PHE A 1 454 ? -5.693 6.771 -3.711 1.00 92.19 454 PHE A CA 1
ATOM 3660 C C . PHE A 1 454 ? -4.199 6.855 -4.008 1.00 92.19 454 PHE A C 1
ATOM 3662 O O . PHE A 1 454 ? -3.585 5.861 -4.398 1.00 92.19 454 PHE A O 1
ATOM 3669 N N . ASN A 1 455 ? -3.590 8.030 -3.831 1.00 90.75 455 ASN A N 1
ATOM 3670 C CA . ASN A 1 455 ? -2.155 8.163 -4.073 1.00 90.75 455 ASN A CA 1
ATOM 3671 C C . ASN A 1 455 ? -1.331 7.361 -3.050 1.00 90.75 455 ASN A C 1
ATOM 3673 O O . ASN A 1 455 ? -1.565 7.404 -1.842 1.00 90.75 455 ASN A O 1
ATOM 3677 N N . ALA A 1 456 ? -0.317 6.664 -3.549 1.00 89.00 456 ALA A N 1
ATOM 3678 C CA . ALA A 1 456 ? 0.678 5.965 -2.771 1.00 89.00 456 ALA A CA 1
ATOM 3679 C C . ALA A 1 456 ? 1.488 6.971 -1.958 1.00 89.00 456 ALA A C 1
ATOM 3681 O O . ALA A 1 456 ? 1.959 7.977 -2.494 1.00 89.00 456 ALA A O 1
ATOM 3682 N N . VAL A 1 457 ? 1.688 6.657 -0.683 1.00 86.00 457 VAL A N 1
ATOM 3683 C CA . VAL A 1 457 ? 2.509 7.462 0.218 1.00 86.00 457 VAL A CA 1
ATOM 3684 C C . VAL A 1 457 ? 3.916 6.891 0.205 1.00 86.00 457 VAL A C 1
ATOM 3686 O O . VAL A 1 457 ? 4.117 5.697 0.434 1.00 86.00 457 VAL A O 1
ATOM 3689 N N . ASP A 1 458 ? 4.882 7.743 -0.094 1.00 80.38 458 ASP A N 1
ATOM 3690 C CA . ASP A 1 458 ? 6.307 7.458 0.009 1.00 80.38 458 ASP A CA 1
ATOM 3691 C C . ASP A 1 458 ? 6.924 8.250 1.167 1.00 80.38 458 ASP A C 1
ATOM 3693 O O . ASP A 1 458 ? 6.239 8.908 1.950 1.00 80.38 458 ASP A O 1
ATOM 3697 N N . GLN A 1 459 ? 8.235 8.148 1.313 1.00 72.19 459 GLN A N 1
ATOM 3698 C CA . GLN A 1 459 ? 8.946 8.799 2.396 1.00 72.19 459 GLN A CA 1
ATOM 3699 C C . GLN A 1 459 ? 8.934 10.330 2.327 1.00 72.19 459 GLN A C 1
ATOM 3701 O O . GLN A 1 459 ? 8.850 10.989 3.363 1.00 72.19 459 GLN A O 1
ATOM 3706 N N . GLU A 1 460 ? 9.003 10.888 1.123 1.00 72.81 460 GLU A N 1
ATOM 3707 C CA . GLU A 1 460 ? 9.000 12.335 0.896 1.00 72.81 460 GLU A CA 1
ATOM 3708 C C . GLU A 1 460 ? 7.600 12.920 1.133 1.00 72.81 460 GLU A C 1
ATOM 3710 O O . GLU A 1 460 ? 7.450 14.052 1.590 1.00 72.81 460 GLU A O 1
ATOM 3715 N N . THR A 1 461 ? 6.566 12.115 0.891 1.00 75.06 461 THR A N 1
ATOM 3716 C CA . THR A 1 461 ? 5.155 12.473 1.064 1.00 75.06 461 THR A CA 1
ATOM 3717 C C . THR A 1 461 ? 4.544 11.958 2.371 1.00 75.06 461 THR A C 1
ATOM 3719 O O . THR A 1 461 ? 3.367 12.207 2.622 1.00 75.06 461 THR A O 1
ATOM 3722 N N . TYR A 1 462 ? 5.316 11.305 3.249 1.00 75.00 462 TYR A N 1
ATOM 3723 C CA . TYR A 1 462 ? 4.816 10.650 4.468 1.00 75.00 462 TYR A CA 1
ATOM 3724 C C . TYR A 1 462 ? 4.025 11.581 5.392 1.00 75.00 462 TYR A C 1
ATOM 3726 O O . TYR A 1 462 ? 2.946 11.233 5.860 1.00 75.00 462 TYR A O 1
ATOM 3734 N N . GLU A 1 463 ? 4.533 12.793 5.623 1.00 74.88 463 GLU A N 1
ATOM 3735 C CA . GLU A 1 463 ? 3.861 13.801 6.458 1.00 74.88 463 GLU A CA 1
ATOM 3736 C C . GLU A 1 463 ? 2.573 14.331 5.839 1.00 74.88 463 GLU A C 1
ATOM 3738 O O . GLU A 1 463 ? 1.752 14.928 6.530 1.00 74.88 463 GLU A O 1
ATOM 3743 N N . ARG A 1 464 ? 2.399 14.127 4.534 1.00 77.88 464 ARG A N 1
ATOM 3744 C CA . ARG A 1 464 ? 1.185 14.477 3.812 1.00 77.88 464 ARG A CA 1
ATOM 3745 C C . ARG A 1 464 ? 0.225 13.289 3.838 1.00 77.88 464 ARG A C 1
ATOM 3747 O O . ARG A 1 464 ? -0.954 13.488 4.048 1.00 77.88 464 ARG A O 1
ATOM 3754 N N . GLY A 1 465 ? 0.682 12.051 3.715 1.00 86.00 465 GLY A N 1
ATOM 3755 C CA . GLY A 1 465 ? -0.232 10.913 3.617 1.00 86.00 465 GLY A CA 1
ATOM 3756 C C . GLY A 1 465 ? -1.087 10.981 2.344 1.00 86.00 465 GLY A C 1
ATOM 3757 O O . GLY A 1 465 ? -0.668 11.543 1.327 1.00 86.00 465 GLY A O 1
ATOM 3758 N N . ILE A 1 466 ? -2.286 10.403 2.381 1.00 90.00 466 ILE A N 1
ATOM 3759 C CA . ILE A 1 466 ? -3.211 10.420 1.244 1.00 90.00 466 ILE A CA 1
ATOM 3760 C C . ILE A 1 466 ? -3.729 11.849 1.018 1.00 90.00 466 ILE A C 1
ATOM 3762 O O . ILE A 1 466 ? -4.130 12.566 1.941 1.00 90.00 466 ILE A O 1
ATOM 3766 N N . ARG A 1 467 ? -3.697 12.273 -0.244 1.00 87.56 467 ARG A N 1
ATOM 3767 C CA . ARG A 1 467 ? -4.060 13.615 -0.717 1.00 87.56 467 ARG A CA 1
ATOM 3768 C C . ARG A 1 467 ? -4.952 13.605 -1.944 1.00 87.56 467 ARG A C 1
ATOM 3770 O O . ARG A 1 467 ? -5.581 14.616 -2.225 1.00 87.56 467 ARG A O 1
ATOM 3777 N N . ILE A 1 468 ? -5.028 12.487 -2.649 1.00 88.44 468 ILE A N 1
ATOM 3778 C CA . ILE A 1 468 ? -5.827 12.336 -3.855 1.00 88.44 468 ILE A CA 1
ATOM 3779 C C . ILE A 1 468 ? -6.634 11.056 -3.711 1.00 88.44 468 ILE A C 1
ATOM 3781 O O . ILE A 1 468 ? -6.058 10.005 -3.423 1.00 88.44 468 ILE A O 1
ATOM 3785 N N . LEU A 1 469 ? -7.941 11.148 -3.945 1.00 91.25 469 LEU A N 1
ATOM 3786 C CA . LEU A 1 469 ? -8.793 9.993 -4.205 1.00 91.25 469 LEU A CA 1
ATOM 3787 C C . LEU A 1 469 ? -9.230 10.003 -5.665 1.00 91.25 469 LEU A C 1
ATOM 3789 O O . LEU A 1 469 ? -9.393 11.068 -6.253 1.00 91.25 469 LEU A O 1
ATOM 3793 N N . ALA A 1 470 ? -9.437 8.825 -6.244 1.00 89.62 470 ALA A N 1
ATOM 3794 C CA . ALA A 1 470 ? -10.153 8.697 -7.499 1.00 89.62 470 ALA A CA 1
ATOM 3795 C C . ALA A 1 470 ? -11.227 7.610 -7.403 1.00 89.62 470 ALA A C 1
ATOM 3797 O O . ALA A 1 470 ? -10.957 6.480 -6.994 1.00 89.62 470 ALA A O 1
ATOM 3798 N N . CYS A 1 471 ? -12.459 7.975 -7.732 1.00 87.81 471 CYS A N 1
ATOM 3799 C CA . CYS A 1 471 ? -13.654 7.146 -7.572 1.00 87.81 471 CYS A CA 1
ATOM 3800 C C . CYS A 1 471 ? -14.676 7.496 -8.665 1.00 87.81 471 CYS A C 1
ATOM 3802 O O . CYS A 1 471 ? -14.325 8.210 -9.602 1.00 87.81 471 CYS A O 1
ATOM 3804 N N . GLY A 1 472 ? -15.891 6.940 -8.620 1.00 80.12 472 GLY A N 1
ATOM 3805 C CA . GLY A 1 472 ? -16.932 7.215 -9.621 1.00 80.12 472 GLY A CA 1
ATOM 3806 C C . GLY A 1 472 ? -17.261 8.709 -9.780 1.00 80.12 472 GLY A C 1
ATOM 3807 O O . GLY A 1 472 ? -16.564 9.575 -9.254 1.00 80.12 472 GLY A O 1
ATOM 3808 N N . GLU A 1 473 ? -18.317 9.034 -10.526 1.00 69.50 473 GLU A N 1
ATOM 3809 C CA . GLU A 1 473 ? -18.666 10.439 -10.766 1.00 69.50 473 GLU A CA 1
ATOM 3810 C C . GLU A 1 473 ? -18.765 11.231 -9.446 1.00 69.50 473 GLU A C 1
ATOM 3812 O O . GLU A 1 473 ? -19.405 10.765 -8.494 1.00 69.50 473 GLU A O 1
ATOM 3817 N N . PRO A 1 474 ? -18.093 12.395 -9.356 1.00 59.12 474 PRO A N 1
ATOM 3818 C CA . PRO A 1 474 ? -18.046 13.158 -8.129 1.00 59.12 474 PRO A CA 1
ATOM 3819 C C . PRO A 1 474 ? -19.443 13.721 -7.902 1.00 59.12 474 PRO A C 1
ATOM 3821 O O . PRO A 1 474 ? -19.988 14.434 -8.746 1.00 59.12 474 PRO A O 1
ATOM 3824 N N . GLN A 1 475 ? -20.044 13.372 -6.769 1.00 63.09 475 GLN A N 1
ATOM 3825 C CA . GLN A 1 475 ? -21.334 13.936 -6.396 1.00 63.09 475 GLN A CA 1
ATOM 3826 C C . GLN A 1 475 ? -21.167 15.409 -6.016 1.00 63.09 475 GLN A C 1
ATOM 3828 O O . GLN A 1 475 ? -20.082 15.853 -5.631 1.00 63.09 475 GLN A O 1
ATOM 3833 N N . SER A 1 476 ? -22.255 16.176 -6.111 1.00 62.09 476 SER A N 1
ATOM 3834 C CA . SER A 1 476 ? -22.310 17.529 -5.560 1.00 62.09 476 SER A CA 1
ATOM 3835 C C . SER A 1 476 ? -21.848 17.496 -4.104 1.00 62.09 476 SER A C 1
ATOM 3837 O O . SER A 1 476 ? -22.438 16.777 -3.296 1.00 62.09 476 SER A O 1
ATOM 3839 N N . LEU A 1 477 ? -20.784 18.246 -3.794 1.00 66.94 477 LEU A N 1
ATOM 3840 C CA . LEU A 1 477 ? -20.185 18.295 -2.461 1.00 66.94 477 LEU A CA 1
ATOM 3841 C C . LEU A 1 477 ? -21.271 18.603 -1.424 1.00 66.94 477 LEU A C 1
ATOM 3843 O O . LEU A 1 477 ? -21.858 19.684 -1.424 1.00 66.94 477 LEU A O 1
ATOM 3847 N N . GLY A 1 478 ? -21.537 17.625 -0.563 1.00 71.88 478 GLY A N 1
ATOM 3848 C CA . GLY A 1 478 ? -22.506 17.712 0.522 1.00 71.88 478 GLY A CA 1
ATOM 3849 C C . GLY A 1 478 ? -21.835 17.646 1.888 1.00 71.88 478 GLY A C 1
ATOM 3850 O O . GLY A 1 478 ? -20.614 17.502 2.012 1.00 71.88 478 GLY A O 1
ATOM 3851 N N . PHE A 1 479 ? -22.650 17.716 2.935 1.00 74.06 479 PHE A N 1
ATOM 3852 C CA . PHE A 1 479 ? -22.208 17.437 4.296 1.00 74.06 479 PHE A CA 1
ATOM 3853 C C . PHE A 1 479 ? -22.598 16.018 4.674 1.00 74.06 479 PHE A C 1
ATOM 3855 O O . PHE A 1 479 ? -23.753 15.630 4.517 1.00 74.06 479 PHE A O 1
ATOM 3862 N N . MET A 1 480 ? -21.637 15.268 5.197 1.00 72.88 480 MET A N 1
ATOM 3863 C CA . MET A 1 480 ? -21.901 13.968 5.788 1.00 72.88 480 MET A CA 1
ATOM 3864 C C . MET A 1 480 ? -22.344 14.175 7.236 1.00 72.88 480 MET A C 1
ATOM 3866 O O . MET A 1 480 ? -21.675 14.880 8.001 1.00 72.88 480 MET A O 1
ATOM 3870 N N . GLN A 1 481 ? -23.472 13.574 7.612 1.00 66.50 481 GLN A N 1
ATOM 3871 C CA . GLN A 1 481 ? -23.952 13.599 8.991 1.00 66.50 481 GLN A CA 1
ATOM 3872 C C . GLN A 1 481 ? -23.114 12.631 9.820 1.00 66.50 481 GLN A C 1
ATOM 3874 O O . GLN A 1 481 ? -23.412 11.447 9.950 1.00 66.50 481 GLN A O 1
ATOM 3879 N N . VAL A 1 482 ? -22.034 13.145 10.396 1.00 64.75 482 VAL A N 1
ATOM 3880 C CA . VAL A 1 482 ? -21.313 12.422 11.436 1.00 64.75 482 VAL A CA 1
ATOM 3881 C C . VAL A 1 482 ? -22.026 12.743 12.736 1.00 64.75 482 VAL A C 1
ATOM 3883 O O . VAL A 1 482 ? -21.850 13.836 13.274 1.00 64.75 482 VAL A O 1
ATOM 3886 N N . SER A 1 483 ? -22.857 11.821 13.236 1.00 56.31 483 SER A N 1
ATOM 3887 C CA . SER A 1 483 ? -23.335 11.936 14.613 1.00 56.31 483 SER A CA 1
ATOM 3888 C C . SER A 1 483 ? -22.104 12.062 15.501 1.00 56.31 483 SER A C 1
ATOM 3890 O O . SER A 1 483 ? -21.262 11.159 15.480 1.00 56.31 483 SER A O 1
ATOM 3892 N N . PRO A 1 484 ? -21.964 13.150 16.278 1.00 51.19 484 PRO A N 1
ATOM 3893 C CA . PRO A 1 484 ? -21.023 13.139 17.374 1.00 51.19 484 PRO A CA 1
ATOM 3894 C C . PRO A 1 484 ? -21.506 11.988 18.250 1.00 51.19 484 PRO A C 1
ATOM 3896 O O . PRO A 1 484 ? -22.572 12.093 18.857 1.00 51.19 484 PRO A O 1
ATOM 3899 N N . SER A 1 485 ? -20.795 10.857 18.257 1.00 50.12 485 SER A N 1
ATOM 3900 C CA . SER A 1 485 ? -20.960 9.866 19.321 1.00 50.12 485 SER A CA 1
ATOM 3901 C C . SER A 1 485 ? -20.995 10.676 20.604 1.00 50.12 485 SER A C 1
ATOM 3903 O O . SER A 1 485 ? -20.086 11.478 20.771 1.00 50.12 485 SER A O 1
ATOM 3905 N N . VAL A 1 486 ? -22.068 10.604 21.398 1.00 47.09 486 VAL A N 1
ATOM 3906 C CA . VAL A 1 486 ? -22.288 11.479 22.561 1.00 47.09 486 VAL A CA 1
ATOM 3907 C C . VAL A 1 486 ? -21.074 11.353 23.480 1.00 47.09 486 VAL A C 1
ATOM 3909 O O . VAL A 1 486 ? -20.995 10.438 24.291 1.00 47.09 486 VAL A O 1
ATOM 3912 N N . TYR A 1 487 ? -20.074 12.207 23.261 1.00 55.31 487 TYR A N 1
ATOM 3913 C CA . TYR A 1 487 ? -18.763 12.048 23.864 1.00 55.31 487 TYR A CA 1
ATOM 3914 C C . TYR A 1 487 ? -18.938 12.357 25.341 1.00 55.31 487 TYR A C 1
ATOM 3916 O O . TYR A 1 487 ? -19.495 13.406 25.685 1.00 55.31 487 TYR A O 1
ATOM 3924 N N . SER A 1 488 ? -18.485 11.468 26.226 1.00 52.84 488 SER A N 1
ATOM 3925 C CA . SER A 1 488 ? -18.551 11.783 27.649 1.00 52.84 488 SER A CA 1
ATOM 3926 C C . SER A 1 488 ? -17.737 13.049 27.965 1.00 52.84 488 SER A C 1
ATOM 3928 O O . SER A 1 488 ? -16.725 13.360 27.329 1.00 52.84 488 SER A O 1
ATOM 3930 N N . LEU A 1 489 ? -18.162 13.782 29.000 1.00 48.25 489 LEU A N 1
ATOM 3931 C CA . LEU A 1 489 ? -17.513 14.993 29.533 1.00 48.25 489 LEU A CA 1
ATOM 3932 C C . LEU A 1 489 ? -16.007 14.814 29.860 1.00 48.25 489 LEU A C 1
ATOM 3934 O O . LEU A 1 489 ? -15.312 15.795 30.120 1.00 48.25 489 LEU A O 1
ATOM 3938 N N . ARG A 1 490 ? -15.471 13.583 29.819 1.00 54.19 490 ARG A N 1
ATOM 3939 C CA . ARG A 1 490 ? -14.066 13.251 30.104 1.00 54.19 490 ARG A CA 1
ATOM 3940 C C . ARG A 1 490 ? -13.068 13.624 29.004 1.00 54.19 490 ARG A C 1
ATOM 3942 O O . ARG A 1 490 ? -11.869 13.602 29.271 1.00 54.19 490 ARG A O 1
ATOM 3949 N N . ALA A 1 491 ? -13.509 14.079 27.828 1.00 53.22 491 ALA A N 1
ATOM 3950 C CA . ALA A 1 491 ? -12.608 14.699 26.840 1.00 53.22 491 ALA A CA 1
ATOM 3951 C C . ALA A 1 491 ? -11.827 15.916 27.408 1.00 53.22 491 ALA A C 1
ATOM 3953 O O . ALA A 1 491 ? -10.801 16.332 26.860 1.00 53.22 491 ALA A O 1
ATOM 3954 N N . GLN A 1 492 ? -12.293 16.482 28.529 1.00 51.31 492 GLN A N 1
ATOM 3955 C CA . GLN A 1 492 ? -11.658 17.601 29.230 1.00 51.31 492 GLN A CA 1
ATOM 3956 C C . GLN A 1 492 ? -10.389 17.210 30.012 1.00 51.31 492 GLN A C 1
ATOM 3958 O O . GLN A 1 492 ? -9.558 18.078 30.260 1.00 51.31 492 GLN A O 1
ATOM 3963 N N . SER A 1 493 ? -10.193 15.931 30.366 1.00 57.97 493 SER A N 1
ATOM 3964 C CA . SER A 1 493 ? -8.996 15.463 31.093 1.00 57.97 493 SER A CA 1
ATOM 3965 C C . SER A 1 493 ? -7.871 14.941 30.189 1.00 57.97 493 SER A C 1
ATOM 3967 O O . SER A 1 493 ? -6.864 14.439 30.688 1.00 57.97 493 SER A O 1
ATOM 3969 N N . LEU A 1 494 ? -8.038 15.014 28.865 1.00 66.06 494 LEU A N 1
ATOM 3970 C CA . LEU A 1 494 ? -7.022 14.595 27.898 1.00 66.06 494 LEU A CA 1
ATOM 3971 C C . LEU A 1 494 ? -5.875 15.612 27.842 1.00 66.06 494 LEU A C 1
ATOM 3973 O O . LEU A 1 494 ? -6.126 16.817 27.787 1.00 66.06 494 LEU A O 1
ATOM 3977 N N . ASP A 1 495 ? -4.627 15.128 27.796 1.00 64.31 495 ASP A N 1
ATOM 3978 C CA . ASP A 1 495 ? -3.441 15.982 27.619 1.00 64.31 495 ASP A CA 1
ATOM 3979 C C . ASP A 1 495 ? -3.580 16.814 26.329 1.00 64.31 495 ASP A C 1
ATOM 3981 O O . ASP A 1 495 ? -3.595 16.241 25.239 1.00 64.31 495 ASP A O 1
ATOM 3985 N N . PRO A 1 496 ? -3.658 18.154 26.406 1.00 64.75 496 PRO A N 1
ATOM 3986 C CA . PRO A 1 496 ? -3.846 18.998 25.228 1.00 64.75 496 PRO A CA 1
ATOM 3987 C C . PRO A 1 496 ? -2.654 18.968 24.260 1.00 64.75 496 PRO A C 1
ATOM 3989 O O . PRO A 1 496 ? -2.762 19.485 23.151 1.00 64.75 496 PRO A O 1
ATOM 3992 N N . ASN A 1 497 ? -1.515 18.391 24.656 1.00 62.94 497 ASN A N 1
ATOM 3993 C CA . ASN A 1 497 ? -0.330 18.283 23.809 1.00 62.94 497 ASN A CA 1
ATOM 3994 C C . ASN A 1 497 ? -0.292 17.014 22.950 1.00 62.94 497 ASN A C 1
ATOM 3996 O O . ASN A 1 497 ? 0.694 16.820 22.234 1.00 62.94 497 ASN A O 1
ATOM 4000 N N . GLN A 1 498 ? -1.305 16.148 23.039 1.00 63.84 498 GLN A N 1
ATOM 4001 C CA . GLN A 1 498 ? -1.370 14.911 22.267 1.00 63.84 498 GLN A CA 1
ATOM 4002 C C . GLN A 1 498 ? -2.595 14.849 21.363 1.00 63.84 498 GLN A C 1
ATOM 4004 O O . GLN A 1 498 ? -3.669 15.345 21.696 1.00 63.84 498 GLN A O 1
ATOM 4009 N N . ASP A 1 499 ? -2.408 14.170 20.237 1.00 72.50 499 ASP A N 1
ATOM 4010 C CA . ASP A 1 499 ? -3.445 13.885 19.261 1.00 72.50 499 ASP A CA 1
ATOM 4011 C C . ASP A 1 499 ? -4.155 12.579 19.652 1.00 72.50 499 ASP A C 1
ATOM 4013 O O . ASP A 1 499 ? -3.577 11.491 19.569 1.00 72.50 499 ASP A O 1
ATOM 4017 N N . TYR A 1 500 ? -5.395 12.699 20.140 1.00 75.62 500 TYR A N 1
ATOM 4018 C CA . TYR A 1 500 ? -6.198 11.561 20.590 1.00 75.62 500 TYR A CA 1
ATOM 4019 C C . TYR A 1 500 ? -7.191 11.087 19.529 1.00 75.62 500 TYR A C 1
ATOM 4021 O O . TYR A 1 500 ? -7.893 11.849 18.859 1.00 75.62 500 TYR A O 1
ATOM 4029 N N . PHE A 1 501 ? -7.297 9.772 19.469 1.00 81.31 501 PHE A N 1
ATOM 4030 C CA . PHE A 1 501 ? -8.270 8.998 18.731 1.00 81.31 501 PHE A CA 1
ATOM 4031 C C . PHE A 1 501 ? -9.321 8.474 19.698 1.00 81.31 501 PHE A C 1
ATOM 4033 O O . PHE A 1 501 ? -9.058 8.272 20.886 1.00 81.31 501 PHE A O 1
ATOM 4040 N N . TYR A 1 502 ? -10.519 8.263 19.172 1.00 84.44 502 TYR A N 1
ATOM 4041 C CA . TYR A 1 502 ? -11.662 7.804 19.945 1.00 84.44 502 TYR A CA 1
ATOM 4042 C C . TYR A 1 502 ? -12.365 6.671 19.223 1.00 84.44 502 TYR A C 1
ATOM 4044 O O . TYR A 1 502 ? -12.552 6.703 18.010 1.00 84.44 502 TYR A O 1
ATOM 4052 N N . SER A 1 503 ? -12.811 5.711 20.006 1.00 86.31 503 SER A N 1
ATOM 4053 C CA . SER A 1 503 ? -13.723 4.666 19.578 1.00 86.31 503 SER A CA 1
ATOM 4054 C C . SER A 1 503 ? -14.593 4.292 20.764 1.00 86.31 503 SER A C 1
ATOM 4056 O O . SER A 1 503 ? -14.174 4.437 21.916 1.00 86.31 503 SER A O 1
ATOM 4058 N N . SER A 1 504 ? -15.790 3.809 20.490 1.00 88.44 504 SER A N 1
ATOM 4059 C CA . SER A 1 504 ? -16.670 3.280 21.517 1.00 88.44 504 SER A CA 1
ATOM 4060 C C . SER A 1 504 ? -17.484 2.126 20.971 1.00 88.44 504 SER A C 1
ATOM 4062 O O . SER A 1 504 ? -17.647 1.992 19.759 1.00 88.44 504 SER A O 1
ATOM 4064 N N . CYS A 1 505 ? -17.956 1.286 21.882 1.00 89.38 505 CYS A N 1
ATOM 4065 C CA . CYS A 1 505 ? -18.837 0.177 21.562 1.00 89.38 505 CYS A CA 1
ATOM 4066 C C . CYS A 1 505 ? -19.903 0.002 22.641 1.00 89.38 505 CYS A C 1
ATOM 4068 O O . CYS A 1 505 ? -19.744 0.433 23.794 1.00 89.38 505 CYS A O 1
ATOM 4070 N N . ARG A 1 506 ? -21.011 -0.632 22.258 1.00 90.94 506 ARG A N 1
ATOM 4071 C CA . ARG A 1 506 ? -22.051 -1.036 23.213 1.00 90.94 506 ARG A CA 1
ATOM 4072 C C . ARG A 1 506 ? -21.595 -2.283 23.960 1.00 90.94 506 ARG A C 1
ATOM 4074 O O . ARG A 1 506 ? -21.008 -3.175 23.367 1.00 90.94 506 ARG A O 1
ATOM 4081 N N . MET A 1 507 ? -21.878 -2.362 25.252 1.00 90.25 507 MET A N 1
ATOM 4082 C CA . MET A 1 507 ? -21.508 -3.525 26.067 1.00 90.25 507 MET A CA 1
ATOM 4083 C C . MET A 1 507 ? -22.648 -4.536 26.227 1.00 90.25 507 MET A C 1
ATOM 4085 O O . MET A 1 507 ? -22.386 -5.659 26.648 1.00 90.25 507 MET A O 1
ATOM 4089 N N . ASN A 1 508 ? -23.884 -4.144 25.889 1.00 90.69 508 ASN A N 1
ATOM 4090 C CA . ASN A 1 508 ? -25.039 -5.043 25.870 1.00 90.69 508 ASN A CA 1
ATOM 4091 C C . ASN A 1 508 ? -24.830 -6.150 24.830 1.00 90.69 508 ASN A C 1
ATOM 4093 O O . ASN A 1 508 ? -24.293 -5.881 23.757 1.00 90.69 508 ASN A O 1
ATOM 4097 N N . ASP A 1 509 ? -25.298 -7.356 25.143 1.00 91.75 509 ASP A N 1
ATOM 4098 C CA . ASP A 1 509 ? -25.390 -8.496 24.218 1.00 91.75 509 ASP A CA 1
ATOM 4099 C C . ASP A 1 509 ? -24.048 -8.969 23.629 1.00 91.75 509 ASP A C 1
ATOM 4101 O O . ASP A 1 509 ? -24.015 -9.746 22.675 1.00 91.75 509 ASP A O 1
ATOM 4105 N N . VAL A 1 510 ? -22.926 -8.543 24.221 1.00 92.00 510 VAL A N 1
ATOM 4106 C CA . VAL A 1 510 ? -21.593 -9.045 23.876 1.00 92.00 510 VAL A CA 1
ATOM 4107 C C . VAL A 1 510 ? -21.482 -10.513 24.284 1.00 92.00 510 VAL A C 1
ATOM 4109 O O . VAL A 1 510 ? -21.678 -10.871 25.448 1.00 92.00 510 VAL A O 1
ATOM 4112 N N . THR A 1 511 ? -21.104 -11.356 23.329 1.00 92.38 511 THR A N 1
ATOM 4113 C CA . THR A 1 511 ? -20.891 -12.797 23.515 1.00 92.38 511 THR A CA 1
ATOM 4114 C C . THR A 1 511 ? -19.423 -13.151 23.640 1.00 92.38 511 THR A C 1
ATOM 4116 O O . THR A 1 511 ? -19.079 -14.020 24.436 1.00 92.38 511 THR A O 1
ATOM 4119 N N . SER A 1 512 ? -18.540 -12.457 22.923 1.00 91.62 512 SER A N 1
ATOM 4120 C CA . SER A 1 512 ? -17.106 -12.716 23.005 1.00 91.62 512 SER A CA 1
ATOM 4121 C C . SER A 1 512 ? -16.256 -11.486 22.696 1.00 91.62 512 SER A C 1
ATOM 4123 O O . SER A 1 512 ? -16.705 -10.500 22.104 1.00 91.62 512 SER A O 1
ATOM 4125 N N . VAL A 1 513 ? -15.001 -11.528 23.144 1.00 92.12 513 VAL A N 1
ATOM 4126 C CA . VAL A 1 513 ? -14.029 -10.440 22.993 1.00 92.12 513 VAL A CA 1
ATOM 4127 C C . VAL A 1 513 ? -12.701 -11.000 22.508 1.00 92.12 513 VAL A C 1
ATOM 4129 O O . VAL A 1 513 ? -12.154 -11.923 23.101 1.00 92.12 513 VAL A O 1
ATOM 4132 N N . THR A 1 514 ? -12.143 -10.412 21.456 1.00 93.75 514 THR A N 1
ATOM 4133 C CA . THR A 1 514 ? -10.835 -10.766 20.895 1.00 93.75 514 THR A CA 1
ATOM 4134 C C . THR A 1 514 ? -9.848 -9.620 21.139 1.00 93.75 514 THR A C 1
ATOM 4136 O O . THR A 1 514 ? -9.986 -8.551 20.533 1.00 93.75 514 THR A O 1
ATOM 4139 N N . PRO A 1 515 ? -8.873 -9.788 22.049 1.00 91.06 515 PRO A N 1
ATOM 4140 C CA . PRO A 1 515 ? -7.852 -8.778 22.299 1.00 91.06 515 PRO A CA 1
ATOM 4141 C C . PRO A 1 515 ? -6.863 -8.617 21.143 1.00 91.06 515 PRO A C 1
ATOM 4143 O O . PRO A 1 515 ? -6.448 -9.597 20.532 1.00 91.06 515 PRO A O 1
ATOM 4146 N N . CYS A 1 516 ? -6.424 -7.382 20.901 1.00 90.25 516 CYS A N 1
ATOM 4147 C CA . CYS A 1 516 ? -5.272 -7.064 20.058 1.00 90.25 516 CYS A CA 1
ATOM 4148 C C . CYS A 1 516 ? -4.102 -6.636 20.947 1.00 90.25 516 CYS A C 1
ATOM 4150 O O . CYS A 1 516 ? -4.231 -5.673 21.712 1.00 90.25 516 CYS A O 1
ATOM 4152 N N . ILE A 1 517 ? -2.960 -7.318 20.838 1.00 84.25 517 ILE A N 1
ATOM 4153 C CA . ILE A 1 517 ? -1.777 -7.050 21.665 1.00 84.25 517 ILE A CA 1
ATOM 4154 C C . ILE A 1 517 ? -0.665 -6.368 20.876 1.00 84.25 517 ILE A C 1
ATOM 4156 O O . ILE A 1 517 ? -0.446 -6.634 19.704 1.00 84.25 517 ILE A O 1
ATOM 4160 N N . ASN A 1 518 ? 0.077 -5.477 21.518 1.00 76.75 518 ASN A N 1
ATOM 4161 C CA . ASN A 1 518 ? 1.282 -4.915 20.932 1.00 76.75 518 ASN A CA 1
ATOM 4162 C C . ASN A 1 518 ? 2.429 -5.924 21.055 1.00 76.75 518 ASN A C 1
ATOM 4164 O O . ASN A 1 518 ? 3.125 -5.942 22.071 1.00 76.75 518 ASN A O 1
ATOM 4168 N N . GLU A 1 519 ? 2.613 -6.757 20.028 1.00 72.00 519 GLU A N 1
ATOM 4169 C CA . GLU A 1 519 ? 3.699 -7.750 19.965 1.00 72.00 519 GLU A CA 1
ATOM 4170 C C . GLU A 1 519 ? 5.095 -7.112 19.972 1.00 72.00 519 GLU A C 1
ATOM 4172 O O . GLU A 1 519 ? 6.063 -7.745 20.392 1.00 72.00 519 GLU A O 1
ATOM 4177 N N . ASP A 1 520 ? 5.203 -5.847 19.558 1.00 65.56 520 ASP A N 1
ATOM 4178 C CA . ASP A 1 520 ? 6.471 -5.117 19.574 1.00 65.56 520 ASP A CA 1
ATOM 4179 C C . ASP A 1 520 ? 6.822 -4.593 20.984 1.00 65.56 520 ASP A C 1
ATOM 4181 O O . ASP A 1 520 ? 7.971 -4.231 21.245 1.00 65.56 520 ASP A O 1
ATOM 4185 N N . HIS A 1 521 ? 5.869 -4.561 21.926 1.00 63.97 521 HIS A N 1
ATOM 4186 C CA . HIS A 1 521 ? 6.121 -4.099 23.290 1.00 63.97 521 HIS A CA 1
ATOM 4187 C C . HIS A 1 521 ? 6.530 -5.258 24.224 1.00 63.97 521 HIS A C 1
ATOM 4189 O O . HIS A 1 521 ? 5.833 -6.273 24.268 1.00 63.97 521 HIS A O 1
ATOM 4195 N N . PRO A 1 522 ? 7.578 -5.111 25.066 1.00 57.59 522 PRO A N 1
ATOM 4196 C CA . PRO A 1 522 ? 8.047 -6.177 25.965 1.00 57.59 522 PRO A CA 1
ATOM 4197 C C . PRO A 1 522 ? 6.971 -6.763 26.890 1.00 57.59 522 PRO A C 1
ATOM 4199 O O . PRO A 1 522 ? 6.963 -7.961 27.154 1.00 57.59 522 PRO A O 1
ATOM 4202 N N . ASP A 1 523 ? 6.058 -5.917 27.375 1.00 61.72 523 ASP A N 1
ATOM 4203 C CA . ASP A 1 523 ? 4.943 -6.322 28.245 1.00 61.72 523 ASP A CA 1
ATOM 4204 C C . ASP A 1 523 ? 3.689 -6.819 27.481 1.00 61.72 523 ASP A C 1
ATOM 4206 O O . ASP A 1 523 ? 2.679 -7.087 28.128 1.00 61.72 523 ASP A O 1
ATOM 4210 N N . LYS A 1 524 ? 3.723 -6.928 26.139 1.00 69.06 524 LYS A N 1
ATOM 4211 C CA . LYS A 1 524 ? 2.621 -7.422 25.277 1.00 69.06 524 LYS A CA 1
ATOM 4212 C C . LYS A 1 524 ? 1.240 -6.865 25.642 1.00 69.06 524 LYS A C 1
ATOM 4214 O O . LYS A 1 524 ? 0.314 -7.582 26.016 1.00 69.06 524 LYS A O 1
ATOM 4219 N N . LEU A 1 525 ? 1.125 -5.548 25.583 1.00 73.94 525 LEU A N 1
ATOM 4220 C CA . LEU A 1 525 ? -0.014 -4.814 26.129 1.00 73.94 525 LEU A CA 1
ATOM 4221 C C . LEU A 1 525 ? -1.212 -4.833 25.186 1.00 73.94 525 LEU A C 1
ATOM 4223 O O . LEU A 1 525 ? -1.035 -4.813 23.972 1.00 73.94 525 LEU A O 1
ATOM 4227 N N . VAL A 1 526 ? -2.424 -4.795 25.736 1.00 82.94 526 VAL A N 1
ATOM 4228 C CA . VAL A 1 526 ? -3.652 -4.723 24.940 1.00 82.94 526 VAL A CA 1
ATOM 4229 C C . VAL A 1 526 ? -3.821 -3.302 24.415 1.00 82.94 526 VAL A C 1
ATOM 4231 O O . VAL A 1 526 ? -3.882 -2.347 25.188 1.00 82.94 526 VAL A O 1
ATOM 4234 N N . ILE A 1 527 ? -3.899 -3.162 23.095 1.00 84.25 527 ILE A N 1
ATOM 4235 C CA . ILE A 1 527 ? -4.025 -1.867 22.406 1.00 84.25 527 ILE A CA 1
ATOM 4236 C C . ILE A 1 527 ? -5.416 -1.633 21.813 1.00 84.25 527 ILE A C 1
ATOM 4238 O O . ILE A 1 527 ? -5.752 -0.493 21.487 1.00 84.25 527 ILE A O 1
ATOM 4242 N N . GLY A 1 528 ? -6.233 -2.683 21.735 1.00 91.00 528 GLY A N 1
ATOM 4243 C CA . GLY A 1 528 ? -7.634 -2.616 21.342 1.00 91.00 528 GLY A CA 1
ATOM 4244 C C . GLY A 1 528 ? -8.346 -3.953 21.506 1.00 91.00 528 GLY A C 1
ATOM 4245 O O . GLY A 1 528 ? -7.728 -4.966 21.847 1.00 91.00 528 GLY A O 1
ATOM 4246 N N . LEU A 1 529 ? -9.659 -3.937 21.294 1.00 93.38 529 LEU A N 1
ATOM 4247 C CA . LEU A 1 529 ? -10.559 -5.073 21.482 1.00 93.38 529 LEU A CA 1
ATOM 4248 C C . LEU A 1 529 ? -11.543 -5.157 20.312 1.00 93.38 529 LEU A C 1
ATOM 4250 O O . LEU A 1 529 ? -12.108 -4.142 19.903 1.00 93.38 529 LEU A O 1
ATOM 4254 N N . LEU A 1 530 ? -11.764 -6.371 19.809 1.00 95.56 530 LEU A N 1
ATOM 4255 C CA . LEU A 1 530 ? -12.824 -6.700 18.858 1.00 95.56 530 LEU A CA 1
ATOM 4256 C C . LEU A 1 530 ? -13.928 -7.462 19.597 1.00 95.56 530 LEU A C 1
ATOM 4258 O O . LEU A 1 530 ? -13.691 -8.553 20.111 1.00 95.56 530 LEU A O 1
ATOM 4262 N N . PHE A 1 531 ? -15.117 -6.884 19.650 1.00 94.56 531 PHE A N 1
ATOM 4263 C CA . PHE A 1 531 ? -16.304 -7.448 20.281 1.00 94.56 531 PHE A CA 1
ATOM 4264 C C . PHE A 1 531 ? -17.150 -8.189 19.252 1.00 94.56 531 PHE A C 1
ATOM 4266 O O . PHE A 1 531 ? -17.274 -7.729 18.116 1.00 94.56 531 PHE A O 1
ATOM 4273 N N . GLN A 1 532 ? -17.737 -9.309 19.666 1.00 94.88 532 GLN A N 1
ATOM 4274 C CA . GLN A 1 532 ? -18.776 -10.026 18.930 1.00 94.88 532 GLN A CA 1
ATOM 4275 C C . GLN A 1 532 ? -20.058 -10.018 19.761 1.00 94.88 532 GLN A C 1
ATOM 4277 O O . GLN A 1 532 ? -20.004 -10.154 20.987 1.00 94.88 532 GLN A O 1
ATOM 4282 N N . TYR A 1 533 ? -21.191 -9.840 19.092 1.00 93.88 533 TYR A N 1
ATOM 4283 C CA . TYR A 1 533 ? -22.508 -9.732 19.713 1.00 93.88 533 TYR A CA 1
ATOM 4284 C C . TYR A 1 533 ? -23.360 -10.969 19.413 1.00 93.88 533 TYR A C 1
ATOM 4286 O O . TYR A 1 533 ? -23.041 -11.769 18.533 1.00 93.88 533 TYR A O 1
ATOM 4294 N N . GLU A 1 534 ? -24.451 -11.142 20.157 1.00 91.44 534 GLU A N 1
ATOM 4295 C CA . GLU A 1 534 ? -25.368 -12.282 20.012 1.00 91.44 534 GLU A CA 1
ATOM 4296 C C . GLU A 1 534 ? -26.025 -12.361 18.624 1.00 91.44 534 GLU A C 1
ATOM 4298 O O . GLU A 1 534 ? -26.272 -13.453 18.118 1.00 91.44 534 GLU A O 1
ATOM 4303 N N . ASP A 1 535 ? -26.231 -11.218 17.969 1.00 88.88 535 ASP A N 1
ATOM 4304 C CA . ASP A 1 535 ? -26.752 -11.118 16.601 1.00 88.88 535 ASP A CA 1
ATOM 4305 C C . ASP A 1 535 ? -25.677 -11.329 15.510 1.00 88.88 535 ASP A C 1
ATOM 4307 O O . ASP A 1 535 ? -25.968 -11.232 14.315 1.00 88.88 535 ASP A O 1
ATOM 4311 N N . GLY A 1 536 ? -24.435 -11.624 15.908 1.00 86.25 536 GLY A N 1
ATOM 4312 C CA . GLY A 1 536 ? -23.285 -11.783 15.020 1.00 86.25 536 GLY A CA 1
ATOM 4313 C C . GLY A 1 536 ? -22.633 -10.470 14.579 1.00 86.25 536 GLY A C 1
ATOM 4314 O O . GLY A 1 536 ? -21.671 -10.511 13.813 1.00 86.25 536 GLY A O 1
ATOM 4315 N N . HIS A 1 537 ? -23.115 -9.314 15.049 1.00 89.88 537 HIS A N 1
ATOM 4316 C CA . HIS A 1 537 ? -22.475 -8.017 14.819 1.00 89.88 537 HIS A CA 1
ATOM 4317 C C . HIS A 1 537 ? -21.074 -7.975 15.434 1.00 89.88 537 HIS A C 1
ATOM 4319 O O . HIS A 1 537 ? -20.767 -8.715 16.376 1.00 89.88 537 HIS A O 1
ATOM 4325 N N . ARG A 1 538 ? -20.209 -7.096 14.916 1.00 93.94 538 ARG A N 1
ATOM 4326 C CA . ARG A 1 538 ? -18.872 -6.859 15.469 1.00 93.94 538 ARG A CA 1
ATOM 4327 C C . ARG A 1 538 ? -18.564 -5.376 15.590 1.00 93.94 538 ARG A C 1
ATOM 4329 O O . ARG A 1 538 ? -18.804 -4.580 14.681 1.00 93.94 538 ARG A O 1
ATOM 4336 N N . GLU A 1 539 ? -17.920 -5.015 16.695 1.00 93.00 539 GLU A N 1
ATOM 4337 C CA . GLU A 1 539 ? -17.418 -3.659 16.939 1.00 93.00 539 GLU A CA 1
ATOM 4338 C C . GLU A 1 539 ? -15.978 -3.692 17.422 1.00 93.00 539 GLU A C 1
ATOM 4340 O O . GLU A 1 539 ? -15.543 -4.620 18.097 1.00 93.00 539 GLU A O 1
ATOM 4345 N N . CYS A 1 540 ? -15.219 -2.661 17.068 1.00 93.12 540 CYS A N 1
ATOM 4346 C CA . CYS A 1 540 ? -13.814 -2.552 17.414 1.00 93.12 540 CYS A CA 1
ATOM 4347 C C . CYS A 1 540 ? -13.567 -1.262 18.195 1.00 93.12 540 CYS A C 1
ATOM 4349 O O . CYS A 1 540 ? -14.025 -0.193 17.788 1.00 93.12 540 CYS A O 1
ATOM 4351 N N . VAL A 1 541 ? -12.788 -1.352 19.273 1.00 91.25 541 VAL A N 1
ATOM 4352 C CA . VAL A 1 541 ? -12.282 -0.190 20.017 1.00 91.25 541 VAL A CA 1
ATOM 4353 C C . VAL A 1 541 ? -10.763 -0.232 20.134 1.00 91.25 541 VAL A C 1
ATOM 4355 O O . VAL A 1 541 ? -10.159 -1.302 20.203 1.00 91.25 541 VAL A O 1
ATOM 4358 N N . GLY A 1 542 ? -10.145 0.944 20.187 1.00 89.25 542 GLY A N 1
ATOM 4359 C CA . GLY A 1 542 ? -8.699 1.105 20.231 1.00 89.25 542 GLY A CA 1
ATOM 4360 C C . GLY A 1 542 ? -8.024 0.815 18.893 1.00 89.25 542 GLY A C 1
ATOM 4361 O O . GLY A 1 542 ? -8.621 0.932 17.822 1.00 89.25 542 GLY A O 1
ATOM 4362 N N . GLN A 1 543 ? -6.746 0.454 18.967 1.00 90.62 543 GLN A N 1
ATOM 4363 C CA . GLN A 1 543 ? -5.974 0.027 17.807 1.00 90.62 543 GLN A CA 1
ATOM 4364 C C . GLN A 1 543 ? -6.251 -1.438 17.493 1.00 90.62 543 GLN A C 1
ATOM 4366 O O . GLN A 1 543 ? -6.304 -2.274 18.394 1.00 90.62 543 GLN A O 1
ATOM 4371 N N . MET A 1 544 ? -6.349 -1.763 16.209 1.00 92.25 544 MET A N 1
ATOM 4372 C CA . MET A 1 544 ? -6.635 -3.120 15.769 1.00 92.25 544 MET A CA 1
ATOM 4373 C C . MET A 1 544 ? -5.753 -3.533 14.605 1.00 92.25 544 MET A C 1
ATOM 4375 O O . MET A 1 544 ? -5.804 -2.972 13.507 1.00 92.25 544 MET A O 1
ATOM 4379 N N . ARG A 1 545 ? -4.962 -4.566 14.873 1.00 91.75 545 ARG A N 1
ATOM 4380 C CA . ARG A 1 545 ? -4.128 -5.281 13.921 1.00 91.75 545 ARG A CA 1
ATOM 4381 C C . ARG A 1 545 ? -4.534 -6.741 13.955 1.00 91.75 545 ARG A C 1
ATOM 4383 O O . ARG A 1 545 ? -4.315 -7.412 14.958 1.00 91.75 545 ARG A O 1
ATOM 4390 N N . LEU A 1 546 ? -5.115 -7.230 12.864 1.00 93.50 546 LEU A N 1
ATOM 4391 C CA . LEU A 1 546 ? -5.581 -8.616 12.803 1.00 93.50 546 LEU A CA 1
ATOM 4392 C C . LEU A 1 546 ? -4.423 -9.627 12.876 1.00 93.50 546 LEU A C 1
ATOM 4394 O O . LEU A 1 546 ? -4.640 -10.764 13.265 1.00 93.50 546 LEU A O 1
ATOM 4398 N N . ASP A 1 547 ? -3.183 -9.231 12.553 1.00 92.25 547 ASP A N 1
ATOM 4399 C CA . ASP A 1 547 ? -2.004 -10.093 12.737 1.00 92.25 547 ASP A CA 1
ATOM 4400 C C . ASP A 1 547 ? -1.531 -10.189 14.197 1.00 92.25 547 ASP A C 1
ATOM 4402 O O . ASP A 1 547 ? -0.648 -10.984 14.508 1.00 92.25 547 ASP A O 1
ATOM 4406 N N . TRP A 1 548 ? -2.108 -9.374 15.082 1.00 90.94 548 TRP A N 1
ATOM 4407 C CA . TRP A 1 548 ? -1.773 -9.247 16.501 1.00 90.94 548 TRP A CA 1
ATOM 4408 C C . TRP A 1 548 ? -2.953 -9.588 17.424 1.00 90.94 548 TRP A C 1
ATOM 4410 O O . TRP A 1 548 ? -2.911 -9.323 18.630 1.00 90.94 548 TRP A O 1
ATOM 4420 N N . THR A 1 549 ? -4.031 -10.148 16.875 1.00 91.56 549 THR A N 1
ATOM 4421 C CA . THR A 1 549 ? -5.153 -10.631 17.679 1.00 91.56 549 THR A CA 1
ATOM 4422 C C . THR A 1 549 ? -4.797 -11.932 18.383 1.00 91.56 549 THR A C 1
ATOM 4424 O O . THR A 1 549 ? -4.161 -12.809 17.800 1.00 91.56 549 THR A O 1
ATOM 4427 N N . THR A 1 550 ? -5.231 -12.066 19.631 1.00 89.62 550 THR A N 1
ATOM 4428 C CA . THR A 1 550 ? -5.102 -13.303 20.409 1.00 89.62 550 THR A CA 1
ATOM 4429 C C . THR A 1 550 ? -6.351 -14.170 20.272 1.00 89.62 550 THR A C 1
ATOM 4431 O O . THR A 1 550 ? -7.297 -13.797 19.582 1.00 89.62 550 THR A O 1
ATOM 4434 N N . ASP A 1 551 ? -6.391 -15.297 20.985 1.00 88.25 551 ASP A N 1
ATOM 4435 C CA . ASP A 1 551 ? -7.591 -16.127 21.077 1.00 88.25 551 ASP A CA 1
ATOM 4436 C C . ASP A 1 551 ? -8.799 -15.325 21.582 1.00 88.25 551 ASP A C 1
ATOM 4438 O O . ASP A 1 551 ? -8.690 -14.497 22.498 1.00 88.25 551 ASP A O 1
ATOM 4442 N N . THR A 1 552 ? -9.955 -15.602 20.983 1.00 88.81 552 THR A N 1
ATOM 4443 C CA . THR A 1 552 ? -11.245 -15.052 21.393 1.00 88.81 552 THR A CA 1
ATOM 4444 C C . THR A 1 552 ? -11.633 -15.568 22.779 1.00 88.81 552 THR A C 1
ATOM 4446 O O . THR A 1 552 ? -11.482 -16.747 23.103 1.00 88.81 552 THR A O 1
ATOM 4449 N N . ILE A 1 553 ? -12.128 -14.661 23.616 1.00 87.50 553 ILE A N 1
ATOM 4450 C CA . ILE A 1 553 ? -12.541 -14.917 24.992 1.00 87.50 553 ILE A CA 1
ATOM 4451 C C . ILE A 1 553 ? -14.065 -14.858 25.052 1.00 87.50 553 ILE A C 1
ATOM 4453 O O . ILE A 1 553 ? -14.648 -13.796 24.842 1.00 87.50 553 ILE A O 1
ATOM 4457 N N . GLU A 1 554 ? -14.696 -15.978 25.388 1.00 88.12 554 GLU A N 1
ATOM 4458 C CA . GLU A 1 554 ? -16.141 -16.038 25.620 1.00 88.12 554 GLU A CA 1
ATOM 4459 C C . GLU A 1 554 ? -16.538 -15.259 26.878 1.00 88.12 554 GLU A C 1
ATOM 4461 O O . GLU A 1 554 ? -15.881 -15.336 27.927 1.00 88.12 554 GLU A O 1
ATOM 4466 N N . VAL A 1 555 ? -17.636 -14.514 26.778 1.00 83.62 555 VAL A N 1
ATOM 4467 C CA . VAL A 1 555 ? -18.210 -13.782 27.900 1.00 83.62 555 VAL A CA 1
ATOM 4468 C C . VAL A 1 555 ? -18.905 -14.766 28.830 1.00 83.62 555 VAL A C 1
ATOM 4470 O O . VAL A 1 555 ? -19.942 -15.355 28.529 1.00 83.62 555 VAL A O 1
ATOM 4473 N N . ASP A 1 556 ? -18.333 -14.914 30.019 1.00 74.75 556 ASP A N 1
ATOM 4474 C CA . ASP A 1 556 ? -18.949 -15.661 31.103 1.00 74.75 556 ASP A CA 1
ATOM 4475 C C . ASP A 1 556 ? -20.152 -14.881 31.651 1.00 74.75 556 ASP A C 1
ATOM 4477 O O . ASP A 1 556 ? -19.983 -13.952 32.444 1.00 74.75 556 ASP A O 1
ATOM 4481 N N . ARG A 1 557 ? -21.370 -15.283 31.260 1.00 65.81 557 ARG A N 1
ATOM 4482 C CA . ARG A 1 557 ? -22.632 -14.677 31.729 1.00 65.81 557 ARG A CA 1
ATOM 4483 C C . ARG A 1 557 ? -22.816 -14.761 33.255 1.00 65.81 557 ARG A C 1
ATOM 4485 O O . ARG A 1 557 ? -23.649 -14.043 33.802 1.00 65.81 557 ARG A O 1
ATOM 4492 N N . THR A 1 558 ? -22.047 -15.597 33.965 1.00 61.69 558 THR A N 1
ATOM 4493 C CA . THR A 1 558 ? -22.061 -15.633 35.439 1.00 61.69 558 THR A CA 1
ATOM 4494 C C . THR A 1 558 ? -21.238 -14.501 36.064 1.00 61.69 558 THR A C 1
ATOM 4496 O O . THR A 1 558 ? -21.482 -14.112 37.210 1.00 61.69 558 THR A O 1
ATOM 4499 N N . ARG A 1 559 ? -20.294 -13.914 35.314 1.00 61.94 559 ARG A N 1
ATOM 4500 C CA . ARG A 1 559 ? -19.513 -12.745 35.729 1.00 61.94 559 ARG A CA 1
ATOM 4501 C C . ARG A 1 559 ? -20.146 -11.458 35.220 1.00 61.94 559 ARG A C 1
ATOM 4503 O O . ARG A 1 559 ? -20.470 -11.305 34.051 1.00 61.94 559 ARG A O 1
ATOM 4510 N N . ARG A 1 560 ? -20.276 -10.484 36.122 1.00 68.94 560 ARG A N 1
ATOM 4511 C CA . ARG A 1 560 ? -20.996 -9.231 35.844 1.00 68.94 560 ARG A CA 1
ATOM 4512 C C . ARG A 1 560 ? -20.170 -8.180 35.093 1.00 68.94 560 ARG A C 1
ATOM 4514 O O . ARG A 1 560 ? -20.759 -7.219 34.606 1.00 68.94 560 ARG A O 1
ATOM 4521 N N . THR A 1 561 ? -18.841 -8.317 35.030 1.00 78.75 561 THR A N 1
ATOM 4522 C CA . THR A 1 561 ? -17.951 -7.259 34.523 1.00 78.75 561 THR A CA 1
ATOM 4523 C C . THR A 1 561 ? -16.711 -7.788 33.788 1.00 78.75 561 THR A C 1
ATOM 4525 O O . THR A 1 561 ? -16.146 -8.827 34.133 1.00 78.75 561 THR A O 1
ATOM 4528 N N . LEU A 1 562 ? -16.258 -7.019 32.797 1.00 83.00 562 LEU A N 1
ATOM 4529 C CA . LEU A 1 562 ? -14.941 -7.058 32.167 1.00 83.00 562 LEU A CA 1
ATOM 4530 C C . LEU A 1 562 ? -13.943 -6.249 33.009 1.00 83.00 562 LEU A C 1
ATOM 4532 O O . LEU A 1 562 ? -14.174 -5.076 33.286 1.00 83.00 562 LEU A O 1
ATOM 4536 N N . ARG A 1 563 ? -12.803 -6.835 33.385 1.00 78.19 563 ARG A N 1
ATOM 4537 C CA . ARG A 1 563 ? -11.780 -6.146 34.188 1.00 78.19 563 ARG A CA 1
ATOM 4538 C C . ARG A 1 563 ? -10.637 -5.621 33.315 1.00 78.19 563 ARG A C 1
ATOM 4540 O O . ARG A 1 563 ? -9.896 -6.395 32.708 1.00 78.19 563 ARG A O 1
ATOM 4547 N N . VAL A 1 564 ? -10.460 -4.302 33.298 1.00 78.19 564 VAL A N 1
ATOM 4548 C CA . VAL A 1 564 ? -9.454 -3.601 32.484 1.00 78.19 564 VAL A CA 1
ATOM 4549 C C . VAL A 1 564 ? -8.446 -2.906 33.396 1.00 78.19 564 VAL A C 1
ATOM 4551 O O . VAL A 1 564 ? -8.814 -2.115 34.258 1.00 78.19 564 VAL A O 1
ATOM 4554 N N . GLY A 1 565 ? -7.164 -3.212 33.237 1.00 70.81 565 GLY A N 1
ATOM 4555 C CA . GLY A 1 565 ? -6.062 -2.603 33.979 1.00 70.81 565 GLY A CA 1
ATOM 4556 C C . GLY A 1 565 ? -5.355 -1.562 33.134 1.00 70.81 565 GLY A C 1
ATOM 4557 O O . GLY A 1 565 ? -5.123 -1.782 31.956 1.00 70.81 565 GLY A O 1
ATOM 4558 N N . MET A 1 566 ? -4.981 -0.435 33.721 1.00 69.25 566 MET A N 1
ATOM 4559 C CA . MET A 1 566 ? -4.271 0.654 33.046 1.00 69.25 566 MET A CA 1
ATOM 4560 C C . MET A 1 566 ? -3.000 0.980 33.828 1.00 69.25 566 MET A C 1
ATOM 4562 O O . MET A 1 566 ? -3.064 1.095 35.050 1.00 69.25 566 MET A O 1
ATOM 4566 N N . THR A 1 567 ? -1.843 1.128 33.185 1.00 60.31 567 THR A N 1
ATOM 4567 C CA . THR A 1 567 ? -0.639 1.619 33.871 1.00 60.31 567 THR A CA 1
ATOM 4568 C C . THR A 1 567 ? -0.752 3.110 34.147 1.00 60.31 567 THR A C 1
ATOM 4570 O O . THR A 1 567 ? -1.260 3.873 33.326 1.00 60.31 567 THR A O 1
ATOM 4573 N N . LYS A 1 568 ? -0.231 3.559 35.294 1.00 52.97 568 LYS A N 1
ATOM 4574 C CA . LYS A 1 568 ? -0.021 4.995 35.503 1.00 52.97 568 LYS A CA 1
ATOM 4575 C C . LYS A 1 568 ? 1.153 5.481 34.640 1.00 52.97 568 LYS A C 1
ATOM 4577 O O . LYS A 1 568 ? 2.198 4.821 34.642 1.00 52.97 568 LYS A O 1
ATOM 4582 N N . PRO A 1 569 ? 1.044 6.650 33.986 1.00 49.25 569 PRO A N 1
ATOM 4583 C CA . PRO A 1 569 ? 2.180 7.253 33.308 1.00 49.25 569 PRO A CA 1
ATOM 4584 C C . PRO A 1 569 ? 3.266 7.566 34.346 1.00 49.25 569 PRO A C 1
ATOM 4586 O O . PRO A 1 569 ? 3.016 8.249 35.342 1.00 49.25 569 PRO A O 1
ATOM 4589 N N . LYS A 1 570 ? 4.486 7.055 34.149 1.00 43.84 570 LYS A N 1
ATOM 4590 C CA . LYS A 1 570 ? 5.645 7.446 34.966 1.00 43.84 570 LYS A CA 1
ATOM 4591 C C . LYS A 1 570 ? 5.873 8.960 34.808 1.00 43.84 570 LYS A C 1
ATOM 4593 O O . LYS A 1 570 ? 5.986 9.471 33.702 1.00 43.84 570 LYS A O 1
ATOM 4598 N N . ILE A 1 571 ? 5.929 9.712 35.904 1.00 38.47 571 ILE A N 1
ATOM 4599 C CA . ILE A 1 571 ? 6.339 11.124 35.878 1.00 38.47 571 ILE A CA 1
ATOM 4600 C C . ILE A 1 571 ? 7.839 11.150 36.180 1.00 38.47 571 ILE A C 1
ATOM 4602 O O . ILE A 1 571 ? 8.256 10.681 37.237 1.00 38.47 571 ILE A O 1
ATOM 4606 N N . ARG A 1 572 ? 8.669 11.680 35.273 1.00 32.91 572 ARG A N 1
ATOM 4607 C CA . ARG A 1 572 ? 10.074 11.995 35.590 1.00 32.91 572 ARG A CA 1
ATOM 4608 C C . ARG A 1 572 ? 10.153 13.411 36.171 1.00 32.91 572 ARG A C 1
ATOM 4610 O O . ARG A 1 572 ? 9.418 14.295 35.735 1.00 32.91 572 ARG A O 1
ATOM 4617 N N . ASN A 1 573 ? 11.050 13.619 37.140 1.00 33.62 573 ASN A N 1
ATOM 4618 C CA . ASN A 1 573 ? 11.292 14.883 37.856 1.00 33.62 573 ASN A CA 1
ATOM 4619 C C . ASN A 1 573 ? 11.610 16.066 36.920 1.00 33.62 573 ASN A C 1
ATOM 4621 O O . ASN A 1 573 ? 12.776 16.393 36.751 1.00 33.62 573 ASN A O 1
ATOM 4625 N N . ARG A 1 574 ? 10.585 16.689 36.318 1.00 35.84 574 ARG A N 1
ATOM 4626 C CA . ARG A 1 574 ? 10.495 18.092 35.839 1.00 35.84 574 ARG A CA 1
ATOM 4627 C C . ARG A 1 574 ? 9.024 18.514 35.635 1.00 35.84 574 ARG A C 1
ATOM 4629 O O . ARG A 1 574 ? 8.712 19.239 34.694 1.00 35.84 574 ARG A O 1
ATOM 4636 N N . GLY A 1 575 ? 8.097 17.997 36.449 1.00 34.97 575 GLY A N 1
ATOM 4637 C CA . GLY A 1 575 ? 6.679 18.393 36.399 1.00 34.97 575 GLY A CA 1
ATOM 4638 C C . GLY A 1 575 ? 5.947 18.101 35.080 1.00 34.97 575 GLY A C 1
ATOM 4639 O O . GLY A 1 575 ? 4.884 18.666 34.847 1.00 34.97 575 GLY A O 1
ATOM 4640 N N . ARG A 1 576 ? 6.486 17.236 34.207 1.00 33.94 576 ARG A N 1
ATOM 4641 C CA . ARG A 1 576 ? 5.816 16.793 32.974 1.00 33.94 576 ARG A CA 1
ATOM 4642 C C . ARG A 1 576 ? 5.651 15.270 32.988 1.00 33.94 576 ARG A C 1
ATOM 4644 O O . ARG A 1 576 ? 6.650 14.578 33.205 1.00 33.94 576 ARG A O 1
ATOM 4651 N N . PRO A 1 577 ? 4.441 14.728 32.751 1.00 34.41 577 PRO A N 1
ATOM 4652 C CA . PRO A 1 577 ? 4.258 13.290 32.600 1.00 34.41 577 PRO A CA 1
ATOM 4653 C C . PRO A 1 577 ? 5.066 12.797 31.393 1.00 34.41 577 PRO A C 1
ATOM 4655 O O . PRO A 1 577 ? 4.990 13.346 30.291 1.00 34.41 577 PRO A O 1
ATOM 4658 N N . PHE A 1 578 ? 5.906 11.794 31.633 1.00 32.38 578 PHE A N 1
ATOM 4659 C CA . PHE A 1 578 ? 6.755 11.154 30.634 1.00 32.38 578 PHE A CA 1
ATOM 4660 C C . PHE A 1 578 ? 6.695 9.655 30.905 1.00 32.38 578 PHE A C 1
ATOM 4662 O O . PHE A 1 578 ? 7.601 9.053 31.478 1.00 32.38 578 PHE A O 1
ATOM 4669 N N . GLY A 1 579 ? 5.551 9.079 30.567 1.00 35.84 579 GLY A N 1
ATOM 4670 C CA . GLY A 1 579 ? 5.296 7.666 30.731 1.00 35.84 579 GLY A CA 1
ATOM 4671 C C . GLY A 1 579 ? 4.161 7.274 29.818 1.00 35.84 579 GLY A C 1
ATOM 4672 O O . GLY A 1 579 ? 3.154 7.974 29.750 1.00 35.84 579 GLY A O 1
ATOM 4673 N N . GLU A 1 580 ? 4.367 6.188 29.098 1.00 35.56 580 GLU A N 1
ATOM 4674 C CA . GLU A 1 580 ? 3.327 5.588 28.290 1.00 35.56 580 GLU A CA 1
ATOM 4675 C C . GLU A 1 580 ? 2.284 4.967 29.236 1.00 35.56 580 GLU A C 1
ATOM 4677 O O . GLU A 1 580 ? 2.645 4.254 30.184 1.00 35.56 580 GLU A O 1
ATOM 4682 N N . SER A 1 581 ? 1.003 5.287 29.035 1.00 33.31 581 SER A N 1
ATOM 4683 C CA . SER A 1 581 ? -0.081 4.599 29.748 1.00 33.31 581 SER A CA 1
ATOM 4684 C C . SER A 1 581 ? -0.633 3.518 28.840 1.00 33.31 581 SER A C 1
ATOM 4686 O O . SER A 1 581 ? -1.045 3.766 27.705 1.00 33.31 581 SER A O 1
ATOM 4688 N N . PHE A 1 582 ? -0.641 2.310 29.367 1.00 39.72 582 PHE A N 1
ATOM 4689 C CA . PHE A 1 582 ? -0.882 1.090 28.639 1.00 39.72 582 PHE A CA 1
ATOM 4690 C C . PHE A 1 582 ? -1.986 0.293 29.300 1.00 39.72 582 PHE A C 1
ATOM 4692 O O . PHE A 1 582 ? -2.118 0.307 30.524 1.00 39.72 582 PHE A O 1
ATOM 4699 N N . ILE A 1 583 ? -2.755 -0.433 28.496 1.00 34.19 583 ILE A N 1
ATOM 4700 C CA . ILE A 1 583 ? -3.852 -1.248 28.998 1.00 34.19 583 ILE A CA 1
ATOM 4701 C C . ILE A 1 583 ? -3.435 -2.711 29.042 1.00 34.19 583 ILE A C 1
ATOM 4703 O O . ILE A 1 583 ? -2.826 -3.254 28.125 1.00 34.19 583 ILE A O 1
ATOM 4707 N N . ASN A 1 584 ? -3.780 -3.357 30.142 1.00 34.62 584 ASN A N 1
ATOM 4708 C CA . ASN A 1 584 ? -3.672 -4.782 30.349 1.00 34.62 584 ASN A CA 1
ATOM 4709 C C . ASN A 1 584 ? -5.073 -5.301 30.686 1.00 34.62 584 ASN A C 1
ATOM 4711 O O . ASN A 1 584 ? -5.638 -4.944 31.719 1.00 34.62 584 ASN A O 1
ATOM 4715 N N . VAL A 1 585 ? -5.665 -6.108 29.810 1.00 33.97 585 VAL A N 1
ATOM 4716 C CA . VAL A 1 585 ? -6.950 -6.764 30.088 1.00 33.97 585 VAL A CA 1
ATOM 4717 C C . VAL A 1 585 ? -6.639 -8.115 30.712 1.00 33.97 585 VAL A C 1
ATOM 4719 O O . VAL A 1 585 ? -5.980 -8.949 30.094 1.00 33.97 585 VAL A O 1
ATOM 4722 N N . THR A 1 586 ? -7.073 -8.340 31.955 1.00 29.19 586 THR A N 1
ATOM 4723 C CA . THR A 1 586 ? -6.803 -9.620 32.616 1.00 29.19 586 THR A CA 1
ATOM 4724 C C . THR A 1 586 ? -7.856 -10.656 32.280 1.00 29.19 586 THR A C 1
ATOM 4726 O O . THR A 1 586 ? -9.054 -10.464 32.480 1.00 29.19 586 THR A O 1
ATOM 4729 N N . ARG A 1 587 ? -7.365 -11.825 31.865 1.00 31.39 587 ARG A N 1
ATOM 4730 C CA . ARG A 1 587 ? -8.128 -13.064 31.796 1.00 31.39 587 ARG A CA 1
ATOM 4731 C C . ARG A 1 587 ? -8.522 -13.503 33.209 1.00 31.39 587 ARG A C 1
ATOM 4733 O O . ARG A 1 587 ? -7.754 -14.139 33.930 1.00 31.39 587 ARG A O 1
ATOM 4740 N N . THR A 1 588 ? -9.746 -13.180 33.589 1.00 28.78 588 THR A N 1
ATOM 4741 C CA . THR A 1 588 ? -10.479 -13.900 34.631 1.00 28.78 588 THR A CA 1
ATOM 4742 C C . THR A 1 588 ? -11.707 -14.440 33.896 1.00 28.78 588 THR A C 1
ATOM 4744 O O . THR A 1 588 ? -12.709 -13.744 33.814 1.00 28.78 588 THR A O 1
ATOM 4747 N N . VAL A 1 589 ? -11.641 -15.556 33.150 1.00 24.53 589 VAL A N 1
ATOM 4748 C CA . VAL A 1 589 ? -11.385 -16.940 33.608 1.00 24.53 589 VAL A CA 1
ATOM 4749 C C . VAL A 1 589 ? -9.928 -17.388 33.396 1.00 24.53 589 VAL A C 1
ATOM 4751 O O . VAL A 1 589 ? -9.542 -17.738 32.289 1.00 24.53 589 VAL A O 1
ATOM 4754 N N . GLY A 1 590 ? -9.129 -17.430 34.465 1.00 23.23 590 GLY A N 1
ATOM 4755 C CA . GLY A 1 590 ? -7.884 -18.209 34.512 1.00 23.23 590 GLY A CA 1
ATOM 4756 C C . GLY A 1 590 ? -6.737 -17.755 33.595 1.00 23.23 590 GLY A C 1
ATOM 4757 O O . GLY A 1 590 ? -6.557 -18.296 32.516 1.00 23.23 590 GLY A O 1
ATOM 4758 N N . ARG A 1 591 ? -5.890 -16.853 34.111 1.00 22.47 591 ARG A N 1
ATOM 4759 C CA . ARG A 1 591 ? -4.440 -16.717 33.839 1.00 22.47 591 ARG A CA 1
ATOM 4760 C C . ARG A 1 591 ? -4.006 -16.545 32.369 1.00 22.47 591 ARG A C 1
ATOM 4762 O O . ARG A 1 591 ? -3.961 -17.506 31.615 1.00 22.47 591 ARG A O 1
ATOM 4769 N N . VAL A 1 592 ? -3.505 -15.351 32.034 1.00 27.25 592 VAL A N 1
ATOM 4770 C CA . VAL A 1 592 ? -2.395 -15.156 31.072 1.00 27.25 592 VAL A CA 1
ATOM 4771 C C . VAL A 1 592 ? -1.558 -13.963 31.557 1.00 27.25 592 VAL A C 1
ATOM 4773 O O . VAL A 1 592 ? -1.904 -12.808 31.361 1.00 27.25 592 VAL A O 1
ATOM 4776 N N . VAL A 1 593 ? -0.633 -14.207 32.482 1.00 27.06 593 VAL A N 1
ATOM 4777 C CA . VAL A 1 593 ? 0.818 -14.076 32.264 1.00 27.06 593 VAL A CA 1
ATOM 4778 C C . VAL A 1 593 ? 1.308 -14.772 30.986 1.00 27.06 593 VAL A C 1
ATOM 4780 O O . VAL A 1 593 ? 1.153 -15.982 30.864 1.00 27.06 593 VAL A O 1
ATOM 4783 N N . VAL A 1 594 ? 1.987 -14.036 30.097 1.00 23.41 594 VAL A N 1
ATOM 4784 C CA . VAL A 1 594 ? 3.007 -14.613 29.202 1.00 23.41 594 VAL A CA 1
ATOM 4785 C C . VAL A 1 594 ? 4.371 -14.058 29.605 1.00 23.41 594 VAL A C 1
ATOM 4787 O O . VAL A 1 594 ? 4.832 -13.050 29.085 1.00 23.41 594 VAL A O 1
ATOM 4790 N N . SER A 1 595 ? 5.033 -14.729 30.541 1.00 24.61 595 SER A N 1
ATOM 4791 C CA . SER A 1 595 ? 6.481 -14.913 30.475 1.00 24.61 595 SER A CA 1
ATOM 4792 C C . SER A 1 595 ? 6.846 -16.219 31.183 1.00 24.61 595 SER A C 1
ATOM 4794 O O . SER A 1 595 ? 6.398 -16.503 32.296 1.00 24.61 595 SER A O 1
ATOM 4796 N N . ASN A 1 596 ? 7.633 -17.047 30.496 1.00 23.53 596 ASN A N 1
ATOM 4797 C CA . ASN A 1 596 ? 8.198 -18.292 31.011 1.00 23.53 596 ASN A CA 1
ATOM 4798 C C . ASN A 1 596 ? 9.348 -17.998 31.989 1.00 23.53 596 ASN A C 1
ATOM 4800 O O . ASN A 1 596 ? 10.499 -18.348 31.740 1.00 23.53 596 ASN A O 1
ATOM 4804 N N . SER A 1 597 ? 9.056 -17.368 33.124 1.00 28.00 597 SER A N 1
ATOM 4805 C CA . SER A 1 597 ? 9.927 -17.478 34.291 1.00 28.00 597 SER A CA 1
ATOM 4806 C C . SER A 1 597 ? 9.089 -17.608 35.560 1.00 28.00 597 SER A C 1
ATOM 4808 O O . SER A 1 597 ? 8.269 -16.769 35.923 1.00 28.00 597 SER A O 1
ATOM 4810 N N . SER A 1 598 ? 9.273 -18.738 36.232 1.00 25.28 598 SER A N 1
ATOM 4811 C CA . SER A 1 598 ? 8.514 -19.243 37.380 1.00 25.28 598 SER A CA 1
ATOM 4812 C C . SER A 1 598 ? 8.746 -18.478 38.692 1.00 25.28 598 SER A C 1
ATOM 4814 O O . SER A 1 598 ? 8.633 -19.042 39.776 1.00 25.28 598 SER A O 1
ATOM 4816 N N . LYS A 1 599 ? 9.037 -17.178 38.640 1.00 26.12 599 LYS A N 1
ATOM 4817 C CA . LYS A 1 599 ? 9.216 -16.346 39.832 1.00 26.12 599 LYS A CA 1
ATOM 4818 C C . LYS A 1 599 ? 8.669 -14.955 39.577 1.00 26.12 599 LYS A C 1
ATOM 4820 O O . LYS A 1 599 ? 9.454 -14.117 39.199 1.00 26.12 599 LYS A O 1
ATOM 4825 N N . TYR A 1 600 ? 7.372 -14.714 39.766 1.00 26.95 600 TYR A N 1
ATOM 4826 C CA . TYR A 1 600 ? 6.810 -13.415 40.194 1.00 26.95 600 TYR A CA 1
ATOM 4827 C C . TYR A 1 600 ? 5.302 -13.590 40.452 1.00 26.95 600 TYR A C 1
ATOM 4829 O O . TYR A 1 600 ? 4.453 -13.197 39.657 1.00 26.95 600 TYR A O 1
ATOM 4837 N N . VAL A 1 601 ? 4.965 -14.214 41.585 1.00 29.08 601 VAL A N 1
ATOM 4838 C CA . VAL A 1 601 ? 3.656 -14.035 42.228 1.00 29.08 601 VAL A CA 1
ATOM 4839 C C . VAL A 1 601 ? 3.802 -12.817 43.132 1.00 29.08 601 VAL A C 1
ATOM 4841 O O . VAL A 1 601 ? 4.446 -12.879 44.173 1.00 29.08 601 VAL A O 1
ATOM 4844 N N . GLY A 1 602 ? 3.273 -11.685 42.685 1.00 26.78 602 GLY A N 1
ATOM 4845 C CA . GLY A 1 602 ? 3.266 -10.440 43.440 1.00 26.78 602 GLY A CA 1
ATOM 4846 C C . GLY A 1 602 ? 2.598 -9.352 42.616 1.00 26.78 602 GLY A C 1
ATOM 4847 O O . GLY A 1 602 ? 3.018 -9.085 41.492 1.00 26.78 602 GLY A O 1
ATOM 4848 N N . TYR A 1 603 ? 1.535 -8.762 43.161 1.00 33.03 603 TYR A N 1
ATOM 4849 C CA . TYR A 1 603 ? 0.902 -7.539 42.674 1.00 33.03 603 TYR A CA 1
ATOM 4850 C C . TYR A 1 603 ? 1.965 -6.552 42.159 1.00 33.03 603 TYR A C 1
ATOM 4852 O O . TYR A 1 603 ? 2.710 -5.980 42.953 1.00 33.03 603 TYR A O 1
ATOM 4860 N N . ARG A 1 604 ? 2.062 -6.326 40.840 1.00 37.59 604 ARG A N 1
ATOM 4861 C CA . ARG A 1 604 ? 2.881 -5.217 40.330 1.00 37.59 604 ARG A CA 1
ATOM 4862 C C . ARG A 1 604 ? 2.196 -3.907 40.733 1.00 37.59 604 ARG A C 1
ATOM 4864 O O . ARG A 1 604 ? 1.138 -3.559 40.211 1.00 37.59 604 ARG A O 1
ATOM 4871 N N . SER A 1 605 ? 2.815 -3.186 41.662 1.00 42.75 605 SER A N 1
ATOM 4872 C CA . SER A 1 605 ? 2.497 -1.821 42.090 1.00 42.75 605 SER A CA 1
ATOM 4873 C C . SER A 1 605 ? 2.628 -0.832 40.918 1.00 42.75 605 SER A C 1
ATOM 4875 O O . SER A 1 605 ? 3.684 -0.235 40.715 1.00 42.75 605 SER A O 1
ATOM 4877 N N . GLY A 1 606 ? 1.584 -0.687 40.097 1.00 54.28 606 GLY A N 1
ATOM 4878 C CA . GLY A 1 606 ? 1.627 0.223 38.941 1.00 54.28 606 GLY A CA 1
ATOM 4879 C C . GLY A 1 606 ? 0.376 0.292 38.061 1.00 54.28 606 GLY A C 1
ATOM 4880 O O . GLY A 1 606 ? 0.282 1.211 37.247 1.00 54.28 606 GLY A O 1
ATOM 4881 N N . TYR A 1 607 ? -0.581 -0.627 38.233 1.00 59.97 607 TYR A N 1
ATOM 4882 C CA . TYR A 1 607 ? -1.829 -0.657 37.465 1.00 59.97 607 TYR A CA 1
ATOM 4883 C C . TYR A 1 607 ? -3.023 -0.142 38.280 1.00 59.97 607 TYR A C 1
ATOM 4885 O O . TYR A 1 607 ? -3.200 -0.516 39.439 1.00 59.97 607 TYR A O 1
ATOM 4893 N N . THR A 1 608 ? -3.863 0.684 37.662 1.0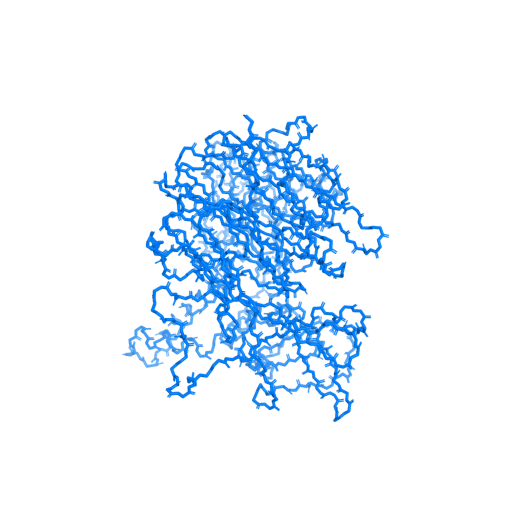0 65.75 608 THR A N 1
ATOM 4894 C CA . THR A 1 608 ? -5.215 1.026 38.119 1.00 65.75 608 THR A CA 1
ATOM 4895 C C . THR A 1 608 ? -6.223 0.165 37.368 1.00 65.75 608 THR A C 1
ATOM 4897 O O . THR A 1 608 ? -6.216 0.162 36.140 1.00 65.75 608 THR A O 1
ATOM 4900 N N . TRP A 1 609 ? -7.079 -0.554 38.085 1.00 74.25 609 TRP A N 1
ATOM 4901 C CA . TRP A 1 609 ? -8.088 -1.442 37.502 1.00 74.25 609 TRP A CA 1
ATOM 4902 C C . TRP A 1 609 ? -9.463 -0.774 37.474 1.00 74.25 609 TRP A C 1
ATOM 4904 O O . TRP A 1 609 ? -9.813 -0.060 38.412 1.00 74.25 609 TRP A O 1
ATOM 4914 N N . ILE A 1 610 ? -10.238 -1.035 36.423 1.00 77.75 610 ILE A N 1
ATOM 4915 C CA . ILE A 1 610 ? -11.660 -0.703 36.320 1.00 77.75 610 ILE A CA 1
ATOM 4916 C C . ILE A 1 610 ? -12.451 -1.979 36.020 1.00 77.75 610 ILE A C 1
ATOM 4918 O O . ILE A 1 610 ? -12.011 -2.820 35.234 1.00 77.75 610 ILE A O 1
ATOM 4922 N N . ASP A 1 611 ? -13.613 -2.116 36.651 1.00 82.00 611 ASP A N 1
ATOM 4923 C CA . ASP A 1 611 ? -14.578 -3.172 36.356 1.00 82.00 611 ASP A CA 1
ATOM 4924 C C . ASP A 1 611 ? -15.674 -2.563 35.467 1.00 82.00 611 ASP A C 1
ATOM 4926 O O . ASP A 1 611 ? -16.371 -1.636 35.872 1.00 82.00 611 ASP A O 1
ATOM 4930 N N . VAL A 1 612 ? -15.776 -3.051 34.233 1.00 83.94 612 VAL A N 1
ATOM 4931 C CA . VAL A 1 612 ? -16.669 -2.569 33.174 1.00 83.94 612 VAL A CA 1
ATOM 4932 C C . VAL A 1 612 ? -17.848 -3.534 33.054 1.00 83.94 612 VAL A C 1
ATOM 4934 O O . VAL A 1 612 ? -17.652 -4.672 32.632 1.00 83.94 612 VAL A O 1
ATOM 4937 N N . PRO A 1 613 ? -19.073 -3.141 33.416 1.00 87.25 613 PRO A N 1
ATOM 4938 C CA . PRO A 1 613 ? -20.246 -3.981 33.216 1.00 87.25 613 PRO A CA 1
ATOM 4939 C C . PRO A 1 613 ? -20.525 -4.309 31.745 1.00 87.25 613 PRO A C 1
ATOM 4941 O O . PRO A 1 613 ? -20.261 -3.497 30.859 1.00 87.25 613 PRO A O 1
ATOM 4944 N N . TRP A 1 614 ? -21.149 -5.465 31.498 1.00 87.50 614 TRP A N 1
ATOM 4945 C CA . TRP A 1 614 ? -21.657 -5.884 30.179 1.00 87.50 614 TRP A CA 1
ATOM 4946 C C . TRP A 1 614 ? -22.948 -5.153 29.769 1.00 87.50 614 TRP A C 1
ATOM 4948 O O . TRP A 1 614 ? -23.850 -5.728 29.173 1.00 87.50 614 TRP A O 1
ATOM 4958 N N . TYR A 1 615 ? -23.072 -3.882 30.150 1.00 88.00 615 TYR A N 1
ATOM 4959 C CA . TYR A 1 615 ? -24.158 -3.012 29.719 1.00 88.00 615 TYR A CA 1
ATOM 4960 C C . TYR A 1 615 ? -23.676 -1.577 29.550 1.00 88.00 615 TYR A C 1
ATOM 4962 O O . TYR A 1 615 ? -22.642 -1.219 30.096 1.00 88.00 615 TYR A O 1
ATOM 4970 N N . GLY A 1 616 ? -24.404 -0.733 28.821 1.00 88.12 616 GLY A N 1
ATOM 4971 C CA . GLY A 1 616 ? -23.987 0.654 28.560 1.00 88.12 616 GLY A CA 1
ATOM 4972 C C . GLY A 1 616 ? -22.908 0.756 27.475 1.00 88.12 616 GLY A C 1
ATOM 4973 O O . GLY A 1 616 ? -22.898 -0.048 26.544 1.00 88.12 616 GLY A O 1
ATOM 4974 N N . THR A 1 617 ? -22.016 1.745 27.580 1.00 88.38 617 THR A N 1
ATOM 4975 C CA . THR A 1 617 ? -21.030 2.062 26.529 1.00 88.38 617 THR A CA 1
ATOM 4976 C C . THR A 1 617 ? -19.605 2.050 27.071 1.00 88.38 617 THR A C 1
ATOM 4978 O O . THR A 1 617 ? -19.303 2.733 28.053 1.00 88.38 617 THR A O 1
ATOM 4981 N N . LEU A 1 618 ? -18.715 1.317 26.403 1.00 87.38 618 LEU A N 1
ATOM 4982 C CA . LEU A 1 618 ? -17.272 1.395 26.615 1.00 87.38 618 LEU A CA 1
ATOM 4983 C C . LEU A 1 618 ? -16.690 2.465 25.694 1.00 87.38 618 LEU A C 1
ATOM 4985 O O . LEU A 1 618 ? -16.873 2.419 24.482 1.00 87.38 618 LEU A O 1
ATOM 4989 N N . GLU A 1 619 ? -15.970 3.420 26.268 1.00 86.88 619 GLU A N 1
ATOM 4990 C CA . GLU A 1 619 ? -15.233 4.450 25.546 1.00 86.88 619 GLU A CA 1
ATOM 4991 C C . GLU A 1 619 ? -13.734 4.182 25.638 1.00 86.88 619 GLU A C 1
ATOM 4993 O O . GLU A 1 619 ? -13.195 3.925 26.718 1.00 86.88 619 GLU A O 1
ATOM 4998 N N . TRP A 1 620 ? -13.054 4.299 24.502 1.00 85.12 620 TRP A N 1
ATOM 4999 C CA . TRP A 1 620 ? -11.628 4.057 24.378 1.00 85.12 620 TRP A CA 1
ATOM 5000 C C . TRP A 1 620 ? -10.957 5.230 23.673 1.00 85.12 620 TRP A C 1
ATOM 5002 O O . TRP A 1 620 ? -11.144 5.457 22.473 1.00 85.12 620 TRP A O 1
ATOM 5012 N N . TRP A 1 621 ? -10.151 5.961 24.435 1.00 81.62 621 TRP A N 1
ATOM 5013 C CA . TRP A 1 621 ? -9.357 7.089 23.970 1.00 81.62 621 TRP A CA 1
ATOM 5014 C C . TRP A 1 621 ? -7.896 6.682 23.910 1.00 81.62 621 TRP A C 1
ATOM 5016 O O . TRP A 1 621 ? -7.366 6.138 24.876 1.00 81.62 621 TRP A O 1
ATOM 5026 N N . PHE A 1 622 ? -7.227 6.951 22.799 1.00 79.62 622 PHE A N 1
ATOM 5027 C CA . PHE A 1 622 ? -5.849 6.513 22.610 1.00 79.62 622 PHE A CA 1
ATOM 5028 C C . PHE A 1 622 ? -5.050 7.491 21.767 1.00 79.62 622 PHE A C 1
ATOM 5030 O O . PHE A 1 622 ? -5.595 8.172 20.911 1.00 79.62 622 PHE A O 1
ATOM 5037 N N . SER A 1 623 ? -3.752 7.548 22.003 1.00 75.06 623 SER A N 1
ATOM 5038 C CA . SER A 1 623 ? -2.763 8.224 21.171 1.00 75.06 623 SER A CA 1
ATOM 5039 C C . SER A 1 623 ? -1.626 7.244 20.877 1.00 75.06 623 SER A C 1
ATOM 5041 O O . SER A 1 623 ? -1.693 6.065 21.230 1.00 75.06 623 SER A O 1
ATOM 5043 N N . ALA A 1 624 ? -0.541 7.725 20.273 1.00 68.62 624 ALA A N 1
ATOM 5044 C CA . ALA A 1 624 ? 0.659 6.913 20.114 1.00 68.62 624 ALA A CA 1
ATOM 5045 C C . ALA A 1 624 ? 1.300 6.475 21.444 1.00 68.62 624 ALA A C 1
ATOM 5047 O O . ALA A 1 624 ? 2.051 5.505 21.456 1.00 68.62 624 ALA A O 1
ATOM 5048 N N . THR A 1 625 ? 1.037 7.184 22.549 1.00 65.06 625 THR A N 1
ATOM 5049 C CA . THR A 1 625 ? 1.730 6.950 23.831 1.00 65.06 625 THR A CA 1
ATOM 5050 C C . THR A 1 625 ? 0.802 6.832 25.034 1.00 65.06 625 THR A C 1
ATOM 5052 O O . THR A 1 625 ? 1.253 6.473 26.116 1.00 65.06 625 THR A O 1
ATOM 5055 N N . ASN A 1 626 ? -0.485 7.140 24.899 1.00 69.25 626 ASN A N 1
ATOM 5056 C CA . ASN A 1 626 ? -1.399 7.158 26.029 1.00 69.25 626 ASN A CA 1
ATOM 5057 C C . ASN A 1 626 ? -2.710 6.468 25.683 1.00 69.25 626 ASN A C 1
ATOM 5059 O O . ASN A 1 626 ? -3.208 6.613 24.570 1.00 69.25 626 ASN A O 1
ATOM 5063 N N . THR A 1 627 ? -3.290 5.767 26.653 1.00 76.00 627 THR A N 1
ATOM 5064 C CA . THR A 1 627 ? -4.604 5.149 26.498 1.00 76.00 627 THR A CA 1
ATOM 5065 C C . THR A 1 627 ? -5.446 5.328 27.748 1.00 76.00 627 THR A C 1
ATOM 5067 O O . THR A 1 627 ? -4.955 5.172 28.866 1.00 76.00 627 THR A O 1
ATOM 5070 N N . ILE A 1 628 ? -6.717 5.667 27.554 1.00 76.94 628 ILE A N 1
ATOM 5071 C CA . ILE A 1 628 ? -7.696 5.913 28.606 1.00 76.94 628 ILE A CA 1
ATOM 5072 C C . ILE A 1 628 ? -8.972 5.158 28.244 1.00 76.94 628 ILE A C 1
ATOM 5074 O O . ILE A 1 628 ? -9.537 5.352 27.168 1.00 76.94 628 ILE A O 1
ATOM 5078 N N . VAL A 1 629 ? -9.434 4.325 29.171 1.00 79.50 629 VAL A N 1
ATOM 5079 C CA . VAL A 1 629 ? -10.704 3.604 29.054 1.00 79.50 629 VAL A CA 1
ATOM 5080 C C . VAL A 1 629 ? -11.686 4.155 30.066 1.00 79.50 629 VAL A C 1
ATOM 5082 O O . VAL A 1 629 ? -11.347 4.393 31.229 1.00 79.50 629 VAL A O 1
ATOM 5085 N N . SER A 1 630 ? -12.923 4.337 29.632 1.00 81.06 630 SER A N 1
ATOM 5086 C CA . SER A 1 630 ? -14.025 4.704 30.506 1.00 81.06 630 SER A CA 1
ATOM 5087 C C . SER A 1 630 ? -15.289 3.962 30.131 1.00 81.06 630 SER A C 1
ATOM 5089 O O . SER A 1 630 ? -15.457 3.503 29.009 1.00 81.06 630 SER A O 1
ATOM 5091 N N . HIS A 1 631 ? -16.191 3.854 31.093 1.00 83.94 631 HIS A N 1
ATOM 5092 C CA . HIS A 1 631 ? -17.484 3.225 30.914 1.00 83.94 631 HIS A CA 1
ATOM 5093 C C . HIS A 1 631 ? -18.581 4.217 31.280 1.00 83.94 631 HIS A C 1
ATOM 5095 O O . HIS A 1 631 ? -18.442 4.953 32.262 1.00 83.94 631 HIS A O 1
ATOM 5101 N N . ASN A 1 632 ? -19.633 4.261 30.468 1.00 82.69 632 ASN A N 1
ATOM 5102 C CA . ASN A 1 632 ? -20.802 5.090 30.697 1.00 82.69 632 ASN A CA 1
ATOM 5103 C C . ASN A 1 632 ? -22.044 4.200 30.813 1.00 82.69 632 ASN A C 1
ATOM 5105 O O . ASN A 1 632 ? -22.538 3.655 29.820 1.00 82.69 632 ASN A O 1
ATOM 5109 N N . CYS A 1 633 ? -22.555 4.070 32.035 1.00 68.12 633 CYS A N 1
ATOM 5110 C CA . CYS A 1 633 ? -23.888 3.549 32.293 1.00 68.12 633 CYS A CA 1
ATOM 5111 C C . CYS A 1 633 ? -24.879 4.634 31.865 1.00 68.12 633 CYS A C 1
ATOM 5113 O O . CYS A 1 633 ? -25.176 5.525 32.658 1.00 68.12 633 CYS A O 1
ATOM 5115 N N . GLY A 1 634 ? -25.347 4.623 30.614 1.00 56.69 634 GLY A N 1
ATOM 5116 C CA . GLY A 1 634 ? -26.411 5.537 30.197 1.00 56.69 634 GLY A CA 1
ATOM 5117 C C . GLY A 1 634 ? -27.541 5.508 31.229 1.00 56.69 634 GLY A C 1
ATOM 5118 O O . GLY A 1 634 ? -28.019 4.430 31.583 1.00 56.69 634 GLY A O 1
ATOM 5119 N N . VAL A 1 635 ? -27.911 6.673 31.767 1.00 36.41 635 VAL A N 1
ATOM 5120 C CA . VAL A 1 635 ? -29.074 6.793 32.648 1.00 36.41 635 VAL A CA 1
ATOM 5121 C C . VAL A 1 635 ? -30.256 6.295 31.829 1.00 36.41 635 VAL A C 1
ATOM 5123 O O . VAL A 1 635 ? -30.581 6.891 30.802 1.00 36.41 635 VAL A O 1
ATOM 5126 N N . ALA A 1 636 ? -30.863 5.182 32.243 1.00 30.70 636 ALA A N 1
ATOM 5127 C CA . ALA A 1 636 ? -32.193 4.840 31.781 1.00 30.70 636 ALA A CA 1
ATOM 5128 C C . ALA A 1 636 ? -33.063 6.052 32.114 1.00 30.70 636 ALA A C 1
ATOM 5130 O O . ALA A 1 636 ? -33.295 6.343 33.288 1.00 30.70 636 ALA A O 1
ATOM 5131 N N . VAL A 1 637 ? -33.454 6.818 31.096 1.00 28.22 637 VAL A N 1
ATOM 5132 C CA . VAL A 1 637 ? -34.487 7.831 31.260 1.00 28.22 637 VAL A CA 1
ATOM 5133 C C . VAL A 1 637 ? -35.745 7.024 31.532 1.00 28.22 637 VAL A C 1
ATOM 5135 O O . VAL A 1 637 ? -36.369 6.493 30.621 1.00 28.22 637 VAL A O 1
ATOM 5138 N N . SER A 1 638 ? -36.034 6.827 32.813 1.00 26.19 638 SER A N 1
ATOM 5139 C CA . SER A 1 638 ? -37.343 6.416 33.277 1.00 26.19 638 SER A CA 1
ATOM 5140 C C . SER A 1 638 ? -38.301 7.548 32.924 1.00 26.19 638 SER A C 1
ATOM 5142 O O . SER A 1 638 ? -38.264 8.608 33.555 1.00 26.19 638 SER A O 1
ATOM 5144 N N . GLY A 1 639 ? -39.090 7.323 31.880 1.00 28.12 639 GLY A N 1
ATOM 5145 C CA . GLY A 1 639 ? -40.210 8.148 31.453 1.00 28.12 639 GLY A CA 1
ATOM 5146 C C . GLY A 1 639 ? -41.200 7.271 30.723 1.00 28.12 639 GLY A C 1
ATOM 5147 O O . GLY A 1 639 ? -40.875 6.911 29.571 1.00 28.12 639 GLY A O 1
#

Secondary structure (DSSP, 8-state):
--EEEEESSTT-EEEEEESSSB-TTT-PBP-TT--EEE---SS-SS---PPPEEE-GGGS---SS----TTGGGT--PPEE-EEEHHHHHHHHHS---HHHHHHH--SSPPBSSSTHHHHHHHHHHHHHHHHHHHTTSSTT--HHHHHHHHTTSHHHHHHHHHHHHHHH-----EEEETTS-EEEEEEEETTEEEEEEEESS--TT-TTEEEEE--BTTB---EEEEEEETTEEEEEEEE-TTPPPPSS--SSSTT-EEEEEE-TT---EEEEEE-SSSEEEEEE--TTGGG-----SGGG-EESSSSPPS-EEEETTT-SS---GGG-SS-EEEEEEES-TT--EEEEEE-SSBEEEEEEE-TT--TTHHHH---SSS--EEEEEE--TT--EEEEEEEEEE-SSSS-EEEEEEEEETTS-EEEES-HHHHHHHTPPEEEEE---SS-EEEEEEPPBTTTTTT---EEEESSPPP--EE--------GGGGGS-TTS--EEEEEE-TTEEEEEEEE-TTSTT--EEEEEEEETTS-EEEEE---GGGB---EE--TTS-EEEEEEEPPPEETTTEE-----EEE--TTT-------S---S--TTEEEEEEESSSEEEEEE-SS-EEEEEE-------

Foldseek 3Di:
DQWDFDPPDPPDTDTAAAQACAALQLRAHDDPQFFKWKDDVPPDPDDDDDDTDGDHPVPDDPDLDSDLPLPCVPPDPHDHMHMHGPLRVVCCVVFPCDLLSSLQSAFPDFAFLFDCVNVVLLVLLLVVQLVVVCVVPPPVDDDSVVSSVVSVPQSSNVLNVVSRVLSVVFFDAKDKEFLQAWKKWAWDAHSSATFTADIYRDDDPPDPRIDTQDHHDPVFFFFKKKFWADRSATRDIHTDGDPDDDDWDADPVHPPTWIAMDGDPVGQTMKIFHDSRGGGHDIGGDDPPCPPDDDPQAPNLETENIRDDDPWQKAFQAPRDSHDDCLCPSRFYKDKEKFLAQQWFWKKWKDFQFETADIYTDGPPDDLCRVVSNDDRNTDIFMDMDTADHLKGWFWKWWWWDDDPPDHAIGIKMWTAIPVRDIDIGHFVLCCPVVVTWIKTWDGDDNHIDMKMWTRHGNSCPRVHTGMIIGHDTDDIDTDPDPPPPDPPCSVVDDPVFRKDKDKDFLAQWFKKKFFFDPSDPQRFTQKIWTAGPVRDIDITGTDRPVRIDDIGTDDPVDFWFKKKWFDQDCDPPPDRHGFITIHGDDVVDDDDPDPDPDDPDPDPTIDMDTEGSGAMWMWMDGPRYIDIDGDPPPPPPD

pLDDT: mean 72.65, std 20.26, range [22.47, 97.44]

Radius of gyration: 27.51 Å; chains: 1; bounding box: 77×60×86 Å